Protein AF-A0A453AMH7-F1 (afdb_monomer)

Foldseek 3Di:
DDDDDDDDDPDDDPPPPDPPVVVVVVVVVVVVVVVVVVPPPQWAKDKALDPVVLVVVLVVPPQKFKKWFQAQPPRGIMIIIHHLVNCCVVLVVDDLLRFRMFGFQAPQFWWFQKWKFKDFCVQFVVADPVLLVVLLQVLLQVLCCVQPVDHDDLLQWFKWFLDDPTMTIIMITGHDALETASGLLQSLLSVVVSQVVLVVCVVVDVSSLSQWGWDDPVPDTDTDGSTDSVQSDHRHTHRFASHDHRPDPRGIHTPCGGNNPPDDPSRSRQSRRGSNHDLNNFKHWGWDQDPVHNPDIDTDIDTDPSPPPPDDDPPDDDDDDDDDPPDWAADQDPCNVVQVVVQVVQDDDPFRKHFGTKDDDPVQQKIKTWIDRGQADVVVRGGDPDDTDMDIDRNPPPDD

Nearest PDB structures (foldseek):
  7jkl-assembly1_A  TM=8.387E-01  e=1.837E-25  Homo sapiens
  7jlg-assembly1_A  TM=8.409E-01  e=1.837E-25  Homo sapiens
  5l2x-assembly1_A  TM=8.309E-01  e=4.571E-25  Homo sapiens
  7jkp-assembly1_A  TM=8.393E-01  e=1.275E-24  Homo sapiens
  7jk1-assembly1_A  TM=8.268E-01  e=7.634E-25  Homo sapiens

Sequence (400 aa):
MSPVVFYGSPQGVPVKKPMSLLRLLREIHIDLKKQTDLISRDVVWATFPRQDEAIRFSKEHAHTKVFSYQDHLSGQRRFLVSTHDEFWRRYNNMDPQIRHHYEVIQEGSPCHIYFDLEFNAKLNQKRDADEMVDTLVAVTFSALQDKYSIEGQEEWIIELDSSNEEKFSRHLIIRIPKTAFKDNSHVGAFISEICSRIAAQRAANPNLDKLYITKDSGAEPVDQLFVDTAVYSRNRCFRLAFSSKSGKKSFLVATGRFKCKNMNDKELFMESLICRLDDDCDKLLICKLDLECKKALHFDTEASVTRIQGKNCRVTIDTYRSDFPQAYTYGRSPFPALDGFIESIASFGSVSGKIRCWYWFSQDGLMIYSMSRSRYCEHIGREHKSNHVFFAFSIQYLTK

Mean predicted aligned error: 16.11 Å

Structure (mmCIF, N/CA/C/O backbone):
data_AF-A0A453AMH7-F1
#
_entry.id   AF-A0A453AMH7-F1
#
loop_
_atom_site.group_PDB
_atom_site.id
_atom_site.type_symbol
_atom_site.label_atom_id
_atom_site.label_alt_id
_atom_site.label_comp_id
_atom_site.label_asym_id
_atom_site.label_entity_id
_atom_site.label_seq_id
_atom_site.pdbx_PDB_ins_code
_atom_site.Cartn_x
_atom_site.Cartn_y
_atom_site.Cartn_z
_atom_site.occupancy
_atom_site.B_iso_or_equiv
_atom_site.auth_seq_id
_atom_site.auth_comp_id
_atom_site.auth_asym_id
_atom_site.auth_atom_id
_atom_site.pdbx_PDB_model_num
ATOM 1 N N . MET A 1 1 ? 44.081 -13.528 -83.424 1.00 35.91 1 MET A N 1
ATOM 2 C CA . MET A 1 1 ? 42.913 -13.670 -82.532 1.00 35.91 1 MET A CA 1
ATOM 3 C C . MET A 1 1 ? 42.200 -12.332 -82.499 1.00 35.91 1 MET A C 1
ATOM 5 O O . MET A 1 1 ? 42.853 -11.322 -82.283 1.00 35.91 1 MET A O 1
ATOM 9 N N . SER A 1 2 ? 40.916 -12.339 -82.847 1.00 23.86 2 SER A N 1
ATOM 10 C CA . SER A 1 2 ? 40.019 -11.175 -82.827 1.00 23.86 2 SER A CA 1
ATOM 11 C C . SER A 1 2 ? 39.596 -10.848 -81.371 1.00 23.86 2 SER A C 1
ATOM 13 O O . SER A 1 2 ? 40.003 -11.581 -80.469 1.00 23.86 2 SER A O 1
ATOM 15 N N . PRO A 1 3 ? 38.834 -9.772 -81.104 1.00 45.09 3 PRO A N 1
ATOM 16 C CA . PRO A 1 3 ? 39.245 -8.588 -80.344 1.00 45.09 3 PRO A CA 1
ATOM 17 C C . PRO A 1 3 ? 38.481 -8.523 -78.992 1.00 45.09 3 PRO A C 1
ATOM 19 O O . PRO A 1 3 ? 37.956 -9.534 -78.548 1.00 45.09 3 PRO A O 1
ATOM 22 N N . VAL A 1 4 ? 38.444 -7.439 -78.209 1.00 25.69 4 VAL A N 1
ATOM 23 C CA . VAL A 1 4 ? 37.437 -6.362 -78.323 1.00 25.69 4 VAL A CA 1
ATOM 24 C C . VAL A 1 4 ? 37.728 -5.275 -77.276 1.00 25.69 4 VAL A C 1
ATOM 26 O O . VAL A 1 4 ? 37.982 -5.555 -76.106 1.00 25.69 4 VAL A O 1
ATOM 29 N N . VAL A 1 5 ? 37.629 -4.025 -77.728 1.00 28.34 5 VAL A N 1
ATOM 30 C CA . VAL A 1 5 ? 37.585 -2.782 -76.950 1.00 28.34 5 VAL A CA 1
ATOM 31 C C . VAL A 1 5 ? 36.142 -2.474 -76.503 1.00 28.34 5 VAL A C 1
ATOM 33 O O . VAL A 1 5 ? 35.212 -2.654 -77.279 1.00 28.34 5 VAL A O 1
ATOM 36 N N . PHE A 1 6 ? 36.011 -2.001 -75.255 1.00 34.97 6 PHE A N 1
ATOM 37 C CA . PHE A 1 6 ? 34.971 -1.163 -74.617 1.00 34.97 6 PHE A CA 1
ATOM 38 C C . PHE A 1 6 ? 33.551 -1.034 -75.216 1.00 34.97 6 PHE A C 1
ATOM 40 O O . PHE A 1 6 ? 33.373 -0.519 -76.312 1.00 34.97 6 PHE A O 1
ATOM 47 N N . TYR A 1 7 ? 32.546 -1.205 -74.342 1.00 26.09 7 TYR A N 1
ATOM 48 C CA . TYR A 1 7 ? 31.450 -0.235 -74.185 1.00 26.09 7 TYR A CA 1
ATOM 49 C C . TYR A 1 7 ? 31.174 0.008 -72.695 1.00 26.09 7 TYR A C 1
ATOM 51 O O . TYR A 1 7 ? 30.751 -0.888 -71.965 1.00 26.09 7 TYR A O 1
ATOM 59 N N . GLY A 1 8 ? 31.408 1.244 -72.251 1.00 31.67 8 GLY A N 1
ATOM 60 C CA . GLY A 1 8 ? 30.705 1.798 -71.102 1.00 31.67 8 GLY A CA 1
ATOM 61 C C . GLY A 1 8 ? 29.251 2.066 -71.493 1.00 31.67 8 GLY A C 1
ATOM 62 O O . GLY A 1 8 ? 28.985 2.600 -72.568 1.00 31.67 8 GLY A O 1
ATOM 63 N N . SER A 1 9 ? 28.313 1.689 -70.625 1.00 27.70 9 SER A N 1
ATOM 64 C CA . SER A 1 9 ? 26.931 2.165 -70.707 1.00 27.70 9 SER A CA 1
ATOM 65 C C . SER A 1 9 ? 26.862 3.610 -70.175 1.00 27.70 9 SER A C 1
ATOM 67 O O . SER A 1 9 ? 27.393 3.854 -69.088 1.00 27.70 9 SER A O 1
ATOM 69 N N . PRO A 1 10 ? 26.209 4.565 -70.872 1.00 34.44 10 PRO A N 1
ATOM 70 C CA . PRO A 1 10 ? 26.094 5.970 -70.460 1.00 34.44 10 PRO A CA 1
ATOM 71 C C . PRO A 1 10 ? 25.015 6.242 -69.399 1.00 34.44 10 PRO A C 1
ATOM 73 O O . PRO A 1 10 ? 24.647 7.393 -69.179 1.00 34.44 10 PRO A O 1
ATOM 76 N N . GLN A 1 11 ? 24.466 5.221 -68.743 1.00 33.22 11 GLN A N 1
ATOM 77 C CA . GLN A 1 11 ? 23.425 5.405 -67.733 1.00 33.22 11 GLN A CA 1
ATOM 78 C C . GLN A 1 11 ? 23.845 4.705 -66.447 1.00 33.22 11 GLN A C 1
ATOM 80 O O . GLN A 1 11 ? 24.027 3.488 -66.412 1.00 33.22 11 GLN A O 1
ATOM 85 N N . GLY A 1 12 ? 24.058 5.510 -65.402 1.00 33.59 12 GLY A N 1
ATOM 86 C CA . GLY A 1 12 ? 24.506 5.058 -64.093 1.00 33.59 12 GLY A CA 1
ATOM 87 C C . GLY A 1 12 ? 23.675 3.883 -63.591 1.00 33.59 12 GLY A C 1
ATOM 88 O O . GLY A 1 12 ? 22.455 3.972 -63.466 1.00 33.59 12 GLY A O 1
ATOM 89 N N . VAL A 1 13 ? 24.352 2.778 -63.277 1.00 28.08 13 VAL A N 1
ATOM 90 C CA . VAL A 1 13 ? 23.741 1.692 -62.513 1.00 28.08 13 VAL A CA 1
ATOM 91 C C . VAL A 1 13 ? 23.317 2.295 -61.169 1.00 28.08 13 VAL A C 1
ATOM 93 O O . VAL A 1 13 ? 24.170 2.883 -60.494 1.00 28.08 13 VAL A O 1
ATOM 96 N N . PRO A 1 14 ? 22.040 2.184 -60.757 1.00 30.62 14 PRO A N 1
ATOM 97 C CA . PRO A 1 14 ? 21.618 2.646 -59.446 1.00 30.62 14 PRO A CA 1
ATOM 98 C C . PRO A 1 14 ? 22.515 1.980 -58.412 1.00 30.62 14 PRO A C 1
ATOM 100 O O . PRO A 1 14 ? 22.720 0.765 -58.474 1.00 30.62 14 PRO A O 1
ATOM 103 N N . VAL A 1 15 ? 23.066 2.768 -57.486 1.00 33.59 15 VAL A N 1
ATOM 104 C CA . VAL A 1 15 ? 23.828 2.262 -56.341 1.00 33.59 15 VAL A CA 1
ATOM 105 C C . VAL A 1 15 ? 23.031 1.104 -55.749 1.00 33.59 15 VAL A C 1
ATOM 107 O O . VAL A 1 15 ? 21.964 1.319 -55.172 1.00 33.59 15 VAL A O 1
ATOM 110 N N . LYS A 1 16 ? 23.505 -0.134 -55.948 1.00 32.09 16 LYS A N 1
ATOM 111 C CA . LYS A 1 16 ? 22.901 -1.315 -55.335 1.00 32.09 16 LYS A CA 1
ATOM 112 C C . LYS A 1 16 ? 22.918 -1.054 -53.833 1.00 32.09 16 LYS A C 1
ATOM 114 O O . LYS A 1 16 ? 23.981 -1.090 -53.215 1.00 32.09 16 LYS A O 1
ATOM 119 N N . LYS A 1 17 ? 21.746 -0.735 -53.268 1.00 37.72 17 LYS A N 1
ATOM 120 C CA . LYS A 1 17 ? 21.538 -0.637 -51.820 1.00 37.72 17 LYS A CA 1
ATOM 121 C C . LYS A 1 17 ? 22.150 -1.897 -51.197 1.00 37.72 17 LYS A C 1
ATOM 123 O O . LYS A 1 17 ? 21.863 -2.995 -51.683 1.00 37.72 17 LYS A O 1
ATOM 128 N N . PRO A 1 18 ? 23.029 -1.777 -50.190 1.00 38.34 18 PRO A N 1
ATOM 129 C CA . PRO A 1 18 ? 23.810 -2.917 -49.761 1.00 38.34 18 PRO A CA 1
ATOM 130 C C . PRO A 1 18 ? 22.912 -3.929 -49.044 1.00 38.34 18 PRO A C 1
ATOM 132 O O . PRO A 1 18 ? 22.572 -3.764 -47.875 1.00 38.34 18 PRO A O 1
ATOM 135 N N . MET A 1 19 ? 22.630 -5.038 -49.730 1.00 37.09 19 MET A N 1
ATOM 136 C CA . MET A 1 19 ? 22.218 -6.317 -49.133 1.00 37.09 19 MET A CA 1
ATOM 137 C C . MET A 1 19 ? 23.191 -6.785 -48.029 1.00 37.09 19 MET A C 1
ATOM 139 O O . MET A 1 19 ? 22.850 -7.665 -47.245 1.00 37.09 19 MET A O 1
ATOM 143 N N . SER A 1 20 ? 24.390 -6.191 -47.936 1.00 53.28 20 SER A N 1
ATOM 144 C CA . SER A 1 20 ? 25.374 -6.471 -46.893 1.00 53.28 20 SER A CA 1
ATOM 145 C C . SER A 1 20 ? 25.050 -5.838 -45.541 1.00 53.28 20 SER A C 1
ATOM 147 O O . SER A 1 20 ? 25.377 -6.459 -44.544 1.00 53.28 20 SER A O 1
ATOM 149 N N . LEU A 1 21 ? 24.386 -4.673 -45.458 1.00 45.34 21 LEU A N 1
ATOM 150 C CA . LEU A 1 21 ? 24.055 -4.075 -44.155 1.00 45.34 21 LEU A CA 1
ATOM 151 C C . LEU A 1 21 ? 22.905 -4.827 -43.487 1.00 45.34 21 LEU A C 1
ATOM 153 O O . LEU A 1 21 ? 22.987 -5.125 -42.310 1.00 45.34 21 LEU A O 1
ATOM 157 N N . LEU A 1 22 ? 21.862 -5.194 -44.234 1.00 41.19 22 LEU A N 1
ATOM 158 C CA . LEU A 1 22 ? 20.746 -5.982 -43.693 1.00 41.19 22 LEU A CA 1
ATOM 159 C C . LEU A 1 22 ? 21.186 -7.390 -43.281 1.00 41.19 22 LEU A C 1
ATOM 161 O O . LEU A 1 22 ? 20.718 -7.915 -42.275 1.00 41.19 22 LEU A O 1
ATOM 165 N N . ARG A 1 23 ? 22.108 -7.991 -44.042 1.00 44.06 23 ARG A N 1
ATOM 166 C CA . ARG A 1 23 ? 22.719 -9.273 -43.690 1.00 44.06 23 ARG A CA 1
ATOM 167 C C . ARG A 1 23 ? 23.646 -9.145 -42.482 1.00 44.06 23 ARG A C 1
ATOM 169 O O . ARG A 1 23 ? 23.525 -9.957 -41.580 1.00 44.06 23 ARG A O 1
ATOM 176 N N . LEU A 1 24 ? 24.475 -8.103 -42.423 1.00 46.09 24 LEU A N 1
ATOM 177 C CA . LEU A 1 24 ? 25.327 -7.798 -41.271 1.00 46.09 24 LEU A CA 1
ATOM 178 C C . LEU A 1 24 ? 24.492 -7.489 -40.023 1.00 46.09 24 LEU A C 1
ATOM 180 O O . LEU A 1 24 ? 24.830 -7.958 -38.956 1.00 46.09 24 LEU A O 1
ATOM 184 N N . LEU A 1 25 ? 23.377 -6.765 -40.142 1.00 45.84 25 LEU A N 1
ATOM 185 C CA . LEU A 1 25 ? 22.452 -6.506 -39.035 1.00 45.84 25 LEU A CA 1
ATOM 186 C C . LEU A 1 25 ? 21.721 -7.778 -38.600 1.00 45.84 25 LEU A C 1
ATOM 188 O O . LEU A 1 25 ? 21.509 -7.961 -37.410 1.00 45.84 25 LEU A O 1
ATOM 192 N N . ARG A 1 26 ? 21.379 -8.687 -39.526 1.00 44.09 26 ARG A N 1
ATOM 193 C CA . ARG A 1 26 ? 20.879 -10.027 -39.173 1.00 44.09 26 ARG A CA 1
ATOM 194 C C . ARG A 1 26 ? 21.939 -10.870 -38.479 1.00 44.09 26 ARG A C 1
ATOM 196 O O . ARG A 1 26 ? 21.604 -11.534 -37.513 1.00 44.09 26 ARG A O 1
ATOM 203 N N . GLU A 1 27 ? 23.177 -10.864 -38.957 1.00 45.06 27 GLU A N 1
ATOM 204 C CA . GLU A 1 27 ? 24.289 -11.619 -38.369 1.00 45.06 27 GLU A CA 1
ATOM 205 C C . GLU A 1 27 ? 24.662 -11.043 -36.993 1.00 45.06 27 GLU A C 1
ATOM 207 O O . GLU A 1 27 ? 24.727 -11.802 -36.039 1.00 45.06 27 GLU A O 1
ATOM 212 N N . ILE A 1 28 ? 24.726 -9.714 -36.840 1.00 47.19 28 ILE A N 1
ATOM 213 C CA . ILE A 1 28 ? 24.862 -9.016 -35.550 1.00 47.19 28 ILE A CA 1
ATOM 214 C C . ILE A 1 28 ? 23.674 -9.328 -34.641 1.00 47.19 28 ILE A C 1
ATOM 216 O O . ILE A 1 28 ? 23.883 -9.583 -33.469 1.00 47.19 28 ILE A O 1
ATOM 220 N N . HIS A 1 29 ? 22.437 -9.354 -35.143 1.00 44.44 29 HIS A N 1
ATOM 221 C CA . HIS A 1 29 ? 21.275 -9.720 -34.332 1.00 44.44 29 HIS A CA 1
ATOM 222 C C . HIS A 1 29 ? 21.305 -11.199 -33.927 1.00 44.44 29 HIS A C 1
ATOM 224 O O . HIS A 1 29 ? 20.929 -11.519 -32.811 1.00 44.44 29 HIS A O 1
ATOM 230 N N . ILE A 1 30 ? 21.766 -12.109 -34.790 1.00 45.81 30 ILE A N 1
ATOM 231 C CA . ILE A 1 30 ? 21.922 -13.538 -34.477 1.00 45.81 30 ILE A CA 1
ATOM 232 C C . ILE A 1 30 ? 23.063 -13.754 -33.477 1.00 45.81 30 ILE A C 1
ATOM 234 O O . ILE A 1 30 ? 22.900 -14.554 -32.561 1.00 45.81 30 ILE A O 1
ATOM 238 N N . ASP A 1 31 ? 24.180 -13.045 -33.611 1.00 43.44 31 ASP A N 1
ATOM 239 C CA . ASP A 1 31 ? 25.327 -13.151 -32.707 1.00 43.44 31 ASP A CA 1
ATOM 240 C C . ASP A 1 31 ? 25.071 -12.438 -31.375 1.00 43.44 31 ASP A C 1
ATOM 242 O O . ASP A 1 31 ? 25.388 -12.996 -30.328 1.00 43.44 31 ASP A O 1
ATOM 246 N N . LEU A 1 32 ? 24.384 -11.288 -31.381 1.00 40.38 32 LEU A N 1
ATOM 247 C CA . LEU A 1 32 ? 23.819 -10.678 -30.176 1.00 40.38 32 LEU A CA 1
ATOM 248 C C . LEU A 1 32 ? 22.816 -11.630 -29.542 1.00 40.38 32 LEU A C 1
ATOM 250 O O . LEU A 1 32 ? 22.901 -11.843 -28.348 1.00 40.38 32 LEU A O 1
ATOM 254 N N . LYS A 1 33 ? 21.923 -12.272 -30.301 1.00 39.03 33 LYS A N 1
ATOM 255 C CA . LYS A 1 33 ? 20.970 -13.258 -29.768 1.00 39.03 33 LYS A CA 1
ATOM 256 C C . LYS A 1 33 ? 21.677 -14.478 -29.174 1.00 39.03 33 LYS A C 1
ATOM 258 O O . LYS A 1 33 ? 21.284 -14.907 -28.103 1.00 39.03 33 LYS A O 1
ATOM 263 N N . LYS A 1 34 ? 22.767 -14.965 -29.776 1.00 42.69 34 LYS A N 1
ATOM 264 C CA . LYS A 1 34 ? 23.611 -16.040 -29.218 1.00 42.69 34 LYS A CA 1
ATOM 265 C C . LYS A 1 34 ? 24.396 -15.610 -27.973 1.00 42.69 34 LYS A C 1
ATOM 267 O O . LYS A 1 34 ? 24.565 -16.420 -27.070 1.00 42.69 34 LYS A O 1
ATOM 272 N N . GLN A 1 35 ? 24.858 -14.359 -27.898 1.00 40.00 35 GLN A N 1
ATOM 273 C CA . GLN A 1 35 ? 25.454 -13.789 -26.680 1.00 40.00 35 GLN A CA 1
ATOM 274 C C . GLN A 1 35 ? 24.396 -13.481 -25.606 1.00 40.00 35 GLN A C 1
ATOM 276 O O . GLN A 1 35 ? 24.675 -13.603 -24.419 1.00 40.00 35 GLN A O 1
ATOM 281 N N . THR A 1 36 ? 23.170 -13.146 -26.010 1.00 39.28 36 THR A N 1
ATOM 282 C CA . THR A 1 36 ? 22.020 -12.899 -25.129 1.00 39.28 36 THR A CA 1
ATOM 283 C C . THR A 1 36 ? 21.427 -14.212 -24.625 1.00 39.28 36 THR A C 1
ATOM 285 O O . THR A 1 36 ? 20.936 -14.255 -23.514 1.00 39.28 36 THR A O 1
ATOM 288 N N . ASP A 1 37 ? 21.540 -15.317 -25.364 1.00 39.44 37 ASP A N 1
ATOM 289 C CA . ASP A 1 37 ? 21.163 -16.654 -24.883 1.00 39.44 37 ASP A CA 1
ATOM 290 C C . ASP A 1 37 ? 22.132 -17.177 -23.788 1.00 39.44 37 ASP A C 1
ATOM 292 O O . ASP A 1 37 ? 21.820 -18.154 -23.110 1.00 39.44 37 ASP A O 1
ATOM 296 N N . LEU A 1 38 ? 23.276 -16.507 -23.565 1.00 40.91 38 LEU A N 1
ATOM 297 C CA . LEU A 1 38 ? 24.202 -16.746 -22.442 1.00 40.91 38 LEU A CA 1
ATOM 298 C C . LEU A 1 38 ? 23.960 -15.815 -21.233 1.00 40.91 38 LEU A C 1
ATOM 300 O O . LEU A 1 38 ? 24.520 -16.054 -20.165 1.00 40.91 38 LEU A O 1
ATOM 304 N N . ILE A 1 39 ? 23.121 -14.780 -21.370 1.00 41.06 39 ILE A N 1
ATOM 305 C CA . ILE A 1 39 ? 22.718 -13.865 -20.291 1.00 41.06 39 ILE A CA 1
ATOM 306 C C . ILE A 1 39 ? 21.243 -14.147 -19.999 1.00 41.06 39 ILE A C 1
ATOM 308 O O . ILE A 1 39 ? 20.396 -13.907 -20.851 1.00 41.06 39 ILE A O 1
ATOM 312 N N . SER A 1 40 ? 20.913 -14.677 -18.817 1.00 39.62 40 SER A N 1
ATOM 313 C CA . SER A 1 40 ? 19.517 -15.001 -18.479 1.00 39.62 40 SER A CA 1
ATOM 314 C C . SER A 1 40 ? 18.568 -13.836 -18.814 1.00 39.62 40 SER A C 1
ATOM 316 O O . SER A 1 40 ? 18.784 -12.705 -18.375 1.00 39.62 40 SER A O 1
ATOM 318 N N . ARG A 1 41 ? 17.507 -14.128 -19.580 1.00 44.78 41 ARG A N 1
ATOM 319 C CA . ARG A 1 41 ? 16.456 -13.198 -20.043 1.00 44.78 41 ARG A CA 1
ATOM 320 C C . ARG A 1 41 ? 15.615 -12.564 -18.920 1.00 44.78 41 ARG A C 1
ATOM 322 O O . ARG A 1 41 ? 14.673 -11.837 -19.218 1.00 44.78 41 ARG A O 1
ATOM 329 N N . ASP A 1 42 ? 15.948 -12.789 -17.653 1.00 53.41 42 ASP A N 1
ATOM 330 C CA . ASP A 1 42 ? 15.110 -12.423 -16.504 1.00 53.41 42 ASP A CA 1
ATOM 331 C C . ASP A 1 42 ? 15.354 -11.006 -15.942 1.00 53.41 42 ASP A C 1
ATOM 333 O O . ASP A 1 42 ? 14.736 -10.608 -14.953 1.00 53.41 42 ASP A O 1
ATOM 337 N N . VAL A 1 43 ? 16.241 -10.211 -16.550 1.00 66.25 43 VAL A N 1
ATOM 338 C CA . VAL A 1 43 ? 16.673 -8.912 -16.002 1.00 66.25 43 VAL A CA 1
ATOM 339 C C . VAL A 1 43 ? 16.025 -7.746 -16.758 1.00 66.25 43 VAL A C 1
ATOM 341 O O . VAL A 1 43 ? 16.657 -7.081 -17.578 1.00 66.25 43 VAL A O 1
ATOM 344 N N . VAL A 1 44 ? 14.744 -7.479 -16.491 1.00 82.88 44 VAL A N 1
ATOM 345 C CA . VAL A 1 44 ? 14.051 -6.290 -17.024 1.00 82.88 44 VAL A CA 1
ATOM 346 C C . VAL A 1 44 ? 14.326 -5.082 -16.121 1.00 82.88 44 VAL A C 1
ATOM 348 O O . VAL A 1 44 ? 14.026 -5.129 -14.934 1.00 82.88 44 VAL A O 1
ATOM 351 N N . TRP A 1 45 ? 14.875 -3.993 -16.675 1.00 85.44 45 TRP A N 1
ATOM 352 C CA . TRP A 1 45 ? 15.056 -2.706 -15.984 1.00 85.44 45 TRP A CA 1
ATOM 353 C C . TRP A 1 45 ? 14.916 -1.540 -16.974 1.00 85.44 45 TRP A C 1
ATOM 355 O O . TRP A 1 45 ? 15.899 -1.087 -17.562 1.00 85.44 45 TRP A O 1
ATOM 365 N N . ALA A 1 46 ? 13.688 -1.068 -17.192 1.00 83.75 46 ALA A N 1
ATOM 366 C CA . ALA A 1 46 ? 13.381 -0.048 -18.200 1.00 83.75 46 ALA A CA 1
ATOM 367 C C . ALA A 1 46 ? 12.715 1.185 -17.580 1.00 83.75 46 ALA A C 1
ATOM 369 O O . ALA A 1 46 ? 11.731 1.051 -16.855 1.00 83.75 46 ALA A O 1
ATOM 370 N N . THR A 1 47 ? 13.228 2.386 -17.867 1.00 85.06 47 THR A N 1
ATOM 371 C CA . THR A 1 47 ? 12.699 3.643 -17.318 1.00 85.06 47 THR A CA 1
ATOM 372 C C . THR A 1 47 ? 11.954 4.470 -18.363 1.00 85.06 47 THR A C 1
ATOM 374 O O . THR A 1 47 ? 12.350 4.551 -19.523 1.00 85.06 47 THR A O 1
ATOM 377 N N . PHE A 1 48 ? 10.873 5.117 -17.933 1.00 88.25 48 PHE A N 1
ATOM 378 C CA . PHE A 1 48 ? 9.954 5.873 -18.776 1.00 88.25 48 PHE A CA 1
ATOM 379 C C . PHE A 1 48 ? 9.619 7.223 -18.128 1.00 88.25 48 PHE A C 1
ATOM 381 O O . PHE A 1 48 ? 9.491 7.311 -16.900 1.00 88.25 48 PHE A O 1
ATOM 388 N N . PRO A 1 49 ? 9.454 8.293 -18.923 1.00 82.50 49 PRO A N 1
ATOM 389 C CA . PRO A 1 49 ? 8.986 9.581 -18.419 1.00 82.50 49 PRO A CA 1
ATOM 390 C C . PRO A 1 49 ? 7.497 9.555 -18.048 1.00 82.50 49 PRO A C 1
ATOM 392 O O . PRO A 1 49 ? 7.076 10.297 -17.163 1.00 82.50 49 PRO A O 1
ATOM 395 N N . ARG A 1 50 ? 6.690 8.708 -18.702 1.00 87.75 50 ARG A N 1
ATOM 396 C CA . ARG A 1 50 ? 5.236 8.669 -18.522 1.00 87.75 50 ARG A CA 1
ATOM 397 C C . ARG A 1 50 ? 4.738 7.325 -17.995 1.00 87.75 50 ARG A C 1
ATOM 399 O O . ARG A 1 50 ? 5.241 6.267 -18.368 1.00 87.75 50 ARG A O 1
ATOM 406 N N . GLN A 1 51 ? 3.706 7.373 -17.151 1.00 93.69 51 GLN A N 1
ATOM 407 C CA . GLN A 1 51 ? 3.130 6.183 -16.515 1.00 93.69 51 GLN A CA 1
ATOM 408 C C . GLN A 1 51 ? 2.492 5.238 -17.537 1.00 93.69 51 GLN A C 1
ATOM 410 O O . GLN A 1 51 ? 2.646 4.025 -17.440 1.00 93.69 51 GLN A O 1
ATOM 415 N N . ASP A 1 52 ? 1.786 5.788 -18.525 1.00 93.50 52 ASP A N 1
ATOM 416 C CA . ASP A 1 52 ? 1.082 5.008 -19.541 1.00 93.50 52 ASP A CA 1
ATOM 417 C C . ASP A 1 52 ? 2.040 4.240 -20.460 1.00 93.50 52 ASP A C 1
ATOM 419 O O . ASP A 1 52 ? 1.719 3.133 -20.894 1.00 93.50 52 ASP A O 1
ATOM 423 N N . GLU A 1 53 ? 3.231 4.788 -20.708 1.00 89.81 53 GLU A N 1
ATOM 424 C CA . GLU A 1 53 ? 4.304 4.113 -21.446 1.00 89.81 53 GLU A CA 1
ATOM 425 C C . GLU A 1 53 ? 4.858 2.926 -20.653 1.00 89.81 53 GLU A C 1
ATOM 427 O O . GLU A 1 53 ? 4.920 1.817 -21.181 1.00 89.81 53 GLU A O 1
ATOM 432 N N . ALA A 1 54 ? 5.167 3.126 -19.366 1.00 90.06 54 ALA A N 1
ATOM 433 C CA . ALA A 1 54 ? 5.639 2.053 -18.491 1.00 90.06 54 ALA A CA 1
ATOM 434 C C . ALA A 1 54 ? 4.601 0.932 -18.331 1.00 90.06 54 ALA A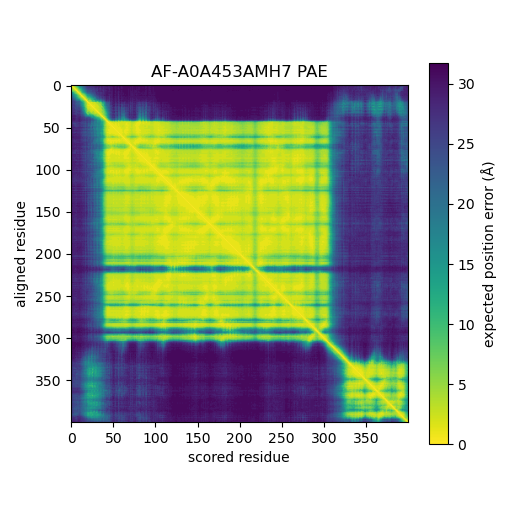 C 1
ATOM 436 O O . ALA A 1 54 ? 4.942 -0.246 -18.397 1.00 90.06 54 ALA A O 1
ATOM 437 N N . ILE A 1 55 ? 3.319 1.279 -18.170 1.00 92.38 55 ILE A N 1
ATOM 438 C CA . ILE A 1 55 ? 2.233 0.292 -18.086 1.00 92.38 55 ILE A CA 1
ATOM 439 C C . ILE A 1 55 ? 2.120 -0.501 -19.390 1.00 92.38 55 ILE A C 1
ATOM 441 O O . ILE A 1 55 ? 1.952 -1.718 -19.344 1.00 92.38 55 ILE A O 1
ATOM 445 N N . ARG A 1 56 ? 2.209 0.160 -20.551 1.00 92.06 56 ARG A N 1
ATOM 446 C CA . ARG A 1 56 ? 2.162 -0.520 -21.853 1.00 92.06 56 ARG A CA 1
ATOM 447 C C . ARG A 1 56 ? 3.325 -1.492 -22.010 1.00 92.06 56 ARG A C 1
ATOM 449 O O . ARG A 1 56 ? 3.089 -2.649 -22.329 1.00 92.06 56 ARG A O 1
ATOM 456 N N . PHE A 1 57 ? 4.537 -1.045 -21.692 1.00 88.06 57 PHE A N 1
ATOM 457 C CA . PHE A 1 57 ? 5.723 -1.890 -21.721 1.00 88.06 57 PHE A CA 1
ATOM 458 C C . PHE A 1 57 ? 5.589 -3.086 -20.766 1.00 88.06 57 PHE A C 1
ATOM 460 O O . PHE A 1 57 ? 5.842 -4.218 -21.161 1.00 88.06 57 PHE A O 1
ATOM 467 N N . SER A 1 58 ? 5.114 -2.873 -19.536 1.00 90.19 58 SER A N 1
ATOM 468 C CA . SER A 1 58 ? 4.925 -3.954 -18.560 1.00 90.19 58 SER A CA 1
ATOM 469 C C . SER A 1 58 ? 3.915 -5.013 -19.022 1.00 90.19 58 SER A C 1
ATOM 471 O O . SER A 1 58 ? 4.137 -6.196 -18.791 1.00 90.19 58 SER A O 1
ATOM 473 N N . LYS A 1 59 ? 2.852 -4.631 -19.746 1.00 89.12 59 LYS A N 1
ATOM 474 C CA . LYS A 1 59 ? 1.884 -5.593 -20.315 1.00 89.12 59 LYS A CA 1
ATOM 475 C C . LYS A 1 59 ? 2.501 -6.543 -21.344 1.00 89.12 59 LYS A C 1
ATOM 477 O O . LYS A 1 59 ? 1.997 -7.647 -21.520 1.00 89.12 59 LYS A O 1
ATOM 482 N N . GLU A 1 60 ? 3.566 -6.119 -22.017 1.00 85.31 60 GLU A N 1
ATOM 483 C CA . GLU A 1 60 ? 4.282 -6.918 -23.017 1.00 85.31 60 GLU A CA 1
ATOM 484 C C . GLU A 1 60 ? 5.361 -7.819 -22.385 1.00 85.31 60 GLU A C 1
ATOM 486 O O . GLU A 1 60 ? 5.881 -8.711 -23.052 1.00 85.31 60 GLU A O 1
ATOM 491 N N . HIS A 1 61 ? 5.674 -7.627 -21.096 1.00 83.75 61 HIS A N 1
ATOM 492 C CA . HIS A 1 61 ? 6.742 -8.336 -20.392 1.00 83.75 61 HIS A CA 1
ATOM 493 C C . HIS A 1 61 ? 6.192 -9.092 -19.180 1.00 83.75 61 HIS A C 1
ATOM 495 O O . HIS A 1 61 ? 5.882 -8.507 -18.136 1.00 83.75 61 HIS A O 1
ATOM 501 N N . ALA A 1 62 ? 6.102 -10.417 -19.309 1.00 82.38 62 ALA A N 1
ATOM 502 C CA . ALA A 1 62 ? 5.605 -11.293 -18.253 1.00 82.38 62 ALA A CA 1
ATOM 503 C C . ALA A 1 62 ? 6.370 -11.097 -16.931 1.00 82.38 62 ALA A C 1
ATOM 505 O O . ALA A 1 62 ? 7.571 -10.838 -16.922 1.00 82.38 62 ALA A O 1
ATOM 506 N N . HIS A 1 63 ? 5.659 -11.232 -15.808 1.00 84.44 63 HIS A N 1
ATOM 507 C CA . HIS A 1 63 ? 6.198 -11.129 -14.442 1.00 84.44 63 HIS A CA 1
ATOM 508 C C . HIS A 1 63 ? 6.832 -9.776 -14.061 1.00 84.44 63 HIS A C 1
ATOM 510 O O . HIS A 1 63 ? 7.395 -9.645 -12.973 1.00 84.44 63 HIS A O 1
ATOM 516 N N . THR A 1 64 ? 6.711 -8.749 -14.907 1.00 91.50 64 THR A N 1
ATOM 517 C CA . THR A 1 64 ? 7.166 -7.395 -14.576 1.00 91.50 64 THR A CA 1
ATOM 518 C C . THR A 1 64 ? 6.095 -6.597 -13.843 1.00 91.50 64 THR A C 1
ATOM 520 O O . THR A 1 64 ? 4.898 -6.869 -13.945 1.00 91.50 64 THR A O 1
ATOM 523 N N . LYS A 1 65 ? 6.543 -5.597 -13.088 1.00 95.25 65 LYS A N 1
ATOM 524 C CA . LYS A 1 65 ? 5.710 -4.643 -12.361 1.00 95.25 65 LYS A CA 1
ATOM 525 C C . LYS A 1 65 ? 6.203 -3.229 -12.607 1.00 95.25 65 LYS A C 1
ATOM 527 O O . LYS A 1 65 ? 7.369 -3.008 -12.947 1.00 95.25 65 LYS A O 1
ATOM 532 N N . VAL A 1 66 ? 5.295 -2.275 -12.432 1.00 97.19 66 VAL A N 1
ATOM 533 C CA . VAL A 1 66 ? 5.585 -0.852 -12.589 1.00 97.19 66 VAL A CA 1
ATOM 534 C C . VAL A 1 66 ? 5.859 -0.231 -11.223 1.00 97.19 66 VAL A C 1
ATOM 536 O O . VAL A 1 66 ? 5.060 -0.321 -10.294 1.00 97.19 66 VAL A O 1
ATOM 539 N N . PHE A 1 67 ? 6.978 0.467 -11.132 1.00 98.00 67 PHE A N 1
ATOM 540 C CA . PHE A 1 67 ? 7.364 1.305 -10.010 1.00 98.00 67 PHE A CA 1
ATOM 541 C C . PHE A 1 67 ? 7.422 2.759 -10.469 1.00 98.00 67 PHE A C 1
ATOM 543 O O . PHE A 1 67 ? 7.574 3.061 -11.653 1.00 98.00 67 PHE A O 1
ATOM 550 N N . SER A 1 68 ? 7.315 3.686 -9.529 1.00 97.50 68 SER A N 1
ATOM 551 C CA . SER A 1 68 ? 7.579 5.102 -9.753 1.00 97.50 68 SER A CA 1
ATOM 552 C C . SER A 1 68 ? 8.685 5.551 -8.818 1.00 97.50 68 SER A C 1
ATOM 554 O O . SER A 1 68 ? 8.789 5.063 -7.696 1.00 97.50 68 SER A O 1
ATOM 556 N N . TYR A 1 69 ? 9.509 6.489 -9.260 1.00 93.06 69 TYR A N 1
ATOM 557 C CA . TYR A 1 69 ? 10.504 7.111 -8.402 1.00 93.06 69 TYR A CA 1
ATOM 558 C C . TYR A 1 69 ? 10.625 8.595 -8.705 1.00 93.06 69 TYR A C 1
ATOM 560 O O . TYR A 1 69 ? 10.298 9.048 -9.806 1.00 93.06 69 TYR A O 1
ATOM 568 N N . GLN A 1 70 ? 11.065 9.356 -7.709 1.00 88.62 70 GLN A N 1
ATOM 569 C CA . GLN A 1 70 ? 11.443 10.747 -7.900 1.00 88.62 70 GLN A CA 1
ATOM 570 C C . GLN A 1 70 ? 12.957 10.825 -8.084 1.00 88.62 70 GLN A C 1
ATOM 572 O O . GLN A 1 70 ? 13.715 10.461 -7.189 1.00 88.62 70 GLN A O 1
ATOM 577 N N . ASP A 1 71 ? 13.381 11.251 -9.270 1.00 78.75 71 ASP A N 1
ATOM 578 C CA . ASP A 1 71 ? 14.786 11.359 -9.645 1.00 78.75 71 ASP A CA 1
ATOM 579 C C . ASP A 1 71 ? 15.502 12.370 -8.741 1.00 78.75 71 ASP A C 1
ATOM 581 O O . ASP A 1 71 ? 15.048 13.504 -8.590 1.00 78.75 71 ASP A O 1
ATOM 585 N N . HIS A 1 72 ? 16.604 11.960 -8.113 1.00 72.81 72 HIS A N 1
ATOM 586 C CA . HIS A 1 72 ? 17.247 12.772 -7.077 1.00 72.81 72 HIS A CA 1
ATOM 587 C C . HIS A 1 72 ? 17.946 14.027 -7.631 1.00 72.81 72 HIS A C 1
ATOM 589 O O . HIS A 1 72 ? 18.175 14.972 -6.880 1.00 72.81 72 HIS A O 1
ATOM 595 N N . LEU A 1 73 ? 18.297 14.041 -8.925 1.00 70.12 73 LEU A N 1
ATOM 596 C CA . LEU A 1 73 ? 18.976 15.166 -9.576 1.00 70.12 73 LEU A CA 1
ATOM 597 C C . LEU A 1 73 ? 17.969 16.172 -10.126 1.00 70.12 73 LEU A C 1
ATOM 599 O O . LEU A 1 73 ? 18.062 17.369 -9.874 1.00 70.12 73 LEU A O 1
ATOM 603 N N . SER A 1 74 ? 17.004 15.681 -10.898 1.00 74.12 74 SER A N 1
ATOM 604 C CA . SER A 1 74 ? 16.026 16.512 -11.602 1.00 74.12 74 SER A CA 1
ATOM 605 C C . SER A 1 74 ? 14.764 16.788 -10.787 1.00 74.12 74 SER A C 1
ATOM 607 O O . SER A 1 74 ? 13.973 17.653 -11.158 1.00 74.12 74 SER A O 1
ATOM 609 N N . GLY A 1 75 ? 14.520 16.024 -9.718 1.00 76.69 75 GLY A N 1
ATOM 610 C CA . GLY A 1 75 ? 13.272 16.051 -8.958 1.00 76.69 75 GLY A CA 1
ATOM 611 C C . GLY A 1 75 ? 12.062 15.532 -9.741 1.00 76.69 75 GLY A C 1
ATOM 612 O O . GLY A 1 75 ? 10.945 15.558 -9.219 1.00 76.69 75 GLY A O 1
ATOM 613 N N . GLN A 1 76 ? 12.244 15.072 -10.983 1.00 80.69 76 GLN A N 1
ATOM 614 C CA . GLN A 1 76 ? 11.150 14.639 -11.845 1.00 80.69 76 GLN A CA 1
ATOM 615 C C . GLN A 1 76 ? 10.679 13.238 -11.467 1.00 80.69 76 GLN A C 1
ATOM 617 O O . GLN A 1 76 ? 11.467 12.352 -11.134 1.00 80.69 76 GLN A O 1
ATOM 622 N N . ARG A 1 77 ? 9.366 13.021 -11.555 1.00 89.06 77 ARG A N 1
ATOM 623 C CA . ARG A 1 77 ? 8.792 11.685 -11.414 1.00 89.06 77 ARG A CA 1
ATOM 624 C C . ARG A 1 77 ? 9.064 10.883 -12.682 1.00 89.06 77 ARG A C 1
ATOM 626 O O . ARG A 1 77 ? 8.750 11.339 -13.777 1.00 89.06 77 ARG A O 1
ATOM 633 N N . ARG A 1 78 ? 9.588 9.674 -12.513 1.00 90.94 78 ARG A N 1
ATOM 634 C CA . ARG A 1 78 ? 9.779 8.689 -13.579 1.00 90.94 78 ARG A CA 1
ATOM 635 C C . ARG A 1 78 ? 9.130 7.368 -13.189 1.00 90.94 78 ARG A C 1
ATOM 637 O O . ARG A 1 78 ? 8.710 7.173 -12.042 1.00 90.94 78 ARG A O 1
ATOM 644 N N . PHE A 1 79 ? 9.027 6.480 -14.165 1.00 93.25 79 PHE A N 1
ATOM 645 C CA . PHE A 1 79 ? 8.441 5.157 -14.015 1.00 93.25 79 PHE A CA 1
ATOM 646 C C . PHE A 1 79 ? 9.459 4.108 -14.428 1.00 93.25 79 PHE A C 1
ATOM 648 O O . PHE A 1 79 ? 10.199 4.313 -15.381 1.00 93.25 79 PHE A O 1
ATOM 655 N N . LEU A 1 80 ? 9.520 3.010 -13.692 1.00 92.12 80 LEU A N 1
ATOM 656 C CA . LEU A 1 80 ? 10.462 1.918 -13.891 1.00 92.12 80 LEU A CA 1
ATOM 657 C C . LEU A 1 80 ? 9.670 0.624 -14.039 1.00 92.12 80 LEU A C 1
ATOM 659 O O . LEU A 1 80 ? 8.780 0.359 -13.237 1.00 92.12 80 LEU A O 1
ATOM 663 N N . VAL A 1 81 ? 10.012 -0.187 -15.030 1.00 93.06 81 VAL A N 1
ATOM 664 C CA . VAL A 1 81 ? 9.484 -1.540 -15.191 1.00 93.06 81 VAL A CA 1
ATOM 665 C C . VAL A 1 81 ? 10.585 -2.539 -14.875 1.00 93.06 81 VAL A C 1
ATOM 667 O O . VAL A 1 81 ? 11.668 -2.470 -15.459 1.00 93.06 81 VAL A O 1
ATOM 670 N N . SER A 1 82 ? 10.302 -3.440 -13.937 1.00 92.25 82 SER A N 1
ATOM 671 C CA . SER A 1 82 ? 11.223 -4.484 -13.481 1.00 92.25 82 SER A CA 1
ATOM 672 C C . SER A 1 82 ? 10.458 -5.655 -12.865 1.00 92.25 82 SER A C 1
ATOM 674 O O . SER A 1 82 ? 9.292 -5.515 -12.500 1.00 92.25 82 SER A O 1
ATOM 676 N N . THR A 1 83 ? 11.103 -6.810 -12.712 1.00 93.19 83 THR A N 1
ATOM 677 C CA . THR A 1 83 ? 10.618 -7.859 -11.798 1.00 93.19 83 THR A CA 1
ATOM 678 C C . THR A 1 83 ? 10.858 -7.435 -10.344 1.00 93.19 83 THR A C 1
ATOM 680 O O . THR A 1 83 ? 11.685 -6.554 -10.084 1.00 93.19 83 THR A O 1
ATOM 683 N N . HIS A 1 84 ? 10.153 -8.045 -9.385 1.00 94.94 84 HIS A N 1
ATOM 684 C CA . HIS A 1 84 ? 10.352 -7.753 -7.959 1.00 94.94 84 HIS A CA 1
ATOM 685 C C . HIS A 1 84 ? 11.779 -8.068 -7.488 1.00 94.94 84 HIS A C 1
ATOM 687 O O . HIS A 1 84 ? 12.383 -7.251 -6.796 1.00 94.94 84 HIS A O 1
ATOM 693 N N . ASP A 1 85 ? 12.330 -9.225 -7.870 1.00 92.44 85 ASP A N 1
ATOM 694 C CA . ASP A 1 85 ? 13.679 -9.632 -7.459 1.00 92.44 85 ASP A CA 1
ATOM 695 C C . ASP A 1 85 ? 14.760 -8.728 -8.050 1.00 92.44 85 ASP A C 1
ATOM 697 O O . ASP A 1 85 ? 15.662 -8.303 -7.327 1.00 92.44 85 ASP A O 1
ATOM 701 N N . GLU A 1 86 ? 14.649 -8.373 -9.333 1.00 91.69 86 GLU A N 1
ATOM 702 C CA . GLU A 1 86 ? 15.587 -7.439 -9.959 1.00 91.69 86 GLU A CA 1
ATOM 703 C C . GLU A 1 86 ? 15.445 -6.029 -9.372 1.00 91.69 86 GLU A C 1
ATOM 705 O O . GLU A 1 86 ? 16.455 -5.363 -9.119 1.00 91.69 86 GLU A O 1
ATOM 710 N N . PHE A 1 87 ? 14.209 -5.607 -9.066 1.00 95.00 87 PHE A N 1
ATOM 711 C CA . PHE A 1 87 ? 13.956 -4.348 -8.374 1.00 95.00 87 PHE A CA 1
ATOM 712 C C . PHE A 1 87 ? 14.689 -4.319 -7.036 1.00 95.00 87 PHE A C 1
ATOM 714 O O . PHE A 1 87 ? 15.515 -3.437 -6.799 1.00 95.00 87 PHE A O 1
ATOM 721 N N . TRP A 1 88 ? 14.438 -5.319 -6.188 1.00 95.94 88 TRP A N 1
ATOM 722 C CA . TRP A 1 88 ? 15.051 -5.425 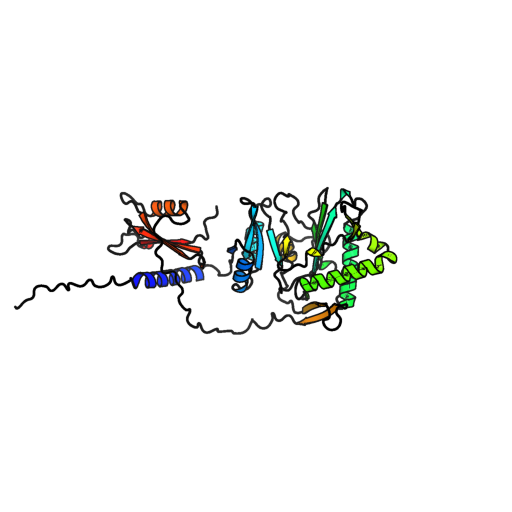-4.870 1.00 95.94 88 TRP A CA 1
ATOM 723 C C . TRP A 1 88 ? 16.576 -5.486 -4.946 1.00 95.94 88 TRP A C 1
ATOM 725 O O . TRP A 1 88 ? 17.253 -4.782 -4.200 1.00 95.94 88 TRP A O 1
ATOM 735 N N . ARG A 1 89 ? 17.136 -6.271 -5.875 1.00 91.44 89 ARG A N 1
ATOM 736 C CA . ARG A 1 89 ? 18.589 -6.412 -6.039 1.00 91.44 89 ARG A CA 1
ATOM 737 C C . ARG A 1 89 ? 19.275 -5.063 -6.246 1.00 91.44 89 ARG A C 1
ATOM 739 O O . ARG A 1 89 ? 20.333 -4.829 -5.665 1.00 91.44 89 ARG A O 1
ATOM 746 N N . ARG A 1 90 ? 18.704 -4.169 -7.058 1.00 89.56 90 ARG A N 1
ATOM 747 C CA . ARG A 1 90 ? 19.274 -2.825 -7.260 1.00 89.56 90 ARG A CA 1
ATOM 748 C C . ARG A 1 90 ? 18.899 -1.864 -6.143 1.00 89.56 90 ARG A C 1
ATOM 750 O O . ARG A 1 90 ? 19.756 -1.128 -5.669 1.00 89.56 90 ARG A O 1
ATOM 757 N N . TYR A 1 91 ? 17.645 -1.896 -5.708 1.00 92.88 91 TYR A N 1
ATOM 758 C CA . TYR A 1 91 ? 17.118 -1.017 -4.670 1.00 92.88 91 TYR A CA 1
ATOM 759 C C . TYR A 1 91 ? 17.841 -1.194 -3.328 1.00 92.88 91 TYR A C 1
ATOM 761 O O . TYR A 1 91 ? 18.208 -0.210 -2.693 1.00 92.88 91 TYR A O 1
ATOM 769 N N . ASN A 1 92 ? 18.136 -2.433 -2.931 1.00 92.88 92 ASN A N 1
ATOM 770 C CA . ASN A 1 92 ? 18.863 -2.729 -1.698 1.00 92.88 92 ASN A CA 1
ATOM 771 C C . ASN A 1 92 ? 20.310 -2.204 -1.716 1.00 92.88 92 ASN A C 1
ATOM 773 O O . ASN A 1 92 ? 20.835 -1.808 -0.680 1.00 92.88 92 ASN A O 1
ATOM 777 N N . ASN A 1 93 ? 20.935 -2.155 -2.896 1.00 84.25 93 ASN A N 1
ATOM 778 C CA . ASN A 1 93 ? 22.288 -1.621 -3.086 1.00 84.25 93 ASN A CA 1
ATOM 779 C C . ASN A 1 93 ? 22.315 -0.097 -3.306 1.00 84.25 93 ASN A C 1
ATOM 781 O O . ASN A 1 93 ? 23.389 0.497 -3.378 1.00 84.25 93 ASN A O 1
ATOM 785 N N . MET A 1 94 ? 21.152 0.542 -3.441 1.00 87.62 94 MET A N 1
ATOM 786 C CA . MET A 1 94 ? 21.033 1.984 -3.630 1.00 87.62 94 MET A CA 1
ATOM 787 C C . MET A 1 94 ? 21.270 2.720 -2.310 1.00 87.62 94 MET A C 1
ATOM 789 O O . MET A 1 94 ? 20.808 2.256 -1.267 1.00 87.62 94 MET A O 1
ATOM 793 N N . ASP A 1 95 ? 21.905 3.894 -2.349 1.00 86.25 95 ASP A N 1
ATOM 794 C CA . ASP A 1 95 ? 22.005 4.767 -1.173 1.00 86.25 95 ASP A CA 1
ATOM 795 C C . ASP A 1 95 ? 20.593 5.064 -0.616 1.00 86.25 95 ASP A C 1
ATOM 797 O O . ASP A 1 95 ? 19.734 5.552 -1.361 1.00 86.25 95 ASP A O 1
ATOM 801 N N . PRO A 1 96 ? 20.317 4.772 0.671 1.00 89.44 96 PRO A N 1
ATOM 802 C CA . PRO A 1 96 ? 19.040 5.078 1.304 1.00 89.44 96 PRO A CA 1
ATOM 803 C C . PRO A 1 96 ? 18.556 6.514 1.088 1.00 89.44 96 PRO A C 1
ATOM 805 O O . PRO A 1 96 ? 17.359 6.726 0.915 1.00 89.44 96 PRO A O 1
ATOM 808 N N . GLN A 1 97 ? 19.453 7.502 1.023 1.00 87.62 97 GLN A N 1
ATOM 809 C CA . GLN A 1 97 ? 19.082 8.915 0.901 1.00 87.62 97 GLN A CA 1
ATOM 810 C C . GLN A 1 97 ? 18.405 9.271 -0.426 1.00 87.62 97 GLN A C 1
ATOM 812 O O . GLN A 1 97 ? 17.684 10.265 -0.478 1.00 87.62 97 GLN A O 1
ATOM 817 N N . ILE A 1 98 ? 18.590 8.456 -1.468 1.00 85.69 98 ILE A N 1
ATOM 818 C CA . ILE A 1 98 ? 17.963 8.647 -2.786 1.00 85.69 98 ILE A CA 1
ATOM 819 C C . ILE A 1 98 ? 16.807 7.666 -3.039 1.00 85.69 98 ILE A C 1
ATOM 821 O O . ILE A 1 98 ? 16.245 7.617 -4.137 1.00 85.69 98 ILE A O 1
ATOM 825 N N . ARG A 1 99 ? 16.409 6.880 -2.028 1.00 93.19 99 ARG A N 1
ATOM 826 C CA . ARG A 1 99 ? 15.265 5.965 -2.121 1.00 93.19 99 ARG A CA 1
ATOM 827 C C . ARG A 1 99 ? 13.960 6.754 -2.009 1.00 93.19 99 ARG A C 1
ATOM 829 O O . ARG A 1 99 ? 13.377 6.903 -0.938 1.00 93.19 99 ARG A O 1
ATOM 836 N N . HIS A 1 100 ? 13.484 7.246 -3.150 1.00 95.06 100 HIS A N 1
ATOM 837 C CA . HIS A 1 100 ? 12.181 7.908 -3.290 1.00 95.06 100 HIS A CA 1
ATOM 838 C C . HIS A 1 100 ? 11.256 7.107 -4.206 1.00 95.06 100 HIS A C 1
ATOM 840 O O . HIS A 1 100 ? 10.790 7.618 -5.226 1.00 95.06 100 HIS A O 1
ATOM 846 N N . HIS A 1 101 ? 11.051 5.830 -3.875 1.00 97.56 101 HIS A N 1
ATOM 847 C CA . HIS A 1 101 ? 10.386 4.863 -4.742 1.00 97.56 101 HIS A CA 1
ATOM 848 C C . HIS A 1 101 ? 8.991 4.485 -4.234 1.00 97.56 101 HIS A C 1
ATOM 850 O O . HIS A 1 101 ? 8.680 4.519 -3.039 1.00 97.56 101 HIS A O 1
ATOM 856 N N . TYR A 1 102 ? 8.142 4.129 -5.188 1.00 98.56 102 TYR A N 1
ATOM 857 C CA . TYR A 1 102 ? 6.733 3.835 -5.008 1.00 98.56 102 TYR A CA 1
ATOM 858 C C . TYR A 1 102 ? 6.363 2.620 -5.859 1.00 98.56 102 TYR A C 1
ATOM 860 O O . TYR A 1 102 ? 6.760 2.531 -7.022 1.00 98.56 102 TYR A O 1
ATOM 868 N N . GLU A 1 103 ? 5.567 1.717 -5.308 1.00 98.56 103 GLU A N 1
ATOM 869 C CA . GLU A 1 103 ? 4.815 0.738 -6.085 1.00 98.56 103 GLU A CA 1
ATOM 870 C C . GLU A 1 103 ? 3.723 1.473 -6.869 1.00 98.56 103 GLU A C 1
ATOM 872 O O . GLU A 1 103 ? 3.074 2.373 -6.330 1.00 98.56 103 GLU A O 1
ATOM 877 N N . VAL A 1 104 ? 3.514 1.127 -8.140 1.00 98.44 104 VAL A N 1
ATOM 878 C CA . VAL A 1 104 ? 2.331 1.580 -8.879 1.00 98.44 104 VAL A CA 1
ATOM 879 C C . VAL A 1 104 ? 1.280 0.482 -8.795 1.00 98.44 104 VAL A C 1
ATOM 881 O O . VAL A 1 104 ? 1.400 -0.548 -9.450 1.00 98.44 104 VAL A O 1
ATOM 884 N N . ILE A 1 105 ? 0.230 0.726 -8.015 1.00 97.94 105 ILE A N 1
ATOM 885 C CA . ILE A 1 105 ? -0.927 -0.162 -7.887 1.00 97.94 105 ILE A CA 1
ATOM 886 C C . ILE A 1 105 ? -1.771 -0.010 -9.153 1.00 97.94 105 ILE A C 1
ATOM 888 O O . ILE A 1 105 ? -2.606 0.893 -9.260 1.00 97.94 105 ILE A O 1
ATOM 892 N N . GLN A 1 106 ? -1.466 -0.831 -10.157 1.00 95.44 106 GLN A N 1
ATOM 893 C CA . GLN A 1 106 ? -2.060 -0.747 -11.488 1.00 95.44 106 GLN A CA 1
ATOM 894 C C . GLN A 1 106 ? -3.562 -1.053 -11.445 1.00 95.44 106 GLN A C 1
ATOM 896 O O . GLN A 1 106 ? -4.009 -1.997 -10.797 1.00 95.44 106 GLN A O 1
ATOM 901 N N . GLU A 1 107 ? -4.342 -0.259 -12.174 1.00 93.62 107 GLU A N 1
ATOM 902 C CA . GLU A 1 107 ? -5.779 -0.484 -12.350 1.00 93.62 107 GLU A CA 1
ATOM 903 C C . GLU A 1 107 ? -6.064 -1.910 -12.856 1.00 93.62 107 GLU A C 1
ATOM 905 O O . GLU A 1 107 ? -5.399 -2.400 -13.774 1.00 93.62 107 GLU A O 1
ATOM 910 N N . GLY A 1 108 ? -7.052 -2.570 -12.245 1.00 92.19 108 GLY A N 1
ATOM 911 C CA . GLY A 1 108 ? -7.469 -3.931 -12.593 1.00 92.19 108 GLY A CA 1
ATOM 912 C C . GLY A 1 108 ? -6.497 -5.037 -12.174 1.00 92.19 108 GLY A C 1
ATOM 913 O O . GLY A 1 108 ? -6.679 -6.179 -12.588 1.00 92.19 108 GLY A O 1
ATOM 914 N N . SER A 1 109 ? -5.452 -4.723 -11.401 1.00 93.75 109 SER A N 1
ATOM 915 C CA . SER A 1 109 ? -4.530 -5.731 -10.865 1.00 93.75 109 SER A CA 1
ATOM 916 C C . SER A 1 109 ? -4.947 -6.155 -9.457 1.00 93.75 109 SER A C 1
ATOM 918 O O . SER A 1 109 ? -5.164 -5.268 -8.627 1.00 93.75 109 SER A O 1
ATOM 920 N N . PRO A 1 110 ? -5.002 -7.468 -9.155 1.00 96.56 110 PRO A N 1
ATOM 921 C CA . PRO A 1 110 ? -5.320 -7.927 -7.814 1.00 96.56 110 PRO A CA 1
ATOM 922 C C . PRO A 1 110 ? -4.291 -7.465 -6.795 1.00 96.56 110 PRO A C 1
ATOM 924 O O . PRO A 1 110 ? -3.095 -7.361 -7.092 1.00 96.56 110 PRO A O 1
ATOM 927 N N . CYS A 1 111 ? -4.769 -7.184 -5.590 1.00 98.00 111 CYS A N 1
ATOM 928 C CA . CYS A 1 111 ? -3.957 -6.563 -4.562 1.00 98.00 111 CYS A CA 1
ATOM 929 C C . CYS A 1 111 ? -4.424 -6.958 -3.155 1.00 98.00 111 CYS A C 1
ATOM 931 O O . CYS A 1 111 ? -5.576 -7.346 -2.943 1.00 98.00 111 CYS A O 1
ATOM 933 N N . HIS A 1 112 ? -3.517 -6.862 -2.187 1.00 98.50 112 HIS A N 1
ATOM 934 C CA . HIS A 1 112 ? -3.823 -7.054 -0.768 1.00 98.50 112 HIS A CA 1
ATOM 935 C C . HIS A 1 112 ? -4.631 -5.879 -0.207 1.00 98.50 112 HIS A C 1
ATOM 937 O O . HIS A 1 112 ? -4.718 -4.819 -0.832 1.00 98.50 112 HIS A O 1
ATOM 943 N N . ILE A 1 113 ? -5.212 -6.049 0.983 1.00 98.69 113 ILE A N 1
ATOM 944 C CA . ILE A 1 113 ? -5.777 -4.917 1.728 1.00 98.69 113 ILE A CA 1
ATOM 945 C C . ILE A 1 11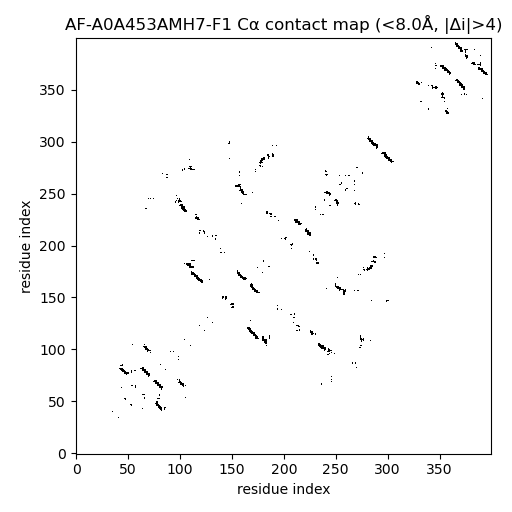3 ? -4.609 -4.050 2.195 1.00 98.69 113 ILE A C 1
ATOM 947 O O . ILE A 1 113 ? -3.618 -4.569 2.710 1.00 98.69 113 ILE A O 1
ATOM 951 N N . TYR A 1 114 ? -4.731 -2.737 2.046 1.00 98.88 114 TYR A N 1
ATOM 952 C CA . TYR A 1 114 ? -3.735 -1.790 2.524 1.00 98.88 114 TYR A CA 1
ATOM 953 C C . TYR A 1 114 ? -4.409 -0.529 3.053 1.00 98.88 114 TYR A C 1
ATOM 955 O O . TYR A 1 114 ? -5.473 -0.170 2.568 1.00 98.8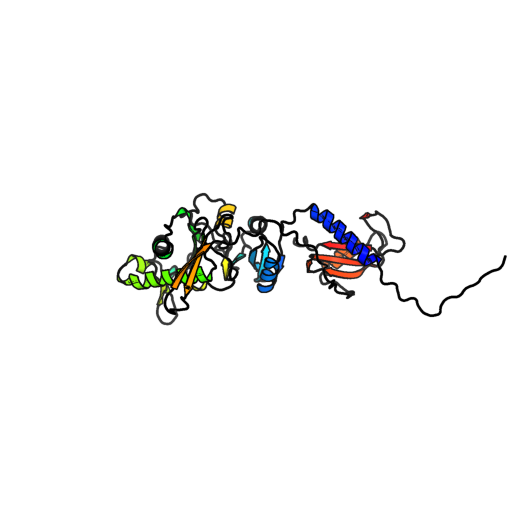8 114 TYR A O 1
ATOM 963 N N . PHE A 1 115 ? -3.778 0.145 4.010 1.00 98.88 115 PHE A N 1
ATOM 964 C CA . PHE A 1 115 ? -4.205 1.422 4.569 1.00 98.88 115 PHE A CA 1
ATOM 965 C C . PHE A 1 115 ? -3.039 2.409 4.573 1.00 98.88 115 PHE A C 1
ATOM 967 O O . PHE A 1 115 ? -1.894 2.026 4.822 1.00 98.88 115 PHE A O 1
ATOM 974 N N . ASP A 1 116 ? -3.352 3.683 4.360 1.00 98.62 116 ASP A N 1
ATOM 975 C CA . ASP A 1 116 ? -2.480 4.811 4.693 1.00 98.62 116 ASP A CA 1
ATOM 976 C C . ASP A 1 116 ? -3.112 5.543 5.874 1.00 98.62 116 ASP A C 1
ATOM 978 O O . ASP A 1 116 ? -4.257 5.998 5.802 1.00 98.62 116 ASP A O 1
ATOM 982 N N . LEU A 1 117 ? -2.401 5.546 6.995 1.00 98.62 117 LEU A N 1
ATOM 983 C CA . LEU A 1 117 ? -2.875 6.037 8.279 1.00 98.62 117 LEU A CA 1
ATOM 984 C C . LEU A 1 117 ? -2.074 7.278 8.630 1.00 98.62 117 LEU A C 1
ATOM 986 O O . LEU A 1 117 ? -0.855 7.205 8.793 1.00 98.62 117 LEU A O 1
ATOM 990 N N . GLU A 1 118 ? -2.736 8.422 8.764 1.00 96.75 118 GLU A N 1
ATOM 991 C CA . GLU A 1 118 ? -2.035 9.666 9.048 1.00 96.75 118 GLU A CA 1
ATOM 992 C C . GLU A 1 118 ? -2.852 10.695 9.825 1.00 96.75 118 GLU A C 1
ATOM 994 O O . GLU A 1 118 ? -4.051 10.877 9.620 1.00 96.75 118 GLU A O 1
ATOM 999 N N . PHE A 1 119 ? -2.159 11.428 10.698 1.00 96.38 119 PHE A N 1
ATOM 1000 C CA . PHE A 1 119 ? -2.693 12.616 11.356 1.00 96.38 119 PHE A CA 1
ATOM 1001 C C . PHE A 1 119 ? -1.573 13.552 11.826 1.00 96.38 119 PHE A C 1
ATOM 1003 O O . PHE A 1 119 ? -0.404 13.175 11.928 1.00 96.38 119 PHE A O 1
ATOM 1010 N N . ASN A 1 120 ? -1.930 14.805 12.112 1.00 95.31 120 ASN A N 1
ATOM 1011 C CA . ASN A 1 120 ? -1.013 15.762 12.724 1.00 95.31 120 ASN A CA 1
ATOM 1012 C C . ASN A 1 120 ? -0.842 15.427 14.214 1.00 95.31 120 ASN A C 1
ATOM 1014 O O . ASN A 1 120 ? -1.810 15.510 14.975 1.00 95.31 120 ASN A O 1
ATOM 1018 N N . ALA A 1 121 ? 0.378 15.067 14.617 1.00 93.56 121 ALA A N 1
ATOM 1019 C CA . ALA A 1 121 ? 0.682 14.612 15.972 1.00 93.56 121 ALA A CA 1
ATOM 1020 C C . ALA A 1 121 ? 0.502 15.733 17.008 1.00 93.56 121 ALA A C 1
ATOM 1022 O O . ALA A 1 121 ? -0.050 15.506 18.082 1.00 93.56 121 ALA A O 1
ATOM 1023 N N . LYS A 1 122 ? 0.880 16.970 16.656 1.00 92.12 122 LYS A N 1
ATOM 1024 C CA . LYS A 1 122 ? 0.760 18.140 17.541 1.00 92.12 122 LYS A CA 1
ATOM 1025 C C . LYS A 1 122 ? -0.700 18.493 17.839 1.00 92.12 122 LYS A C 1
ATOM 1027 O O . LYS A 1 122 ? -0.990 18.919 18.953 1.00 92.12 122 LYS A O 1
ATOM 1032 N N . LEU A 1 123 ? -1.609 18.299 16.882 1.00 92.88 123 LEU A N 1
ATOM 1033 C CA . LEU A 1 123 ? -3.048 18.529 17.068 1.00 92.88 123 LEU A CA 1
ATOM 1034 C C . LEU A 1 123 ? -3.752 17.378 17.803 1.00 92.88 123 LEU A C 1
ATOM 1036 O O . LEU A 1 123 ? -4.800 17.588 18.403 1.00 92.88 123 LEU A O 1
ATOM 1040 N N . ASN A 1 124 ? -3.183 16.170 17.781 1.00 94.31 124 ASN A N 1
ATOM 1041 C CA . ASN A 1 124 ? -3.826 14.948 18.271 1.00 94.31 124 ASN A CA 1
ATOM 1042 C C . ASN A 1 124 ? -3.003 14.250 19.372 1.00 94.31 124 ASN A C 1
ATOM 1044 O O . ASN A 1 124 ? -2.971 13.028 19.445 1.00 94.31 124 ASN A O 1
ATOM 1048 N N . GLN A 1 125 ? -2.361 15.016 20.261 1.00 90.81 125 GLN A N 1
ATOM 1049 C CA . GLN A 1 125 ? -1.411 14.509 21.275 1.00 90.81 125 GLN A CA 1
ATOM 1050 C C . GLN A 1 125 ? -1.991 13.480 22.258 1.00 90.81 125 GLN A C 1
ATOM 1052 O O . GLN A 1 125 ? -1.246 12.739 22.886 1.00 90.81 125 GLN A O 1
ATOM 1057 N N . LYS A 1 126 ? -3.317 13.452 22.427 1.00 90.19 126 LYS A N 1
ATOM 1058 C CA . LYS A 1 126 ? -4.010 12.522 23.334 1.00 90.19 126 LYS A CA 1
ATOM 1059 C C . LYS A 1 126 ? -4.340 11.175 22.683 1.00 90.19 126 LYS A C 1
ATOM 1061 O O . LYS A 1 126 ? -4.955 10.337 23.334 1.00 90.19 126 LYS A O 1
ATOM 1066 N N . ARG A 1 127 ? -4.031 10.997 21.396 1.00 92.88 127 ARG A N 1
ATOM 1067 C CA . ARG A 1 127 ? -4.351 9.781 20.649 1.00 92.88 127 ARG A CA 1
ATOM 1068 C C . ARG A 1 127 ? -3.224 8.763 20.800 1.00 92.88 127 ARG A C 1
ATOM 1070 O O . ARG A 1 127 ? -2.071 9.078 20.515 1.00 92.88 127 ARG A O 1
ATOM 1077 N N . ASP A 1 128 ? -3.577 7.552 21.219 1.00 95.62 128 ASP A N 1
ATOM 1078 C CA . ASP A 1 128 ? -2.673 6.405 21.210 1.00 95.62 128 ASP A CA 1
ATOM 1079 C C . ASP A 1 128 ? -2.717 5.746 19.827 1.00 95.62 128 ASP A C 1
ATOM 1081 O O . ASP A 1 128 ? -3.715 5.144 19.429 1.00 95.62 128 ASP A O 1
ATOM 1085 N N . ALA A 1 129 ? -1.633 5.907 19.073 1.00 95.56 129 ALA A N 1
ATOM 1086 C CA . ALA A 1 129 ? -1.539 5.400 17.715 1.00 95.56 129 ALA A CA 1
ATOM 1087 C C . ALA A 1 129 ? -1.599 3.868 17.636 1.00 95.56 129 ALA A C 1
ATOM 1089 O O . ALA A 1 129 ? -2.174 3.336 16.684 1.00 95.56 129 ALA A O 1
ATOM 1090 N N . ASP A 1 130 ? -1.018 3.160 18.605 1.00 97.06 130 ASP A N 1
ATOM 1091 C CA . ASP A 1 130 ? -0.981 1.701 18.579 1.00 97.06 130 ASP A CA 1
ATOM 1092 C C . ASP A 1 130 ? -2.381 1.144 18.844 1.00 97.06 130 ASP A C 1
ATOM 1094 O O . ASP A 1 130 ? -2.855 0.315 18.062 1.00 97.06 130 ASP A O 1
ATOM 1098 N N . GLU A 1 131 ? -3.081 1.698 19.840 1.00 96.88 131 GLU A N 1
ATOM 1099 C CA . GLU A 1 131 ? -4.465 1.334 20.168 1.00 96.88 131 GLU A CA 1
ATOM 1100 C C . GLU A 1 131 ? -5.441 1.655 19.021 1.00 96.88 131 GLU A C 1
ATOM 1102 O O . GLU A 1 131 ? -6.368 0.887 18.735 1.00 96.88 131 GLU A O 1
ATOM 1107 N N . MET A 1 132 ? -5.236 2.780 18.328 1.00 97.81 132 MET A N 1
ATOM 1108 C CA . MET A 1 132 ? -6.023 3.129 17.142 1.00 97.81 132 MET A CA 1
ATOM 1109 C C . MET A 1 132 ? -5.840 2.102 16.021 1.00 97.81 132 MET A C 1
ATOM 1111 O O . MET A 1 132 ? -6.822 1.700 15.392 1.00 97.81 132 MET A O 1
ATOM 1115 N N . VAL A 1 133 ? -4.603 1.662 15.768 1.00 98.25 133 VAL A N 1
ATOM 1116 C CA . VAL A 1 133 ? -4.321 0.621 14.768 1.00 98.25 133 VAL A CA 1
ATOM 1117 C C . VAL A 1 133 ? -4.963 -0.705 15.179 1.00 98.25 133 VAL A C 1
ATOM 1119 O O . VAL A 1 133 ? -5.641 -1.309 14.351 1.00 98.25 133 VAL A O 1
ATOM 1122 N N . ASP A 1 134 ? -4.840 -1.119 16.443 1.00 98.06 134 ASP A N 1
ATOM 1123 C CA . ASP A 1 134 ? -5.437 -2.369 16.941 1.00 98.06 134 ASP A CA 1
ATOM 1124 C C . ASP A 1 134 ? -6.964 -2.359 16.807 1.00 98.06 134 ASP A C 1
ATOM 1126 O O . ASP A 1 134 ? -7.577 -3.319 16.334 1.00 98.06 134 ASP A O 1
ATOM 1130 N N . THR A 1 135 ? -7.592 -1.231 17.145 1.00 98.12 135 THR A N 1
ATOM 1131 C CA . THR A 1 135 ? -9.041 -1.056 17.006 1.00 98.12 135 THR A CA 1
ATOM 1132 C C . THR A 1 135 ? -9.466 -1.116 15.534 1.00 98.12 135 THR A C 1
ATOM 1134 O O . THR A 1 135 ? -10.456 -1.773 15.205 1.00 98.12 135 THR A O 1
ATOM 1137 N N . LEU A 1 136 ? -8.718 -0.484 14.622 1.00 98.56 136 LEU A N 1
ATOM 1138 C CA . LEU A 1 136 ? -8.993 -0.552 13.182 1.00 98.56 136 LEU A CA 1
ATOM 1139 C C . LEU A 1 136 ? -8.847 -1.983 12.639 1.00 98.56 136 LEU A C 1
ATOM 1141 O O . LEU A 1 136 ? -9.689 -2.428 11.853 1.00 98.56 136 LEU A O 1
ATOM 1145 N N . VAL A 1 137 ? -7.811 -2.709 13.065 1.00 98.38 137 VAL A N 1
ATOM 1146 C CA . VAL A 1 137 ? -7.583 -4.117 12.706 1.00 98.38 137 VAL A CA 1
ATOM 1147 C C . VAL A 1 137 ? -8.755 -4.981 13.166 1.00 98.38 137 VAL A C 1
ATOM 1149 O O . VAL A 1 137 ? -9.315 -5.716 12.354 1.00 98.38 137 VAL A O 1
ATOM 1152 N N . ALA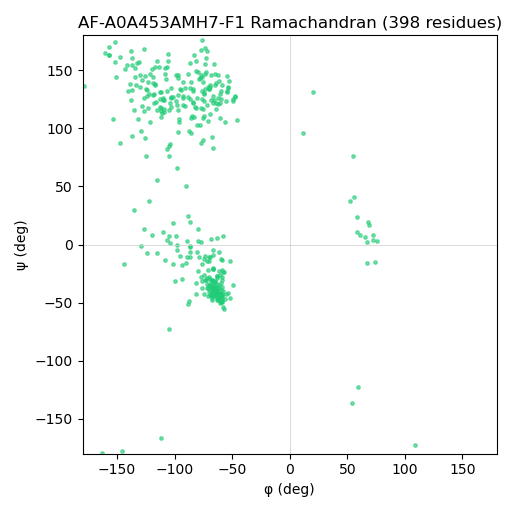 A 1 138 ? -9.195 -4.836 14.418 1.00 97.81 138 ALA A N 1
ATOM 1153 C CA . ALA A 1 138 ? -10.312 -5.604 14.964 1.00 97.81 138 ALA A CA 1
ATOM 1154 C C . ALA A 1 138 ? -11.614 -5.390 14.171 1.00 97.81 138 ALA A C 1
ATOM 1156 O O . ALA A 1 138 ? -12.298 -6.352 13.813 1.00 97.81 138 ALA A O 1
ATOM 1157 N N . VAL A 1 139 ? -11.938 -4.137 13.824 1.00 97.94 139 VAL A N 1
ATOM 1158 C CA . VAL A 1 139 ? -13.119 -3.833 12.996 1.00 97.94 139 VAL A CA 1
ATOM 1159 C C . VAL A 1 139 ? -12.966 -4.403 11.583 1.00 97.94 139 VAL A C 1
ATOM 1161 O O . VAL A 1 139 ? -13.930 -4.924 11.018 1.00 97.94 139 VAL A O 1
ATOM 1164 N N . THR A 1 140 ? -11.760 -4.346 11.017 1.00 98.50 140 THR A N 1
ATOM 1165 C CA . THR A 1 140 ? -11.460 -4.902 9.690 1.00 98.50 140 THR A CA 1
ATOM 1166 C C . THR A 1 140 ? -11.646 -6.418 9.668 1.00 98.50 140 THR A C 1
ATOM 1168 O O . THR A 1 140 ? -12.291 -6.942 8.761 1.00 98.50 140 THR A O 1
ATOM 1171 N N . PHE A 1 141 ? -11.143 -7.129 10.677 1.00 98.50 141 PHE A N 1
ATOM 1172 C CA . PHE A 1 141 ? -11.290 -8.579 10.806 1.00 98.50 141 PHE A CA 1
ATOM 1173 C C . PHE A 1 141 ? -12.737 -8.997 11.057 1.00 98.50 141 PHE A C 1
ATOM 1175 O O . PHE A 1 141 ? -13.211 -9.937 10.423 1.00 98.50 141 PHE A O 1
ATOM 1182 N N . SER A 1 142 ? -13.482 -8.253 11.878 1.00 97.69 142 SER A N 1
ATOM 1183 C CA . SER A 1 142 ? -14.927 -8.461 12.017 1.00 97.69 142 SER A CA 1
ATOM 1184 C C . SER A 1 142 ? -15.655 -8.287 10.677 1.00 97.69 142 SER A C 1
ATOM 1186 O O . SER A 1 142 ? -16.495 -9.110 10.324 1.00 97.69 142 SER A O 1
ATOM 1188 N N . ALA A 1 143 ? -15.303 -7.274 9.878 1.00 97.31 143 ALA A N 1
ATOM 1189 C CA . ALA A 1 143 ? -15.890 -7.091 8.552 1.00 97.31 143 ALA A CA 1
ATOM 1190 C C . ALA A 1 143 ? -15.511 -8.203 7.561 1.00 97.31 143 ALA A C 1
ATOM 1192 O O . ALA A 1 143 ? -16.358 -8.624 6.774 1.00 97.31 143 ALA A O 1
ATOM 1193 N N . LEU A 1 144 ? -14.274 -8.706 7.605 1.00 97.44 144 LEU A N 1
ATOM 1194 C CA . LEU A 1 144 ? -13.851 -9.861 6.807 1.00 97.44 144 LEU A CA 1
ATOM 1195 C C . LEU A 1 144 ? -14.642 -11.122 7.171 1.00 97.44 144 LEU A C 1
ATOM 1197 O O . LEU A 1 144 ? -15.119 -11.822 6.273 1.00 97.44 144 LEU A O 1
ATOM 1201 N N . GLN A 1 145 ? -14.843 -11.370 8.466 1.00 97.50 145 GLN A N 1
ATOM 1202 C CA . GLN A 1 145 ? -15.631 -12.498 8.949 1.00 97.50 145 GLN A CA 1
ATOM 1203 C C . GLN A 1 145 ? -17.091 -12.387 8.495 1.00 97.50 145 GLN A C 1
ATOM 1205 O O . GLN A 1 145 ? -17.637 -13.331 7.926 1.00 97.50 145 GLN A O 1
ATOM 1210 N N . ASP A 1 146 ? -17.708 -11.219 8.670 1.00 96.31 146 ASP A N 1
ATOM 1211 C CA . ASP A 1 146 ? -19.115 -11.008 8.323 1.00 96.31 146 ASP A CA 1
ATOM 1212 C C . ASP A 1 146 ? -19.385 -11.098 6.818 1.00 96.31 146 ASP A C 1
ATOM 1214 O O . ASP A 1 146 ? -20.433 -11.592 6.403 1.00 96.31 146 ASP A O 1
ATOM 1218 N N . LYS A 1 147 ? -18.489 -10.543 5.990 1.00 93.94 147 LYS A N 1
ATOM 1219 C CA . LYS A 1 147 ? -18.729 -10.382 4.547 1.00 93.94 147 LYS A CA 1
ATOM 1220 C C . LYS A 1 147 ? -18.184 -11.526 3.704 1.00 93.94 147 LYS A C 1
ATOM 1222 O O . LYS A 1 147 ? -18.738 -11.798 2.645 1.00 93.94 147 LYS A O 1
ATOM 1227 N N . TYR A 1 148 ? -17.110 -12.172 4.153 1.00 94.50 148 TYR A N 1
ATOM 1228 C CA . TYR A 1 148 ? -16.405 -13.197 3.379 1.00 94.50 148 TYR A CA 1
ATOM 1229 C C . TYR A 1 148 ? -16.165 -14.497 4.149 1.00 94.50 148 TYR A C 1
ATOM 1231 O O . TYR A 1 148 ? -15.580 -15.421 3.578 1.00 94.50 148 TYR A O 1
ATOM 1239 N N . SER A 1 149 ? -16.588 -14.573 5.419 1.00 96.31 149 SER A N 1
ATOM 1240 C CA . SER A 1 149 ? -16.310 -15.707 6.313 1.00 96.31 149 SER A CA 1
ATOM 1241 C C . SER A 1 149 ? -14.811 -15.990 6.445 1.00 96.31 149 SER A C 1
ATOM 1243 O O . SER A 1 149 ? -14.379 -17.140 6.410 1.00 96.31 149 SER A O 1
ATOM 1245 N N . ILE A 1 150 ? -14.016 -14.918 6.536 1.00 96.44 150 ILE A N 1
ATOM 1246 C CA . ILE A 1 150 ? -12.565 -14.972 6.728 1.00 96.44 150 ILE A CA 1
ATOM 1247 C C . ILE A 1 150 ? -12.242 -14.489 8.142 1.00 96.44 150 ILE A C 1
ATOM 1249 O O . ILE A 1 150 ? -12.406 -13.308 8.447 1.00 96.44 150 ILE A O 1
ATOM 1253 N N . GLU A 1 151 ? -11.735 -15.396 8.973 1.00 97.31 151 GLU A N 1
ATOM 1254 C CA . GLU A 1 151 ? -11.264 -15.091 10.323 1.00 97.31 151 GLU A CA 1
ATOM 1255 C C . GLU A 1 151 ? -9.844 -14.521 10.262 1.00 97.31 151 GLU A C 1
ATOM 1257 O O . GLU A 1 151 ? -8.929 -15.183 9.781 1.00 97.31 151 GLU A O 1
ATOM 1262 N N . GLY A 1 152 ? -9.666 -13.275 10.704 1.00 96.50 152 GLY A N 1
ATOM 1263 C CA . GLY A 1 152 ? -8.382 -12.579 10.631 1.00 96.50 152 GLY A CA 1
ATOM 1264 C C . GLY A 1 152 ? -7.337 -13.090 11.623 1.00 96.50 152 GLY A C 1
ATOM 1265 O O . GLY A 1 152 ? -7.673 -13.488 12.735 1.00 96.50 152 GLY A O 1
ATOM 1266 N N . GLN A 1 153 ? -6.062 -13.018 11.236 1.00 96.44 153 GLN A N 1
ATOM 1267 C CA . GLN A 1 153 ? -4.921 -13.340 12.100 1.00 96.44 153 GLN A CA 1
ATOM 1268 C C . GLN A 1 153 ? -3.896 -12.201 12.091 1.00 96.44 153 GLN A C 1
ATOM 1270 O O . GLN A 1 153 ? -3.632 -11.594 11.050 1.00 96.44 153 GLN A O 1
ATOM 1275 N N . GLU A 1 154 ? -3.297 -11.909 13.245 1.00 95.25 154 GLU A N 1
ATOM 1276 C CA . GLU A 1 154 ? -2.299 -10.839 13.387 1.00 95.25 154 GLU A CA 1
ATOM 1277 C C . GLU A 1 154 ? -1.040 -11.096 12.544 1.00 95.25 154 GLU A C 1
ATOM 1279 O O . GLU A 1 154 ? -0.408 -10.164 12.046 1.00 95.25 154 GLU A O 1
ATOM 1284 N N . GLU A 1 155 ? -0.709 -12.362 12.295 1.00 95.38 155 GLU A N 1
ATOM 1285 C CA . GLU A 1 155 ? 0.407 -12.802 11.456 1.00 95.38 155 GLU A CA 1
ATOM 1286 C C . GLU A 1 155 ? 0.219 -12.460 9.971 1.00 95.38 155 GLU A C 1
ATOM 1288 O O . GLU A 1 155 ? 1.112 -12.705 9.162 1.00 95.38 155 GLU A O 1
ATOM 1293 N N . TRP A 1 156 ? -0.925 -11.904 9.573 1.00 96.75 156 TRP A N 1
ATOM 1294 C CA . TRP A 1 156 ? -1.168 -11.435 8.207 1.00 96.75 156 TRP A CA 1
ATOM 1295 C C . TRP A 1 156 ? -0.757 -9.977 8.007 1.00 96.75 156 TRP A C 1
ATOM 1297 O O . TRP A 1 156 ? -0.729 -9.492 6.875 1.00 96.75 156 TRP A O 1
ATOM 1307 N N . ILE A 1 157 ? -0.458 -9.268 9.095 1.00 98.19 157 ILE A N 1
ATOM 1308 C CA . ILE A 1 157 ? -0.341 -7.815 9.107 1.00 98.19 157 ILE A CA 1
ATOM 1309 C C . ILE A 1 157 ? 1.127 -7.393 9.012 1.00 98.19 157 ILE A C 1
ATOM 1311 O O . ILE A 1 157 ? 1.953 -7.737 9.857 1.00 98.19 157 ILE A O 1
ATOM 1315 N N . ILE A 1 158 ? 1.431 -6.587 7.997 1.00 98.25 158 ILE A N 1
ATOM 1316 C CA . ILE A 1 158 ? 2.674 -5.829 7.858 1.00 98.25 158 ILE A CA 1
ATOM 1317 C C . ILE A 1 158 ? 2.376 -4.376 8.223 1.00 98.25 158 ILE A C 1
ATOM 1319 O O . ILE A 1 158 ? 1.585 -3.715 7.552 1.00 98.25 158 ILE A O 1
ATOM 1323 N N . GLU A 1 159 ? 3.023 -3.868 9.268 1.00 98.38 159 GLU A N 1
ATOM 1324 C CA . GLU A 1 159 ? 2.924 -2.465 9.677 1.00 98.38 159 GLU A CA 1
ATOM 1325 C C . GLU A 1 159 ? 4.269 -1.757 9.472 1.00 98.38 159 GLU A C 1
ATOM 1327 O O . GLU A 1 159 ? 5.312 -2.190 9.978 1.00 98.38 159 GLU A O 1
ATOM 1332 N N . LEU A 1 160 ? 4.232 -0.657 8.718 1.00 98.50 160 LEU A N 1
ATOM 1333 C CA . LEU A 1 160 ? 5.366 0.221 8.455 1.00 98.50 160 LEU A CA 1
ATOM 1334 C C . LEU A 1 160 ? 5.089 1.613 9.023 1.00 98.50 160 LEU A C 1
ATOM 1336 O O . LEU A 1 160 ? 4.008 2.157 8.825 1.00 98.50 160 LEU A O 1
ATOM 1340 N N . ASP A 1 161 ? 6.085 2.226 9.646 1.00 98.06 161 ASP A N 1
ATOM 1341 C CA . ASP A 1 161 ? 6.031 3.562 10.224 1.00 98.06 161 ASP A CA 1
ATOM 1342 C C . ASP A 1 161 ? 7.022 4.500 9.535 1.00 98.06 161 ASP A C 1
ATOM 1344 O O . ASP A 1 161 ? 8.144 4.131 9.188 1.00 98.06 161 ASP A O 1
ATOM 1348 N N . SER A 1 162 ? 6.559 5.719 9.276 1.00 97.56 162 SER A N 1
ATOM 1349 C CA . SER A 1 162 ? 7.379 6.851 8.844 1.00 97.56 162 SER A CA 1
ATOM 1350 C C . SER A 1 162 ? 7.002 8.121 9.611 1.00 97.56 162 SER A C 1
ATOM 1352 O O . SER A 1 162 ? 7.086 9.235 9.078 1.00 97.56 162 SER A O 1
ATOM 1354 N N . SER A 1 163 ? 6.535 7.940 10.845 1.00 96.94 163 SER A N 1
ATOM 1355 C CA . SER A 1 163 ? 6.112 8.998 11.745 1.00 96.94 163 SER A CA 1
ATOM 1356 C C . SER A 1 163 ? 7.299 9.882 12.135 1.00 96.94 163 SER A C 1
ATOM 1358 O O . SER A 1 163 ? 8.468 9.498 12.078 1.00 96.94 163 SER A O 1
ATOM 1360 N N . ASN A 1 164 ? 7.000 11.119 12.502 1.00 94.62 164 ASN A N 1
ATOM 1361 C CA . ASN A 1 164 ? 7.949 12.071 13.062 1.00 94.62 164 ASN A CA 1
ATOM 1362 C C . ASN A 1 164 ? 7.237 12.956 14.093 1.00 94.62 164 ASN A C 1
ATOM 1364 O O . ASN A 1 164 ? 6.043 12.799 14.339 1.00 94.62 164 ASN A O 1
ATOM 1368 N N . GLU A 1 165 ? 7.959 13.914 14.668 1.00 92.00 165 GLU A N 1
ATOM 1369 C CA . GLU A 1 165 ? 7.440 14.816 15.706 1.00 92.00 165 GLU A CA 1
ATOM 1370 C C . GLU A 1 165 ? 6.201 15.625 15.279 1.00 92.00 165 GLU A C 1
ATOM 1372 O O . GLU A 1 165 ? 5.428 16.082 16.119 1.00 92.00 165 GLU A O 1
ATOM 1377 N N . GLU A 1 166 ? 5.997 15.836 13.977 1.00 93.06 166 GLU A N 1
ATOM 1378 C CA . GLU A 1 166 ? 4.879 16.628 13.457 1.00 93.06 166 GLU A CA 1
ATOM 1379 C C . GLU A 1 166 ? 3.720 15.767 12.964 1.00 93.06 166 GLU A C 1
ATOM 1381 O O . GLU A 1 166 ? 2.559 16.183 13.015 1.00 93.06 166 GLU A O 1
ATOM 1386 N N . LYS A 1 167 ? 4.028 14.573 12.457 1.00 94.75 167 LYS A N 1
ATOM 1387 C CA . LYS A 1 167 ? 3.089 13.746 11.713 1.00 94.75 167 LYS A CA 1
ATOM 1388 C C . LYS A 1 167 ? 3.206 12.286 12.119 1.00 94.75 167 LYS A C 1
ATOM 1390 O O . LYS A 1 167 ? 4.255 11.675 11.939 1.00 94.75 167 LYS A O 1
ATOM 1395 N N . PHE A 1 168 ? 2.084 11.716 12.538 1.00 97.38 168 PHE A N 1
ATOM 1396 C CA . PHE A 1 168 ? 1.887 10.275 12.528 1.00 97.38 168 PHE A CA 1
ATOM 1397 C C . PHE A 1 168 ? 1.655 9.809 11.084 1.00 97.38 168 PHE A C 1
ATOM 1399 O O . PHE A 1 168 ? 0.854 10.417 10.365 1.00 97.38 168 PHE A O 1
ATOM 1406 N N . SER A 1 169 ? 2.371 8.774 10.641 1.00 97.75 169 SER A N 1
ATOM 1407 C CA . SER A 1 169 ? 2.225 8.209 9.296 1.00 97.75 169 SER A CA 1
ATOM 1408 C C . SER A 1 169 ? 2.626 6.738 9.274 1.00 97.75 169 SER A C 1
ATOM 1410 O O . SER A 1 169 ? 3.820 6.423 9.317 1.00 97.75 169 SER A O 1
ATOM 1412 N N . ARG A 1 170 ? 1.639 5.850 9.147 1.00 98.56 170 ARG A N 1
ATOM 1413 C CA . ARG A 1 170 ? 1.846 4.406 9.026 1.00 98.56 170 ARG A CA 1
ATOM 1414 C C . ARG A 1 170 ? 1.167 3.833 7.794 1.00 98.56 170 ARG A C 1
ATOM 1416 O O . ARG A 1 170 ? 0.077 4.251 7.424 1.00 98.56 170 ARG A O 1
ATOM 1423 N N . HIS A 1 171 ? 1.806 2.842 7.189 1.00 98.69 171 HIS A N 1
ATOM 1424 C CA . HIS A 1 171 ? 1.168 1.967 6.219 1.00 98.69 171 HIS A CA 1
ATOM 1425 C C . HIS A 1 171 ? 0.860 0.630 6.886 1.00 98.69 171 HIS A C 1
ATOM 1427 O O . HIS A 1 171 ? 1.724 0.051 7.544 1.00 98.69 171 HIS A O 1
ATOM 1433 N N . LEU A 1 172 ? -0.349 0.127 6.671 1.00 98.62 172 LEU A N 1
ATOM 1434 C CA . LEU A 1 172 ? -0.771 -1.192 7.133 1.00 98.62 172 LEU A CA 1
ATOM 1435 C C . LEU A 1 172 ? -1.124 -2.036 5.913 1.00 98.62 172 LEU A C 1
ATOM 1437 O O . LEU A 1 172 ? -1.904 -1.579 5.087 1.00 98.62 172 LEU A O 1
ATOM 1441 N N . ILE A 1 173 ? -0.580 -3.241 5.783 1.00 98.75 173 ILE A N 1
ATOM 1442 C CA . ILE A 1 173 ? -0.897 -4.179 4.700 1.00 98.75 173 ILE A CA 1
ATOM 1443 C C . ILE A 1 173 ? -1.354 -5.491 5.333 1.00 98.75 173 ILE A C 1
ATOM 1445 O O . ILE A 1 173 ? -0.657 -6.031 6.186 1.00 98.75 173 ILE A O 1
ATOM 1449 N N . ILE A 1 174 ? -2.512 -6.012 4.924 1.00 98.56 174 ILE A N 1
ATOM 1450 C CA . ILE A 1 174 ? -3.059 -7.283 5.419 1.00 98.56 174 ILE A CA 1
ATOM 1451 C C . ILE A 1 174 ? -3.026 -8.296 4.275 1.00 98.56 174 ILE A C 1
ATOM 1453 O O . ILE A 1 174 ? -3.780 -8.180 3.304 1.00 98.56 174 ILE A O 1
ATOM 1457 N N . ARG A 1 175 ? -2.142 -9.289 4.398 1.00 97.25 175 ARG A N 1
ATOM 1458 C CA . ARG A 1 175 ? -1.935 -10.364 3.421 1.00 97.25 175 ARG A CA 1
ATOM 1459 C C . ARG A 1 175 ? -2.720 -11.603 3.831 1.00 97.25 175 ARG A C 1
ATOM 1461 O O . ARG A 1 175 ? -2.253 -12.392 4.649 1.00 97.25 175 ARG A O 1
ATOM 1468 N N . ILE A 1 176 ? -3.905 -11.776 3.260 1.00 96.56 176 ILE A N 1
ATOM 1469 C CA . ILE A 1 176 ? -4.724 -12.965 3.511 1.00 96.56 176 ILE A CA 1
ATOM 1470 C C . ILE A 1 176 ? -4.117 -14.135 2.716 1.00 96.56 176 ILE A C 1
ATOM 1472 O O . ILE A 1 176 ? -3.959 -14.011 1.500 1.00 96.56 176 ILE A O 1
ATOM 1476 N N . PRO A 1 177 ? -3.784 -15.277 3.343 1.00 94.19 177 PRO A N 1
ATOM 1477 C CA . PRO A 1 177 ? -3.203 -16.410 2.628 1.00 94.19 177 PRO A CA 1
ATOM 1478 C C . PRO A 1 177 ? -4.065 -16.850 1.438 1.00 94.19 177 PRO A C 1
ATOM 1480 O O . PRO A 1 177 ? -5.281 -17.025 1.571 1.00 94.19 177 PRO A O 1
ATOM 1483 N N . LYS A 1 178 ? -3.430 -17.033 0.272 1.00 93.25 178 LYS A N 1
ATOM 1484 C CA . LYS A 1 178 ? -4.060 -17.505 -0.983 1.00 93.25 178 LYS A CA 1
ATOM 1485 C C . LYS A 1 178 ? -5.222 -16.646 -1.500 1.00 93.25 178 LYS A C 1
ATOM 1487 O O . LYS A 1 178 ? -5.940 -17.054 -2.411 1.00 93.25 178 LYS A O 1
ATOM 1492 N N . THR A 1 179 ? -5.414 -15.461 -0.929 1.00 95.38 179 THR A N 1
ATOM 1493 C CA . THR A 1 179 ? -6.581 -14.619 -1.179 1.00 95.38 179 THR A CA 1
ATOM 1494 C C . THR A 1 179 ? -6.141 -13.183 -1.424 1.00 95.38 179 THR A C 1
ATOM 1496 O O . THR A 1 179 ? -5.308 -12.643 -0.705 1.00 95.38 179 THR A O 1
ATOM 1499 N N . ALA A 1 180 ? -6.734 -12.527 -2.413 1.00 97.19 180 ALA A N 1
ATOM 1500 C CA . ALA A 1 180 ? -6.518 -11.106 -2.676 1.00 97.19 180 ALA A CA 1
ATOM 1501 C C . ALA A 1 180 ? -7.839 -10.424 -3.018 1.00 97.19 180 ALA A C 1
ATOM 1503 O O . ALA A 1 180 ? -8.821 -11.093 -3.315 1.00 97.19 180 ALA A O 1
ATOM 1504 N N . PHE A 1 181 ? -7.888 -9.097 -3.019 1.00 97.56 181 PHE A N 1
ATOM 1505 C CA . PHE A 1 181 ? -8.992 -8.386 -3.659 1.00 97.56 181 PHE A CA 1
ATOM 1506 C C . PHE A 1 181 ? -8.769 -8.322 -5.167 1.00 97.56 181 PHE A C 1
ATOM 1508 O O . PHE A 1 181 ? -7.629 -8.253 -5.629 1.00 97.56 181 PHE A O 1
ATOM 1515 N N . LYS A 1 182 ? -9.866 -8.318 -5.933 1.00 95.88 182 LYS A N 1
ATOM 1516 C CA . LYS A 1 182 ? -9.840 -8.280 -7.402 1.00 95.88 182 LYS A CA 1
ATOM 1517 C C . LYS A 1 182 ? -9.015 -7.119 -7.959 1.00 95.88 182 LYS A C 1
ATOM 1519 O O . LYS A 1 182 ? -8.272 -7.308 -8.915 1.00 95.88 182 LYS A O 1
ATOM 1524 N N . ASP A 1 183 ? -9.146 -5.945 -7.351 1.00 96.44 183 ASP A N 1
ATOM 1525 C CA . ASP A 1 183 ? -8.260 -4.799 -7.538 1.00 96.44 183 ASP A CA 1
ATOM 1526 C C . ASP A 1 183 ? -8.436 -3.785 -6.393 1.00 96.44 183 ASP A C 1
ATOM 1528 O O . ASP A 1 183 ? -9.256 -3.966 -5.484 1.00 96.44 183 ASP A O 1
ATOM 1532 N N . ASN A 1 184 ? -7.688 -2.683 -6.450 1.00 97.81 184 ASN A N 1
ATOM 1533 C CA . ASN A 1 184 ? -7.710 -1.659 -5.410 1.00 97.81 184 ASN A CA 1
ATOM 1534 C C . ASN A 1 184 ? -9.036 -0.890 -5.298 1.00 97.81 184 ASN A C 1
ATOM 1536 O O . ASN A 1 184 ? -9.308 -0.318 -4.243 1.00 97.81 184 ASN A O 1
ATOM 1540 N N . SER A 1 185 ? -9.873 -0.882 -6.339 1.00 96.94 185 SER A N 1
ATOM 1541 C CA . SER A 1 185 ? -11.208 -0.284 -6.257 1.00 96.94 185 SER A CA 1
ATOM 1542 C C . SER A 1 185 ? -12.128 -1.122 -5.367 1.00 96.94 185 SER A C 1
ATOM 1544 O O . SER A 1 185 ? -12.902 -0.564 -4.588 1.00 96.94 185 SER A O 1
ATOM 1546 N N . HIS A 1 186 ? -11.966 -2.450 -5.391 1.00 97.44 186 HIS A N 1
ATOM 1547 C CA . HIS A 1 186 ? -12.693 -3.356 -4.506 1.00 97.44 186 HIS A CA 1
ATOM 1548 C C . HIS A 1 186 ? -12.192 -3.247 -3.061 1.00 97.44 186 HIS A C 1
ATOM 1550 O O . HIS A 1 186 ? -13.001 -3.251 -2.133 1.00 97.44 186 HIS A O 1
ATOM 1556 N N . VAL A 1 187 ? -10.880 -3.058 -2.853 1.00 98.38 187 VAL A N 1
ATOM 1557 C CA . VAL A 1 187 ? -10.349 -2.700 -1.524 1.00 98.38 187 VAL A CA 1
ATOM 1558 C C . VAL A 1 187 ? -10.987 -1.394 -1.044 1.00 98.38 187 VAL A C 1
ATOM 1560 O O . VAL A 1 187 ? -11.541 -1.359 0.047 1.00 98.38 187 VAL A O 1
ATOM 1563 N N . GLY A 1 188 ? -11.007 -0.343 -1.869 1.00 97.81 188 GLY A N 1
ATOM 1564 C CA . GLY A 1 188 ? -11.601 0.946 -1.499 1.00 97.81 188 GLY A CA 1
ATOM 1565 C C . GLY A 1 188 ? -13.087 0.879 -1.140 1.00 97.81 188 GLY A C 1
ATOM 1566 O O . GLY A 1 188 ? -13.517 1.519 -0.177 1.00 97.81 188 GLY A O 1
ATOM 1567 N N . ALA A 1 189 ? -13.870 0.070 -1.855 1.00 96.19 189 ALA A N 1
ATOM 1568 C CA . ALA A 1 189 ? -15.267 -0.194 -1.516 1.00 96.19 189 ALA A CA 1
ATOM 1569 C C . ALA A 1 189 ? -15.400 -0.916 -0.161 1.00 96.19 189 ALA A C 1
ATOM 1571 O O . ALA A 1 189 ? -16.214 -0.519 0.674 1.00 96.19 189 ALA A O 1
ATOM 1572 N N . PHE A 1 190 ? -14.551 -1.913 0.102 1.00 98.00 190 PHE A N 1
ATOM 1573 C CA . PHE A 1 190 ? -14.526 -2.623 1.382 1.00 98.00 190 PHE A CA 1
ATOM 1574 C C . PHE A 1 190 ? -14.099 -1.717 2.548 1.00 98.00 190 PHE A C 1
ATOM 1576 O O . PHE A 1 190 ? -14.721 -1.737 3.607 1.00 98.00 190 PHE A O 1
ATOM 1583 N N . ILE A 1 191 ? -13.100 -0.854 2.354 1.00 98.06 191 ILE A N 1
ATOM 1584 C CA . ILE A 1 191 ? -12.694 0.116 3.381 1.00 98.06 191 ILE A CA 1
ATOM 1585 C C . ILE A 1 191 ? -13.789 1.160 3.619 1.00 98.06 191 ILE A C 1
ATOM 1587 O O . ILE A 1 191 ? -14.003 1.574 4.755 1.00 98.06 191 ILE A O 1
ATOM 1591 N N . SER A 1 192 ? -14.555 1.527 2.591 1.00 95.69 192 SER A N 1
ATOM 1592 C CA . SER A 1 192 ? -15.717 2.411 2.746 1.00 95.69 192 SER A CA 1
ATOM 1593 C C . SER A 1 192 ? -16.828 1.775 3.597 1.00 95.69 192 SER A C 1
ATOM 1595 O O . SER A 1 192 ? -17.439 2.469 4.414 1.00 95.69 192 SER A O 1
ATOM 1597 N N . GLU A 1 193 ? -17.066 0.463 3.469 1.00 95.12 193 GLU A N 1
ATOM 1598 C CA . GLU A 1 193 ? -17.943 -0.300 4.378 1.00 95.12 193 GLU A CA 1
ATOM 1599 C C . GLU A 1 193 ? -17.418 -0.250 5.818 1.00 95.12 193 GLU A C 1
ATOM 1601 O O . GLU A 1 193 ? -18.183 0.031 6.739 1.00 95.12 193 GLU A O 1
ATOM 1606 N N . ILE A 1 194 ? -16.114 -0.457 6.028 1.00 96.94 194 ILE A N 1
ATOM 1607 C CA . ILE A 1 194 ? -15.491 -0.374 7.359 1.00 96.94 194 ILE A CA 1
ATOM 1608 C C . ILE A 1 194 ? -15.679 1.022 7.961 1.00 96.94 194 ILE A C 1
ATOM 1610 O O . ILE A 1 194 ? -16.163 1.145 9.086 1.00 96.94 194 ILE A O 1
ATOM 1614 N N . CYS A 1 195 ? -15.373 2.083 7.210 1.00 96.62 195 CYS A N 1
ATOM 1615 C CA . CYS A 1 195 ? -15.586 3.461 7.654 1.00 96.62 195 CYS A CA 1
ATOM 1616 C C . CYS A 1 195 ? -17.059 3.730 8.005 1.00 96.62 195 CYS A C 1
ATOM 1618 O O . CYS A 1 195 ? -17.342 4.377 9.013 1.00 96.62 195 CYS A O 1
ATOM 1620 N N . SER A 1 196 ? -17.995 3.201 7.212 1.00 94.62 196 SER A N 1
ATOM 1621 C CA . SER A 1 196 ? -19.437 3.339 7.459 1.00 94.62 196 SER A CA 1
ATOM 1622 C C . SER A 1 196 ? -19.875 2.609 8.731 1.00 94.62 196 SER A C 1
ATOM 1624 O O . SER A 1 196 ? -20.633 3.167 9.525 1.00 94.62 196 SER A O 1
ATOM 1626 N N . ARG A 1 197 ? -19.354 1.399 8.980 1.00 94.69 197 ARG A N 1
ATOM 1627 C CA . ARG A 1 197 ? -19.583 0.643 10.224 1.00 94.69 197 ARG A CA 1
ATOM 1628 C C . ARG A 1 197 ? -19.065 1.394 11.447 1.00 94.69 197 ARG A C 1
ATOM 1630 O O . ARG A 1 197 ? -19.790 1.510 12.433 1.00 94.69 197 ARG A O 1
ATOM 1637 N N . ILE A 1 198 ? -17.846 1.934 11.364 1.00 96.81 198 ILE A N 1
ATOM 1638 C CA . ILE A 1 198 ? -17.240 2.732 12.438 1.00 96.81 198 ILE A CA 1
ATOM 1639 C C . ILE A 1 198 ? -18.122 3.943 12.754 1.00 96.81 198 ILE A C 1
ATOM 1641 O O . ILE A 1 198 ? -18.468 4.167 13.912 1.00 96.81 198 ILE A O 1
ATOM 1645 N N . ALA A 1 199 ? -18.545 4.684 11.726 1.00 94.94 199 ALA A N 1
ATOM 1646 C CA . ALA A 1 199 ? -19.397 5.856 11.893 1.00 94.94 199 ALA A CA 1
ATOM 1647 C C . ALA A 1 199 ? -20.762 5.511 12.509 1.00 94.94 199 ALA A C 1
ATOM 1649 O O . ALA A 1 199 ? -21.208 6.194 13.430 1.00 94.94 199 ALA A O 1
ATOM 1650 N N . ALA A 1 200 ? -21.403 4.433 12.048 1.00 93.94 200 ALA A N 1
ATOM 1651 C CA . ALA A 1 200 ? -22.707 4.001 12.547 1.00 93.94 200 ALA A CA 1
ATOM 1652 C C . ALA A 1 200 ? -22.672 3.568 14.022 1.00 93.94 200 ALA A C 1
ATOM 1654 O O . ALA A 1 200 ? -23.649 3.752 14.744 1.00 93.94 200 ALA A O 1
ATOM 1655 N N . GLN A 1 201 ? -21.551 3.007 14.481 1.00 93.88 201 GLN A N 1
ATOM 1656 C CA . GLN A 1 201 ? -21.395 2.499 15.846 1.00 93.88 201 GLN A CA 1
ATOM 1657 C C . GLN A 1 201 ? -20.685 3.479 16.791 1.00 93.88 201 GLN A C 1
ATOM 1659 O O . GLN A 1 201 ? -20.615 3.215 17.991 1.00 93.88 201 GLN A O 1
ATOM 1664 N N . ARG A 1 202 ? -20.199 4.624 16.288 1.00 93.50 202 ARG A N 1
ATOM 1665 C CA . ARG A 1 202 ? -19.402 5.604 17.050 1.00 93.50 202 ARG A CA 1
ATOM 1666 C C . ARG A 1 202 ? -20.063 6.020 18.366 1.00 93.50 202 ARG A C 1
ATOM 1668 O O . ARG A 1 202 ? -19.407 6.037 19.398 1.00 93.50 202 ARG A O 1
ATOM 1675 N N . ALA A 1 203 ? -21.362 6.322 18.340 1.00 90.62 203 ALA A N 1
ATOM 1676 C CA . ALA A 1 203 ? -22.092 6.777 19.527 1.00 90.62 203 ALA A CA 1
ATOM 1677 C C . ALA A 1 203 ? -22.282 5.678 20.590 1.00 90.62 203 ALA A C 1
ATOM 1679 O O . ALA A 1 203 ? -22.358 5.982 21.776 1.00 90.62 203 ALA A O 1
ATOM 1680 N N . ALA A 1 204 ? -22.366 4.411 20.173 1.00 92.75 204 ALA A N 1
ATOM 1681 C CA . ALA A 1 204 ? -22.612 3.278 21.064 1.00 92.75 204 ALA A CA 1
ATOM 1682 C C . ALA A 1 204 ? -21.319 2.602 21.554 1.00 92.75 204 ALA A C 1
ATOM 1684 O O . ALA A 1 204 ? -21.353 1.861 22.535 1.00 92.75 204 ALA A O 1
ATOM 1685 N N . ASN A 1 205 ? -20.186 2.840 20.886 1.00 92.38 205 ASN A N 1
ATOM 1686 C CA . ASN A 1 205 ? -18.909 2.209 21.193 1.00 92.38 205 ASN A CA 1
ATOM 1687 C C . ASN A 1 205 ? -17.791 3.262 21.333 1.00 92.38 205 ASN A C 1
ATOM 1689 O O . ASN A 1 205 ? -17.192 3.658 20.329 1.00 92.38 205 ASN A O 1
ATOM 1693 N N . PRO A 1 206 ? -17.452 3.675 22.572 1.00 89.06 206 PRO A N 1
ATOM 1694 C CA . PRO A 1 206 ? -16.406 4.666 22.832 1.00 89.06 206 PRO A CA 1
ATOM 1695 C C . PRO A 1 206 ? -15.023 4.299 22.278 1.00 89.06 206 PRO A C 1
ATOM 1697 O O . PRO A 1 206 ? -14.219 5.191 22.017 1.00 89.06 206 PRO A O 1
ATOM 1700 N N . ASN A 1 207 ? -14.728 3.011 22.058 1.00 91.00 207 ASN A N 1
ATOM 1701 C CA . ASN A 1 207 ? -13.459 2.611 21.445 1.00 91.00 207 ASN A CA 1
ATOM 1702 C C . ASN A 1 207 ? -13.367 3.052 19.979 1.00 91.00 207 ASN A C 1
ATOM 1704 O O . ASN A 1 207 ? -12.282 3.375 19.512 1.00 91.00 207 ASN A O 1
ATOM 1708 N N . LEU A 1 208 ? -14.489 3.136 19.261 1.00 93.94 208 LEU A N 1
ATOM 1709 C CA . LEU A 1 208 ? -14.506 3.579 17.864 1.00 93.94 208 LEU A CA 1
ATOM 1710 C C . LEU A 1 208 ? -14.313 5.091 17.722 1.00 93.94 208 LEU A C 1
ATOM 1712 O O . LEU A 1 208 ? -13.780 5.544 16.711 1.00 93.94 208 LEU A O 1
ATOM 1716 N N . ASP A 1 209 ? -14.679 5.871 18.742 1.00 92.06 209 ASP A N 1
ATOM 1717 C CA . ASP A 1 209 ? -14.391 7.309 18.776 1.00 92.06 209 ASP A CA 1
ATOM 1718 C C . ASP A 1 209 ? -12.879 7.594 18.798 1.00 92.06 209 ASP A C 1
ATOM 1720 O O . ASP A 1 209 ? -12.422 8.605 18.262 1.00 92.06 209 ASP A O 1
ATOM 1724 N N . LYS A 1 210 ? -12.074 6.659 19.325 1.00 91.81 210 LYS A N 1
ATOM 1725 C CA . LYS A 1 210 ? -10.607 6.768 19.339 1.00 91.81 210 LYS A CA 1
ATOM 1726 C C . LYS A 1 210 ? -10.007 6.888 17.939 1.00 91.81 210 LYS A C 1
ATOM 1728 O O . LYS A 1 210 ? -8.967 7.520 17.794 1.00 91.81 210 LYS A O 1
ATOM 1733 N N . LEU A 1 211 ? -10.677 6.336 16.923 1.00 96.44 211 LEU A N 1
ATOM 1734 C CA . LEU A 1 211 ? -10.227 6.351 15.529 1.00 96.44 211 LEU A CA 1
ATOM 1735 C C . LEU A 1 211 ? -10.395 7.717 14.844 1.00 96.44 211 LEU A C 1
ATOM 1737 O O . LEU A 1 211 ? -9.867 7.924 13.747 1.00 96.44 211 LEU A O 1
ATOM 1741 N N . TYR A 1 212 ? -11.139 8.640 15.455 1.00 95.62 212 TYR A N 1
ATOM 1742 C CA . TYR A 1 212 ? -11.351 9.974 14.911 1.00 95.62 212 TYR A CA 1
ATOM 1743 C C . TYR A 1 212 ? -10.229 10.919 15.334 1.00 95.62 212 TYR A C 1
ATOM 1745 O O . TYR A 1 212 ? -9.832 10.980 16.494 1.00 95.62 212 TYR A O 1
ATOM 1753 N N . ILE A 1 213 ? -9.729 11.693 14.382 1.00 95.12 213 ILE A N 1
ATOM 1754 C CA . ILE A 1 213 ? -8.714 12.719 14.582 1.00 95.12 213 ILE A CA 1
ATOM 1755 C C . ILE A 1 213 ? -9.269 14.071 14.180 1.00 95.12 213 ILE A C 1
ATOM 1757 O O . ILE A 1 213 ? -10.110 14.187 13.285 1.00 95.12 213 ILE A O 1
ATOM 1761 N N . THR A 1 214 ? -8.751 15.097 14.832 1.00 92.19 214 THR A N 1
ATOM 1762 C CA . THR A 1 214 ? -9.087 16.477 14.537 1.00 92.19 214 THR A CA 1
ATOM 1763 C C . THR A 1 214 ? -8.174 16.984 13.428 1.00 92.19 214 THR A C 1
ATOM 1765 O O . THR A 1 214 ? -6.941 16.912 13.532 1.00 92.19 214 THR A O 1
ATOM 1768 N N . LYS A 1 215 ? -8.780 17.500 12.357 1.00 87.06 215 LYS A N 1
ATOM 1769 C CA . LYS A 1 215 ? -8.075 18.154 11.254 1.00 87.06 215 LYS A CA 1
ATOM 1770 C C . LYS A 1 215 ? -8.291 19.661 11.321 1.00 87.06 215 LYS A C 1
ATOM 1772 O O . LYS A 1 215 ? -9.427 20.119 11.422 1.00 87.06 215 LYS A O 1
ATOM 1777 N N . ASP A 1 216 ? -7.208 20.419 11.200 1.00 78.69 216 ASP A N 1
ATOM 1778 C CA . ASP A 1 216 ? -7.297 21.861 10.995 1.00 78.69 216 ASP A CA 1
ATOM 1779 C C . ASP A 1 216 ? -7.726 22.130 9.546 1.00 78.69 216 ASP A C 1
ATOM 1781 O O . ASP A 1 216 ? -7.002 21.811 8.597 1.00 78.69 216 ASP A O 1
ATOM 1785 N N . SER A 1 217 ? -8.952 22.626 9.376 1.00 70.00 217 SER A N 1
ATOM 1786 C CA . SER A 1 217 ? -9.533 22.939 8.068 1.00 70.00 217 SER A CA 1
ATOM 1787 C C . SER A 1 217 ? -9.694 24.446 7.828 1.00 70.00 217 SER A C 1
ATOM 1789 O O . SER A 1 217 ? -10.319 24.850 6.850 1.00 70.00 217 SER A O 1
ATOM 1791 N N . GLY A 1 218 ? -9.104 25.288 8.686 1.00 66.31 218 GLY A N 1
ATOM 1792 C CA . GLY A 1 218 ? -9.105 26.750 8.560 1.00 66.31 218 GLY A CA 1
ATOM 1793 C C . GLY A 1 218 ? -10.428 27.449 8.900 1.00 66.31 218 GLY A C 1
ATOM 1794 O O . GLY A 1 218 ? -10.420 28.659 9.102 1.00 66.31 218 GLY A O 1
ATOM 1795 N N . ALA A 1 219 ? -11.544 26.716 8.983 1.00 70.56 219 ALA A N 1
ATOM 1796 C CA . ALA A 1 219 ? -12.828 27.225 9.467 1.00 70.56 219 ALA A CA 1
ATOM 1797 C C . ALA A 1 219 ? -13.115 26.712 10.885 1.00 70.56 219 ALA A C 1
ATOM 1799 O O . ALA A 1 219 ? -12.978 27.457 11.846 1.00 70.56 219 ALA A O 1
ATOM 1800 N N . GLU A 1 220 ? -13.443 25.424 11.005 1.00 69.25 220 GLU A N 1
ATOM 1801 C CA . GLU A 1 220 ? -13.683 24.730 12.272 1.00 69.25 220 GLU A CA 1
ATOM 1802 C C . GLU A 1 220 ? -12.958 23.375 12.261 1.00 69.25 220 GLU A C 1
ATOM 1804 O O . GLU A 1 220 ? -12.749 22.791 11.187 1.00 69.25 220 GLU A O 1
ATOM 1809 N N . PRO A 1 221 ? -12.549 22.842 13.422 1.00 72.31 221 PRO A N 1
ATOM 1810 C CA . PRO A 1 221 ? -11.958 21.518 13.489 1.00 72.31 221 PRO A CA 1
ATOM 1811 C C . PRO A 1 221 ? -12.989 20.463 13.068 1.00 72.31 221 PRO A C 1
ATOM 1813 O O . PRO A 1 221 ? -14.061 20.353 13.662 1.00 72.31 221 PRO A O 1
ATOM 1816 N N . VAL A 1 222 ? -12.670 19.683 12.032 1.00 82.56 222 VAL A N 1
ATOM 1817 C CA . VAL A 1 222 ? -13.533 18.588 11.565 1.00 82.56 222 VAL A CA 1
ATOM 1818 C C . VAL A 1 222 ? -12.949 17.266 12.039 1.00 82.56 222 VAL A C 1
ATOM 1820 O O . VAL A 1 222 ? -11.783 16.959 11.770 1.00 82.56 222 VAL A O 1
ATOM 1823 N N . ASP A 1 223 ? -13.782 16.481 12.717 1.00 87.81 223 ASP A N 1
ATOM 1824 C CA . ASP A 1 223 ? -13.472 15.103 13.074 1.00 87.81 223 ASP A CA 1
ATOM 1825 C C . ASP A 1 223 ? -13.577 14.207 11.839 1.00 87.81 223 ASP A C 1
ATOM 1827 O O . ASP A 1 223 ? -14.625 14.106 11.199 1.00 87.81 223 ASP A O 1
ATOM 1831 N N . GLN A 1 224 ? -12.497 13.502 11.533 1.00 92.94 224 GLN A N 1
ATOM 1832 C CA . GLN A 1 224 ? -12.448 12.503 10.469 1.00 92.94 224 GLN A CA 1
ATOM 1833 C C . GLN A 1 224 ? -11.701 11.266 10.958 1.00 92.94 224 GLN A C 1
ATOM 1835 O O . GLN A 1 224 ? -10.929 11.344 11.907 1.00 92.94 224 GLN A O 1
ATOM 1840 N N . LEU A 1 225 ? -11.891 10.121 10.308 1.00 96.50 225 LEU A N 1
ATOM 1841 C CA . LEU A 1 225 ? -11.047 8.961 10.587 1.00 96.50 225 LEU A CA 1
ATOM 1842 C C . LEU A 1 225 ? -9.599 9.260 10.182 1.00 96.50 225 LEU A C 1
ATOM 1844 O O . LEU A 1 225 ? -9.347 9.935 9.187 1.00 96.50 225 LEU A O 1
ATOM 1848 N N . PHE A 1 226 ? -8.648 8.701 10.922 1.00 97.00 226 PHE A N 1
ATOM 1849 C CA . PHE A 1 226 ? -7.217 8.735 10.589 1.00 97.00 226 PHE A CA 1
ATOM 1850 C C . PHE A 1 226 ? -6.812 7.909 9.349 1.00 97.00 226 PHE A C 1
ATOM 1852 O O . PHE A 1 226 ? -5.627 7.806 9.042 1.00 97.00 226 PHE A O 1
ATOM 1859 N N . VAL A 1 227 ? -7.783 7.321 8.643 1.00 98.00 227 VAL A N 1
ATOM 1860 C CA . VAL A 1 227 ? -7.599 6.524 7.422 1.00 98.00 227 VAL A CA 1
ATOM 1861 C C . VAL A 1 227 ? -7.707 7.430 6.192 1.00 98.00 227 VAL A C 1
ATOM 1863 O O . VAL A 1 227 ? -8.773 7.997 5.941 1.00 98.00 227 VAL A O 1
ATOM 1866 N N . ASP A 1 228 ? -6.650 7.526 5.381 1.00 97.38 228 ASP A N 1
ATOM 1867 C CA . ASP A 1 228 ? -6.723 8.198 4.079 1.00 97.38 228 ASP A CA 1
ATOM 1868 C C . ASP A 1 228 ? -7.391 7.284 3.042 1.00 97.38 228 ASP A C 1
ATOM 1870 O O . ASP A 1 228 ? -6.783 6.371 2.487 1.00 97.38 228 ASP A O 1
ATOM 1874 N N . THR A 1 229 ? -8.663 7.547 2.743 1.00 96.38 229 THR A N 1
ATOM 1875 C CA . THR A 1 229 ? -9.423 6.805 1.725 1.00 96.38 229 THR A CA 1
ATOM 1876 C C . THR A 1 229 ? -9.103 7.238 0.294 1.00 96.38 229 THR A C 1
ATOM 1878 O O . THR A 1 229 ? -9.457 6.538 -0.656 1.00 96.38 229 THR A O 1
ATOM 1881 N N . ALA A 1 230 ? -8.373 8.341 0.093 1.00 96.50 230 ALA A N 1
ATOM 1882 C CA . ALA A 1 230 ? -7.994 8.788 -1.243 1.00 96.50 230 ALA A CA 1
ATOM 1883 C C . ALA A 1 230 ? -6.965 7.857 -1.906 1.00 96.50 230 ALA A C 1
ATOM 1885 O O . ALA A 1 230 ? -6.700 8.006 -3.102 1.00 96.50 230 ALA A O 1
ATOM 1886 N N . VAL A 1 231 ? -6.371 6.909 -1.166 1.00 97.88 231 VAL A N 1
ATOM 1887 C CA . VAL A 1 231 ? -5.389 5.934 -1.678 1.00 97.88 231 VAL A CA 1
ATOM 1888 C C . VAL A 1 231 ? -5.961 4.873 -2.607 1.00 97.88 231 VAL A C 1
ATOM 1890 O O . VAL A 1 231 ? -5.202 4.245 -3.347 1.00 97.88 231 VAL A O 1
ATOM 1893 N N . TYR A 1 232 ? -7.279 4.712 -2.654 1.00 97.62 232 TYR A N 1
ATOM 1894 C CA . TYR A 1 232 ? -7.947 3.750 -3.535 1.00 97.62 232 TYR A CA 1
ATOM 1895 C C . TYR A 1 232 ? -8.294 4.377 -4.892 1.00 97.62 232 TYR A C 1
ATOM 1897 O O . TYR A 1 232 ? -9.426 4.329 -5.365 1.00 97.62 232 TYR A O 1
ATOM 1905 N N . SER A 1 233 ? -7.302 5.017 -5.517 1.00 96.62 233 SER A N 1
ATOM 1906 C CA . SER A 1 233 ? -7.418 5.646 -6.836 1.00 96.62 233 SER A CA 1
ATOM 1907 C C . SER A 1 233 ? -6.713 4.820 -7.916 1.00 96.62 233 SER A C 1
ATOM 1909 O O . SER A 1 233 ? -5.780 4.069 -7.632 1.00 96.62 233 SER A O 1
ATOM 1911 N N . ARG A 1 234 ? -7.090 4.999 -9.185 1.00 96.44 234 ARG A N 1
ATOM 1912 C CA . ARG A 1 234 ? -6.455 4.293 -10.312 1.00 96.44 234 ARG A CA 1
ATOM 1913 C C . ARG A 1 234 ? -4.951 4.575 -10.391 1.00 96.44 234 ARG A C 1
ATOM 1915 O O . ARG A 1 234 ? -4.541 5.728 -10.261 1.00 96.44 234 ARG A O 1
ATOM 1922 N N . ASN A 1 235 ? -4.152 3.533 -10.638 1.00 96.88 235 ASN A N 1
ATOM 1923 C CA . ASN A 1 235 ? -2.694 3.612 -10.810 1.00 96.88 235 ASN A CA 1
ATOM 1924 C C . ASN A 1 235 ? -1.981 4.352 -9.658 1.00 96.88 235 ASN A C 1
ATOM 1926 O O . ASN A 1 235 ? -1.042 5.127 -9.890 1.00 96.88 235 ASN A O 1
ATOM 1930 N N . ARG A 1 236 ? -2.455 4.151 -8.415 1.00 97.62 236 ARG A N 1
ATOM 1931 C CA . ARG A 1 236 ? -1.941 4.836 -7.220 1.00 97.62 236 ARG A CA 1
ATOM 1932 C C . ARG A 1 236 ? -0.465 4.512 -7.028 1.00 97.62 236 ARG A C 1
ATOM 1934 O O . ARG A 1 236 ? -0.077 3.352 -6.992 1.00 97.62 236 ARG A O 1
ATOM 1941 N N . CYS A 1 237 ? 0.350 5.547 -6.850 1.00 97.88 237 CYS A N 1
ATOM 1942 C CA . CYS A 1 237 ? 1.716 5.381 -6.367 1.00 97.88 237 CYS A CA 1
ATOM 1943 C C . CYS A 1 237 ? 1.693 5.259 -4.840 1.00 97.88 237 CYS A C 1
ATOM 1945 O O . CYS A 1 237 ? 1.291 6.209 -4.166 1.00 97.88 237 CYS A O 1
ATOM 1947 N N . PHE A 1 238 ? 2.146 4.129 -4.306 1.00 98.38 238 PHE A N 1
ATOM 1948 C CA . PHE A 1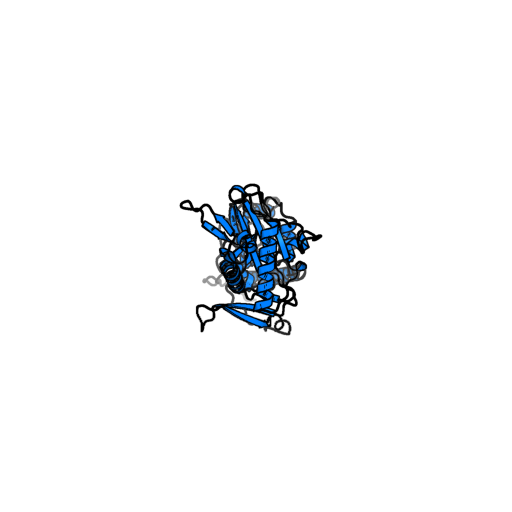 238 ? 2.199 3.854 -2.873 1.00 98.38 238 PHE A CA 1
ATOM 1949 C C . PHE A 1 238 ? 3.646 3.644 -2.432 1.00 98.38 238 PHE A C 1
ATOM 1951 O O . PHE A 1 238 ? 4.405 2.948 -3.098 1.00 98.38 238 PHE A O 1
ATOM 1958 N N . ARG A 1 239 ? 4.084 4.336 -1.378 1.00 98.31 239 ARG A N 1
ATOM 1959 C CA . ARG A 1 239 ? 5.517 4.425 -1.050 1.00 98.31 239 ARG A CA 1
ATOM 1960 C C . ARG A 1 239 ? 6.045 3.081 -0.545 1.00 98.31 239 ARG A C 1
ATOM 1962 O O . ARG A 1 239 ? 5.416 2.469 0.312 1.00 98.31 239 ARG A O 1
ATOM 1969 N N . LEU A 1 240 ? 7.199 2.663 -1.068 1.00 98.56 240 LEU A N 1
ATOM 1970 C CA . LEU A 1 240 ? 7.830 1.387 -0.722 1.00 98.56 240 LEU A CA 1
ATOM 1971 C C . LEU A 1 240 ? 8.457 1.415 0.677 1.00 98.56 240 LEU A C 1
ATOM 1973 O O . LEU A 1 240 ? 8.886 2.472 1.155 1.00 98.56 240 LEU A O 1
ATOM 1977 N N . ALA A 1 241 ? 8.601 0.235 1.285 1.00 98.06 241 ALA A N 1
ATOM 1978 C CA . ALA A 1 241 ? 9.467 0.051 2.445 1.00 98.06 241 ALA A CA 1
ATOM 1979 C C . ALA A 1 241 ? 10.881 0.585 2.154 1.00 98.06 241 ALA A C 1
ATOM 1981 O O . ALA A 1 241 ? 11.406 0.462 1.043 1.00 98.06 241 ALA A O 1
ATOM 1982 N N . PHE A 1 242 ? 11.490 1.217 3.152 1.00 97.81 242 PHE A N 1
ATOM 1983 C CA . PHE A 1 242 ? 12.792 1.888 3.102 1.00 97.81 242 PHE A CA 1
ATOM 1984 C C . PHE A 1 242 ? 12.878 3.122 2.191 1.00 97.81 242 PHE A C 1
ATOM 1986 O O . PHE A 1 242 ? 13.967 3.665 2.017 1.00 97.81 242 PHE A O 1
ATOM 1993 N N . SER A 1 243 ? 11.763 3.587 1.613 1.00 97.81 243 SER A N 1
ATOM 1994 C CA . SER A 1 243 ? 11.724 4.832 0.838 1.00 97.81 243 SER A CA 1
ATOM 1995 C C . SER A 1 243 ? 11.199 6.003 1.667 1.00 97.81 243 SER A C 1
ATOM 1997 O O . SER A 1 243 ? 10.289 5.865 2.489 1.00 97.81 243 SER A O 1
ATOM 1999 N N . SER A 1 244 ? 11.731 7.198 1.410 1.00 96.12 244 SER A N 1
ATOM 2000 C CA . SER A 1 244 ? 11.209 8.466 1.922 1.00 96.12 244 SER A CA 1
ATOM 2001 C C . SER A 1 244 ? 10.498 9.254 0.818 1.00 96.12 244 SER A C 1
ATOM 2003 O O . SER A 1 244 ? 10.643 8.979 -0.374 1.00 96.12 244 SER A O 1
ATOM 2005 N N . LYS A 1 245 ? 9.699 10.256 1.204 1.00 93.56 245 LYS A N 1
ATOM 2006 C CA . LYS A 1 245 ? 9.275 11.289 0.248 1.00 93.56 245 LYS A CA 1
ATOM 2007 C C . LYS A 1 245 ? 10.500 12.129 -0.125 1.00 93.56 245 LYS A C 1
ATOM 2009 O O . LYS A 1 245 ? 11.342 12.377 0.736 1.00 93.56 245 LYS A O 1
ATOM 2014 N N . SER A 1 246 ? 10.573 12.601 -1.368 1.00 87.94 246 SER A N 1
ATOM 2015 C CA . SER A 1 246 ? 11.676 13.469 -1.795 1.00 87.94 246 SER A CA 1
ATOM 2016 C C . SER A 1 246 ? 11.822 14.682 -0.870 1.00 87.94 246 SER A C 1
ATOM 2018 O O . SER A 1 246 ? 10.830 15.279 -0.439 1.00 87.94 246 SER A O 1
ATOM 2020 N N . GLY A 1 247 ? 13.064 14.994 -0.502 1.00 87.62 247 GLY A N 1
ATOM 2021 C CA . GLY A 1 247 ? 13.398 16.051 0.456 1.00 87.62 247 GLY A CA 1
ATOM 2022 C C . GLY A 1 247 ? 13.057 15.741 1.920 1.00 87.62 247 GLY A C 1
ATOM 2023 O O . GLY A 1 247 ? 13.230 16.606 2.779 1.00 87.62 247 GLY A O 1
ATOM 2024 N N . LYS A 1 248 ? 12.571 14.535 2.243 1.00 90.50 248 LYS A N 1
ATOM 2025 C CA . LYS A 1 248 ? 12.283 14.097 3.618 1.00 90.50 248 LYS A CA 1
ATOM 2026 C C . LYS A 1 248 ? 13.222 12.968 4.041 1.00 90.50 248 LYS A C 1
ATOM 2028 O O . LYS A 1 248 ? 13.680 12.175 3.223 1.00 90.50 248 LYS A O 1
ATOM 2033 N N . LYS A 1 249 ? 13.456 12.878 5.354 1.00 90.75 249 LYS A N 1
ATOM 2034 C CA . LYS A 1 249 ? 14.288 11.843 5.996 1.00 90.75 249 LYS A CA 1
ATOM 2035 C C . LYS A 1 249 ? 13.479 10.794 6.772 1.00 90.75 249 LYS A C 1
ATOM 2037 O O . LYS A 1 249 ? 14.057 9.925 7.407 1.00 90.75 249 LYS A O 1
ATOM 2042 N N . SER A 1 250 ? 12.148 10.869 6.717 1.00 94.44 250 SER A N 1
ATOM 2043 C CA . SER A 1 250 ? 11.253 9.866 7.304 1.00 94.44 250 SER A CA 1
ATOM 2044 C C . SER A 1 250 ? 11.037 8.722 6.309 1.00 94.44 250 SER A C 1
ATOM 2046 O O . SER A 1 250 ? 10.214 8.831 5.387 1.00 94.44 250 SER A O 1
ATOM 2048 N N . PHE A 1 251 ? 11.826 7.661 6.468 1.00 96.50 251 PHE A N 1
ATOM 2049 C CA . PHE A 1 251 ? 11.724 6.410 5.712 1.00 96.50 251 PHE A CA 1
ATOM 2050 C C . PHE A 1 251 ? 10.628 5.519 6.299 1.00 96.50 251 PHE A C 1
ATOM 2052 O O . PHE A 1 251 ? 10.385 5.575 7.498 1.00 96.50 251 PHE A O 1
ATOM 2059 N N . LEU A 1 252 ? 9.975 4.710 5.462 1.00 96.94 252 LEU A N 1
ATOM 2060 C CA . LEU A 1 252 ? 9.067 3.664 5.941 1.00 96.94 252 LEU A CA 1
ATOM 2061 C C . LEU A 1 252 ? 9.867 2.469 6.457 1.00 96.94 252 LEU A C 1
ATOM 2063 O O . LEU A 1 252 ? 10.581 1.836 5.682 1.00 96.94 252 LEU A O 1
ATOM 2067 N N . VAL A 1 253 ? 9.733 2.153 7.738 1.00 97.06 253 VAL A N 1
ATOM 2068 C CA . VAL A 1 253 ? 10.420 1.035 8.403 1.00 97.06 253 VAL A CA 1
ATOM 2069 C C . VAL A 1 253 ? 9.424 0.209 9.209 1.00 97.06 253 VAL A C 1
ATOM 2071 O O . VAL A 1 253 ? 8.368 0.710 9.569 1.00 97.06 253 VAL A O 1
ATOM 2074 N N . ALA A 1 254 ? 9.719 -1.058 9.487 1.00 96.94 254 ALA A N 1
ATOM 2075 C CA . ALA A 1 254 ? 8.836 -1.890 10.304 1.00 96.94 254 ALA A CA 1
ATOM 2076 C C . ALA A 1 254 ? 8.664 -1.332 11.728 1.00 96.94 254 ALA A C 1
ATOM 2078 O O . ALA A 1 254 ? 9.639 -0.910 12.347 1.00 96.94 254 ALA A O 1
ATOM 2079 N N . THR A 1 255 ? 7.450 -1.413 12.279 1.00 95.00 255 THR A N 1
ATOM 2080 C CA . THR A 1 255 ? 7.185 -1.081 13.697 1.00 95.00 255 THR A CA 1
ATOM 2081 C C . THR A 1 255 ? 7.649 -2.165 14.669 1.00 95.00 255 THR A C 1
ATOM 2083 O O . THR A 1 255 ? 7.734 -1.926 15.870 1.00 95.00 255 THR A O 1
ATOM 2086 N N . GLY A 1 256 ? 7.909 -3.380 14.174 1.00 92.75 256 GLY A N 1
ATOM 2087 C CA . GLY A 1 256 ? 8.146 -4.563 15.006 1.00 92.75 256 GLY A CA 1
ATOM 2088 C C . GLY A 1 256 ? 6.872 -5.149 15.630 1.00 92.75 256 GLY A C 1
ATOM 2089 O O . GLY A 1 256 ? 6.954 -6.122 16.379 1.00 92.75 256 GLY A O 1
ATOM 2090 N N . ARG A 1 257 ? 5.690 -4.600 15.322 1.00 94.62 257 ARG A N 1
ATOM 2091 C CA . ARG A 1 257 ? 4.394 -5.203 15.664 1.00 94.62 257 ARG A CA 1
ATOM 2092 C C . ARG A 1 257 ? 4.002 -6.252 14.617 1.00 94.62 257 ARG A C 1
ATOM 2094 O O . ARG A 1 257 ? 4.559 -6.286 13.517 1.00 94.62 257 ARG A O 1
ATOM 2101 N N . PHE A 1 258 ? 3.049 -7.113 14.976 1.00 95.31 258 PHE A N 1
ATOM 2102 C CA . PHE A 1 258 ? 2.469 -8.120 14.080 1.00 95.31 258 PHE A CA 1
ATOM 2103 C C . PHE A 1 258 ? 3.513 -9.041 13.411 1.00 95.31 258 PHE A C 1
ATOM 2105 O O . PHE A 1 258 ? 4.455 -9.494 14.070 1.00 95.31 258 PHE A O 1
ATOM 2112 N N . LYS A 1 259 ? 3.360 -9.313 12.106 1.00 94.56 259 LYS A N 1
ATOM 2113 C CA . LYS A 1 259 ? 4.220 -10.200 11.309 1.00 94.56 259 LYS A CA 1
ATOM 2114 C C . LYS A 1 259 ? 5.647 -9.666 11.135 1.00 94.56 259 LYS A C 1
ATOM 2116 O O . LYS A 1 259 ? 6.554 -10.444 10.869 1.00 94.56 259 LYS A O 1
ATOM 2121 N N . CYS A 1 260 ? 5.876 -8.360 11.307 1.00 89.62 260 CYS A N 1
ATOM 2122 C CA . CYS A 1 260 ? 7.182 -7.734 11.070 1.00 89.62 260 CYS A CA 1
ATOM 2123 C C . CYS A 1 260 ? 8.280 -8.173 12.061 1.00 89.62 260 CYS A C 1
ATOM 2125 O O . CYS A 1 260 ? 9.450 -7.831 11.874 1.00 89.62 260 CYS A O 1
ATOM 2127 N N . LYS A 1 261 ? 7.934 -8.907 13.127 1.00 82.19 261 LYS A N 1
ATOM 2128 C CA . LYS A 1 261 ? 8.896 -9.430 14.105 1.00 82.19 261 LYS A CA 1
ATOM 2129 C C . LYS A 1 261 ? 9.869 -10.398 13.423 1.00 82.19 261 LYS A C 1
ATOM 2131 O O . LYS A 1 261 ? 9.461 -11.431 12.907 1.00 82.19 261 LYS A O 1
ATOM 2136 N N . ASN A 1 262 ? 11.165 -10.092 13.492 1.00 80.69 262 ASN A N 1
ATOM 2137 C CA . ASN A 1 262 ? 12.273 -10.926 12.997 1.00 80.69 262 ASN A CA 1
ATOM 2138 C C . ASN A 1 262 ? 12.383 -11.088 11.468 1.00 80.69 262 ASN A C 1
ATOM 2140 O O . ASN A 1 262 ? 13.093 -11.984 11.016 1.00 80.69 262 ASN A O 1
ATOM 2144 N N . MET A 1 263 ? 11.735 -10.233 10.671 1.00 92.19 263 MET A N 1
ATOM 2145 C CA . MET A 1 263 ? 11.947 -10.219 9.218 1.00 92.19 263 MET A CA 1
ATOM 2146 C C . MET A 1 263 ? 13.274 -9.563 8.853 1.00 92.19 263 MET A C 1
ATOM 2148 O O . MET A 1 263 ? 13.631 -8.520 9.402 1.00 92.19 263 MET A O 1
ATOM 2152 N N . ASN A 1 264 ? 13.975 -10.132 7.874 1.00 94.69 264 ASN A N 1
ATOM 2153 C CA . ASN A 1 264 ? 15.070 -9.417 7.222 1.00 94.69 264 ASN A CA 1
ATOM 2154 C C . ASN A 1 264 ? 14.539 -8.381 6.213 1.00 94.69 264 ASN A C 1
ATOM 2156 O O . ASN A 1 264 ? 13.372 -8.408 5.817 1.00 94.69 264 ASN A O 1
ATOM 2160 N N . ASP A 1 265 ? 15.411 -7.485 5.748 1.00 95.81 265 ASP A N 1
ATOM 2161 C CA . 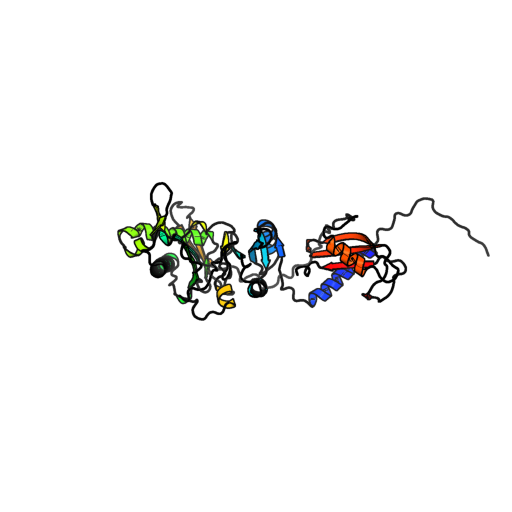ASP A 1 265 ? 15.014 -6.395 4.850 1.00 95.81 265 ASP A CA 1
ATOM 2162 C C . ASP A 1 265 ? 14.375 -6.882 3.539 1.00 95.81 265 ASP A C 1
ATOM 2164 O O . ASP A 1 265 ? 13.428 -6.263 3.048 1.00 95.81 265 ASP A O 1
ATOM 2168 N N . LYS A 1 266 ? 14.849 -8.007 2.976 1.00 96.50 266 LYS A N 1
ATOM 2169 C CA . LYS A 1 266 ? 14.276 -8.574 1.744 1.00 96.50 266 LYS A CA 1
ATOM 2170 C C . LYS A 1 266 ? 12.866 -9.095 1.994 1.00 96.50 266 LYS A C 1
ATOM 2172 O O . LYS A 1 266 ? 11.979 -8.838 1.183 1.00 96.50 266 LYS A O 1
ATOM 2177 N N . GLU A 1 267 ? 12.668 -9.831 3.082 1.00 96.00 267 GLU A N 1
ATOM 2178 C CA . GLU A 1 267 ? 11.355 -10.347 3.478 1.00 96.00 267 GLU A CA 1
ATOM 2179 C C . GLU A 1 267 ? 10.380 -9.200 3.712 1.00 96.00 267 GLU A C 1
ATOM 2181 O O . GLU A 1 267 ? 9.319 -9.180 3.094 1.00 96.00 267 GLU A O 1
ATOM 2186 N N . LEU A 1 268 ? 10.771 -8.196 4.504 1.00 97.44 268 LEU A N 1
ATOM 2187 C CA . LEU A 1 268 ? 9.928 -7.035 4.774 1.00 97.44 268 LEU A CA 1
ATOM 2188 C C . LEU A 1 268 ? 9.549 -6.304 3.482 1.00 97.44 268 LEU A C 1
ATOM 2190 O O . LEU A 1 268 ? 8.379 -5.982 3.275 1.00 97.44 268 LEU A O 1
ATOM 2194 N N . PHE A 1 269 ? 10.519 -6.072 2.592 1.00 97.88 269 PHE A N 1
ATOM 2195 C CA . PHE A 1 269 ? 10.258 -5.449 1.300 1.00 97.88 269 PHE A CA 1
ATOM 2196 C C . PHE A 1 269 ? 9.245 -6.260 0.491 1.00 97.88 269 PHE A C 1
ATOM 2198 O O . PHE A 1 269 ? 8.224 -5.713 0.083 1.00 97.88 269 PHE A O 1
ATOM 2205 N N . MET A 1 270 ? 9.497 -7.558 0.297 1.00 97.44 270 MET A N 1
ATOM 2206 C CA . MET A 1 270 ? 8.649 -8.421 -0.526 1.00 97.44 270 MET A CA 1
ATOM 2207 C C . MET A 1 270 ? 7.238 -8.582 0.047 1.00 97.44 270 MET A C 1
ATOM 2209 O O . MET A 1 270 ? 6.267 -8.579 -0.707 1.00 97.44 270 MET A O 1
ATOM 2213 N N . GLU A 1 271 ? 7.102 -8.706 1.364 1.00 96.19 271 GLU A N 1
ATOM 2214 C CA . GLU A 1 271 ? 5.805 -8.830 2.029 1.00 96.19 271 GLU A CA 1
ATOM 2215 C C . GLU A 1 271 ? 5.038 -7.495 2.026 1.00 96.19 271 GLU A C 1
ATOM 2217 O O . GLU A 1 271 ? 3.814 -7.495 1.913 1.00 96.19 271 GLU A O 1
ATOM 2222 N N . SER A 1 272 ? 5.728 -6.350 2.044 1.00 97.81 272 SER A N 1
ATOM 2223 C CA . SER A 1 272 ? 5.088 -5.025 1.984 1.00 97.81 272 SER A CA 1
ATOM 2224 C C . SER A 1 272 ? 4.496 -4.652 0.618 1.00 97.81 272 SER A C 1
ATOM 2226 O O . SER A 1 272 ? 3.728 -3.694 0.535 1.00 97.81 272 SER A O 1
ATOM 2228 N N . LEU A 1 273 ? 4.836 -5.384 -0.451 1.00 98.44 273 LEU A N 1
ATOM 2229 C CA . LEU A 1 273 ? 4.332 -5.122 -1.800 1.00 98.44 273 LEU A CA 1
ATOM 2230 C C . LEU A 1 273 ? 2.860 -5.520 -1.907 1.00 98.44 273 LEU A C 1
ATOM 2232 O O . LEU A 1 273 ? 2.495 -6.691 -1.753 1.00 98.44 273 LEU A O 1
ATOM 2236 N N . ILE A 1 274 ? 2.021 -4.543 -2.234 1.00 98.38 274 ILE A N 1
ATOM 2237 C CA . ILE A 1 274 ? 0.564 -4.665 -2.223 1.00 98.38 274 ILE A CA 1
ATOM 2238 C C . ILE A 1 274 ? 0.096 -5.549 -3.386 1.00 98.38 274 ILE A C 1
ATOM 2240 O O . ILE A 1 274 ? -0.857 -6.313 -3.240 1.00 98.38 274 ILE A O 1
ATOM 2244 N N . CYS A 1 275 ? 0.783 -5.501 -4.531 1.00 96.50 275 CYS A N 1
ATOM 2245 C CA . CYS A 1 275 ? 0.433 -6.259 -5.736 1.00 96.50 275 CYS A CA 1
ATOM 2246 C C . CYS A 1 275 ? 1.258 -7.549 -5.908 1.00 96.50 275 CYS A C 1
ATOM 2248 O O . CYS A 1 275 ? 1.181 -8.194 -6.964 1.00 96.50 275 CYS A O 1
ATOM 2250 N N . ARG A 1 276 ? 2.079 -7.927 -4.913 1.00 95.44 276 ARG A N 1
ATOM 2251 C CA . ARG A 1 276 ? 2.786 -9.217 -4.892 1.00 95.44 276 ARG A CA 1
ATOM 2252 C C . ARG A 1 276 ? 1.898 -10.273 -4.244 1.00 95.44 276 ARG A C 1
ATOM 2254 O O . ARG A 1 276 ? 1.853 -10.391 -3.019 1.00 95.44 276 ARG A O 1
ATOM 2261 N N . LEU A 1 277 ? 1.215 -11.043 -5.079 1.00 91.56 277 LEU A N 1
ATOM 2262 C CA . LEU A 1 277 ? 0.409 -12.184 -4.654 1.00 91.56 277 LEU A CA 1
ATOM 2263 C C . LEU A 1 277 ? 1.288 -13.414 -4.426 1.00 91.56 277 LEU A C 1
ATOM 2265 O O . LEU A 1 277 ? 2.382 -13.505 -4.985 1.00 91.56 277 LEU A O 1
ATOM 2269 N N . ASP A 1 278 ? 0.778 -14.349 -3.635 1.00 84.31 278 ASP A N 1
ATOM 2270 C CA . ASP A 1 278 ? 1.373 -15.673 -3.495 1.00 84.31 278 ASP A CA 1
ATOM 2271 C C . ASP A 1 278 ? 1.094 -16.488 -4.773 1.00 84.31 278 ASP A C 1
ATOM 2273 O O . ASP A 1 278 ? 0.049 -16.316 -5.412 1.00 84.31 278 ASP A O 1
ATOM 2277 N N . ASP A 1 279 ? 2.020 -17.367 -5.167 1.00 78.88 279 ASP A N 1
ATOM 2278 C CA . ASP A 1 279 ? 1.913 -18.142 -6.417 1.00 78.88 279 ASP A CA 1
ATOM 2279 C C . ASP A 1 279 ? 0.676 -19.059 -6.447 1.00 78.88 279 ASP A C 1
ATOM 2281 O O . ASP A 1 279 ? 0.184 -19.431 -7.515 1.00 78.88 279 ASP A O 1
ATOM 2285 N N . ASP A 1 280 ? 0.155 -19.413 -5.273 1.00 83.00 280 ASP A N 1
ATOM 2286 C CA . ASP A 1 280 ? -1.030 -20.237 -5.072 1.00 83.00 280 ASP A CA 1
ATOM 2287 C C . ASP A 1 280 ? -2.290 -19.432 -4.712 1.00 83.00 280 ASP A C 1
ATOM 2289 O O . ASP A 1 280 ? -3.265 -20.015 -4.239 1.00 83.00 280 ASP A O 1
ATOM 2293 N N . CYS A 1 281 ? -2.306 -18.120 -4.981 1.00 87.50 281 CYS A N 1
ATOM 2294 C CA . CYS A 1 281 ? -3.508 -17.297 -4.865 1.00 87.50 281 CYS A CA 1
ATOM 2295 C C . CYS A 1 281 ? -4.612 -17.809 -5.802 1.00 87.50 281 CYS A C 1
ATOM 2297 O O . CYS A 1 281 ? -4.526 -17.673 -7.028 1.00 87.50 281 CYS A O 1
ATOM 2299 N N . ASP A 1 282 ? -5.652 -18.397 -5.213 1.00 88.62 282 ASP A N 1
ATOM 2300 C CA . ASP A 1 282 ? -6.761 -19.044 -5.910 1.00 88.62 282 ASP A CA 1
ATOM 2301 C C . ASP A 1 282 ? -8.111 -18.349 -5.681 1.00 88.62 282 ASP A C 1
ATOM 2303 O O . ASP A 1 282 ? -9.072 -18.669 -6.385 1.00 88.62 282 ASP A O 1
ATOM 2307 N N . LYS A 1 283 ? -8.178 -17.348 -4.791 1.00 93.12 283 LYS A N 1
ATOM 2308 C CA . LYS A 1 283 ? -9.411 -16.627 -4.449 1.00 93.12 283 LYS A CA 1
ATOM 2309 C C . LYS A 1 283 ? -9.267 -15.110 -4.589 1.00 93.12 283 LYS A C 1
ATOM 2311 O O . LYS A 1 283 ? -8.405 -14.491 -3.968 1.00 93.12 283 LYS A O 1
ATOM 2316 N N . LEU A 1 284 ? -10.167 -14.495 -5.357 1.00 95.94 284 LEU A N 1
ATOM 2317 C CA . LEU A 1 284 ? -10.295 -13.043 -5.471 1.00 95.94 284 LEU A CA 1
ATOM 2318 C C . LEU A 1 284 ? -11.582 -12.557 -4.802 1.00 95.94 284 LEU A C 1
ATOM 2320 O O . LEU A 1 284 ? -12.674 -13.008 -5.139 1.00 95.94 284 LEU A O 1
ATOM 2324 N N . LEU A 1 285 ? -11.455 -11.621 -3.866 1.00 96.12 285 LEU A N 1
ATOM 2325 C CA . LEU A 1 285 ? -12.560 -10.970 -3.172 1.00 96.12 285 LEU A CA 1
ATOM 2326 C C . LEU A 1 285 ? -13.097 -9.808 -4.009 1.00 96.12 285 LEU A C 1
ATOM 2328 O O . LEU A 1 285 ? -12.343 -8.957 -4.494 1.00 96.12 285 LEU A O 1
ATOM 2332 N N . ILE A 1 286 ? -14.417 -9.769 -4.150 1.00 94.94 286 ILE A N 1
ATOM 2333 C CA . ILE A 1 286 ? -15.159 -8.749 -4.878 1.00 94.94 286 ILE A CA 1
ATOM 2334 C C . ILE A 1 286 ? -15.957 -7.942 -3.859 1.00 94.94 286 ILE A C 1
ATOM 2336 O O . ILE A 1 286 ? -16.862 -8.466 -3.221 1.00 94.94 286 ILE A O 1
ATOM 2340 N N . CYS A 1 287 ? -15.665 -6.646 -3.763 1.00 93.19 287 CYS A N 1
ATOM 2341 C CA . CYS A 1 287 ? -16.544 -5.649 -3.165 1.00 93.19 287 CYS A CA 1
ATOM 2342 C C . CYS A 1 287 ? -16.827 -4.556 -4.193 1.00 93.19 287 CYS A C 1
ATOM 2344 O O . CYS A 1 287 ? -15.906 -3.882 -4.646 1.00 93.19 287 CYS A O 1
ATOM 2346 N N . LYS A 1 288 ? -18.082 -4.373 -4.588 1.00 89.31 288 LYS A N 1
ATOM 2347 C CA . LYS A 1 288 ? -18.470 -3.315 -5.531 1.00 89.31 288 LYS A CA 1
ATOM 2348 C C . LYS A 1 288 ? -19.870 -2.820 -5.220 1.00 89.31 288 LYS A C 1
ATOM 2350 O O . LYS A 1 288 ? -20.633 -3.512 -4.558 1.00 89.31 288 LYS A O 1
ATOM 2355 N N . LEU A 1 289 ? -20.219 -1.637 -5.712 1.00 81.31 289 LEU A N 1
ATOM 2356 C CA . LEU A 1 289 ? -21.605 -1.175 -5.666 1.00 81.31 289 LEU A CA 1
ATOM 2357 C C . LEU A 1 289 ? -22.500 -2.158 -6.420 1.00 81.31 289 LEU A C 1
ATOM 2359 O O . LEU A 1 289 ? -22.188 -2.560 -7.544 1.00 81.31 289 LEU A O 1
ATOM 2363 N N . ASP A 1 290 ? -23.601 -2.529 -5.784 1.00 71.25 290 ASP A N 1
ATOM 2364 C CA . ASP A 1 290 ? -24.646 -3.312 -6.411 1.00 71.25 290 ASP A CA 1
ATOM 2365 C C . ASP A 1 290 ? -25.306 -2.461 -7.511 1.00 71.25 290 ASP A C 1
ATOM 2367 O O . ASP A 1 290 ? -25.777 -1.341 -7.286 1.00 71.25 290 ASP A O 1
ATOM 2371 N N . LEU A 1 291 ? -25.275 -2.977 -8.740 1.00 63.47 291 LEU A N 1
ATOM 2372 C CA . LEU A 1 291 ? -25.838 -2.307 -9.911 1.00 63.47 291 LEU A CA 1
ATOM 2373 C C . LEU A 1 291 ? -27.371 -2.278 -9.855 1.00 63.47 291 LEU A C 1
ATOM 2375 O O . LEU A 1 291 ? -27.975 -1.346 -10.392 1.00 63.47 291 LEU A O 1
ATOM 2379 N N . GLU A 1 292 ? -27.986 -3.257 -9.188 1.00 61.41 292 GLU A N 1
ATOM 2380 C CA . GLU A 1 292 ? -29.434 -3.348 -8.995 1.00 61.41 292 GLU A CA 1
ATOM 2381 C C . GLU A 1 292 ? -29.890 -2.455 -7.834 1.00 61.41 292 GLU A C 1
ATOM 2383 O O . GLU A 1 292 ? -30.946 -1.823 -7.901 1.00 61.41 292 GLU A O 1
ATOM 2388 N N . CYS A 1 293 ? -29.046 -2.301 -6.808 1.00 54.72 293 CYS A N 1
ATOM 2389 C CA . CYS A 1 293 ? -29.283 -1.425 -5.666 1.00 54.72 293 CYS A CA 1
ATOM 2390 C C . CYS A 1 293 ? -28.118 -0.444 -5.470 1.00 54.72 293 CYS A C 1
ATOM 2392 O O . CYS A 1 293 ? -27.191 -0.706 -4.710 1.00 54.72 293 CYS A O 1
ATOM 2394 N N . LYS A 1 294 ? -28.208 0.754 -6.074 1.00 59.59 294 LYS A N 1
ATOM 2395 C CA . LYS A 1 294 ? -27.175 1.825 -6.047 1.00 59.59 294 LYS A CA 1
ATOM 2396 C C . LYS A 1 294 ? -26.770 2.350 -4.649 1.00 59.59 294 LYS A C 1
ATOM 2398 O O . LYS A 1 294 ? -26.079 3.362 -4.555 1.00 59.59 294 LYS A O 1
ATOM 2403 N N . LYS A 1 295 ? -27.241 1.725 -3.568 1.00 63.78 295 LYS A N 1
ATOM 2404 C CA . LYS A 1 295 ? -26.932 2.043 -2.168 1.00 63.78 295 LYS A CA 1
ATOM 2405 C C . LYS A 1 295 ? -26.360 0.860 -1.378 1.00 63.78 295 LYS A C 1
ATOM 2407 O O . LYS A 1 295 ? -25.966 1.066 -0.236 1.00 63.78 295 LYS A O 1
ATOM 2412 N N . ALA A 1 296 ? -26.325 -0.347 -1.943 1.00 75.81 296 ALA A N 1
ATOM 2413 C CA . ALA A 1 296 ? -25.794 -1.535 -1.285 1.00 75.81 296 ALA A CA 1
ATOM 2414 C C . ALA A 1 296 ? -24.463 -1.952 -1.921 1.00 75.81 296 ALA A C 1
ATOM 2416 O O . ALA A 1 296 ? -24.245 -1.772 -3.118 1.00 75.81 296 ALA A O 1
ATOM 2417 N N . LEU A 1 297 ? -23.563 -2.500 -1.107 1.00 83.31 297 LEU A N 1
ATOM 2418 C CA . LEU A 1 297 ? -22.352 -3.151 -1.591 1.00 83.31 297 LEU A CA 1
ATOM 2419 C C . LEU A 1 297 ? -22.632 -4.637 -1.803 1.00 83.31 297 LEU A C 1
ATOM 2421 O O . LEU A 1 297 ? -23.221 -5.300 -0.950 1.00 83.31 297 LEU A O 1
ATOM 2425 N N . HIS A 1 298 ? -22.178 -5.142 -2.939 1.00 85.62 298 HIS A N 1
ATOM 2426 C CA . HIS A 1 298 ? -22.163 -6.548 -3.279 1.00 85.62 298 HIS A CA 1
ATOM 2427 C C . HIS A 1 298 ? -20.812 -7.151 -2.884 1.00 85.62 298 HIS A C 1
ATOM 2429 O O . HIS A 1 298 ? -19.761 -6.619 -3.259 1.00 85.62 298 HIS A O 1
ATOM 2435 N N . PHE A 1 299 ? -20.869 -8.250 -2.133 1.00 90.69 299 PHE A N 1
ATOM 2436 C CA . PHE A 1 299 ? -19.721 -9.006 -1.643 1.00 90.69 299 PHE A CA 1
ATOM 2437 C C . PHE A 1 299 ? -19.763 -10.398 -2.263 1.00 90.69 299 PHE A C 1
ATOM 2439 O O . PHE A 1 299 ? -20.765 -11.095 -2.119 1.00 90.69 299 PHE A O 1
ATOM 2446 N N . ASP A 1 300 ? -18.700 -10.781 -2.958 1.00 90.56 300 ASP A N 1
ATOM 2447 C CA . ASP A 1 300 ? -18.597 -12.085 -3.612 1.00 90.56 300 ASP A CA 1
ATOM 2448 C C . ASP A 1 300 ? -17.132 -12.520 -3.715 1.00 90.56 300 ASP A C 1
ATOM 2450 O O . ASP A 1 300 ? -16.209 -11.782 -3.354 1.00 90.56 300 ASP A O 1
ATOM 2454 N N . THR A 1 301 ? -16.906 -13.737 -4.189 1.00 89.94 301 THR A N 1
ATOM 2455 C CA . THR A 1 301 ? -15.583 -14.312 -4.375 1.00 89.94 301 THR A CA 1
ATOM 2456 C C . THR A 1 301 ? -15.522 -15.040 -5.709 1.00 89.94 301 THR A C 1
ATOM 2458 O O . THR A 1 301 ? -16.400 -15.840 -6.015 1.00 89.94 301 THR A O 1
ATOM 2461 N N . GLU A 1 302 ? -14.474 -14.809 -6.492 1.00 89.50 302 GLU A N 1
ATOM 2462 C CA . GLU A 1 302 ? -14.231 -15.523 -7.748 1.00 89.50 302 GLU A CA 1
ATOM 2463 C C . GLU A 1 302 ? -12.926 -16.324 -7.678 1.00 89.50 302 GLU A C 1
ATOM 2465 O O . GLU A 1 302 ? -11.999 -15.979 -6.941 1.00 89.50 302 GLU A O 1
ATOM 2470 N N . ALA A 1 303 ? -12.849 -17.412 -8.446 1.00 82.31 303 ALA A N 1
ATOM 2471 C CA . ALA A 1 303 ? -11.618 -18.181 -8.568 1.00 82.31 303 ALA A CA 1
ATOM 2472 C C . ALA A 1 303 ? -10.569 -17.383 -9.359 1.00 82.31 303 ALA A C 1
ATOM 2474 O O . ALA A 1 303 ? -10.857 -16.843 -10.430 1.00 82.31 303 ALA A O 1
ATOM 2475 N N . SER A 1 304 ? -9.337 -17.344 -8.859 1.00 75.12 304 SER A N 1
ATOM 2476 C CA . SER A 1 304 ? -8.217 -16.710 -9.550 1.00 75.12 304 SER A CA 1
ATOM 2477 C C . SER A 1 304 ? -7.841 -17.509 -10.806 1.00 75.12 304 SER A C 1
ATOM 2479 O O . SER A 1 304 ? -7.558 -18.708 -10.759 1.00 75.12 304 SER A O 1
ATOM 2481 N N . VAL A 1 305 ? -7.835 -16.843 -11.965 1.00 55.38 305 VAL A N 1
ATOM 2482 C CA . VAL A 1 305 ? -7.640 -17.466 -13.292 1.00 55.38 305 VAL A CA 1
ATOM 2483 C C . VAL A 1 305 ? -6.156 -17.748 -13.604 1.00 55.38 305 VAL A C 1
ATOM 2485 O O . VAL A 1 305 ? -5.822 -18.270 -14.669 1.00 55.38 305 VAL A O 1
ATOM 2488 N N . THR A 1 306 ? -5.233 -17.482 -12.675 1.00 49.50 306 THR A N 1
ATOM 2489 C CA . THR A 1 306 ? -3.781 -17.683 -12.866 1.00 49.50 306 THR A CA 1
ATOM 2490 C C . THR A 1 306 ? -3.380 -19.125 -13.209 1.00 49.50 306 THR A C 1
ATOM 2492 O O . THR A 1 306 ? -2.275 -19.345 -13.700 1.00 49.50 306 THR A O 1
ATOM 2495 N N . ARG A 1 307 ? -4.268 -20.120 -13.055 1.00 40.25 307 ARG A N 1
ATOM 2496 C CA . ARG A 1 307 ? -3.976 -21.542 -13.322 1.00 40.25 307 ARG A CA 1
ATOM 2497 C C . ARG A 1 307 ? -4.017 -22.018 -14.786 1.00 40.25 307 ARG A C 1
ATOM 2499 O O . ARG A 1 307 ? -3.635 -23.164 -15.014 1.00 40.25 307 ARG A O 1
ATOM 2506 N N . ILE A 1 308 ? -4.422 -21.224 -15.790 1.00 34.22 308 ILE A N 1
ATOM 2507 C CA . ILE A 1 308 ? -4.599 -21.759 -17.171 1.00 34.22 308 ILE A CA 1
ATOM 2508 C C . ILE A 1 308 ? -3.456 -21.435 -18.161 1.00 34.22 308 ILE A C 1
ATOM 2510 O O . ILE A 1 308 ? -3.290 -22.157 -19.141 1.00 34.22 308 ILE A O 1
ATOM 2514 N N . GLN A 1 309 ? -2.561 -20.474 -17.910 1.00 34.81 309 GLN A N 1
ATOM 2515 C CA . GLN A 1 309 ? -1.475 -20.153 -18.869 1.00 34.81 309 GLN A CA 1
ATOM 2516 C C . GLN A 1 309 ? -0.195 -21.005 -18.725 1.00 34.81 309 GLN A C 1
ATOM 2518 O O . GLN A 1 309 ? 0.861 -20.640 -19.231 1.00 34.81 309 GLN A O 1
ATOM 2523 N N . GLY A 1 310 ? -0.279 -22.169 -18.072 1.00 30.80 310 GLY A N 1
ATOM 2524 C CA . GLY A 1 310 ? 0.860 -23.073 -17.851 1.00 30.80 310 GLY A CA 1
ATOM 2525 C C . GLY A 1 310 ? 0.994 -24.251 -18.827 1.00 30.80 310 GLY A C 1
ATOM 2526 O O . GLY A 1 310 ? 1.918 -25.047 -18.674 1.00 30.80 310 GLY A O 1
ATOM 2527 N N . LYS A 1 311 ? 0.101 -24.429 -19.813 1.00 30.09 311 LYS A N 1
ATOM 2528 C CA . LYS A 1 311 ? 0.187 -25.560 -20.759 1.00 30.09 311 LYS A CA 1
ATOM 2529 C C . LYS A 1 311 ? 0.032 -25.125 -22.217 1.00 30.09 311 LYS A C 1
ATOM 2531 O O . LYS A 1 311 ? -1.063 -24.850 -22.684 1.00 30.09 311 LYS A O 1
ATOM 2536 N N . ASN A 1 312 ? 1.161 -25.175 -22.927 1.00 31.14 312 ASN A N 1
ATOM 2537 C CA . ASN A 1 312 ? 1.302 -25.297 -24.380 1.00 31.14 312 ASN A CA 1
ATOM 2538 C C . ASN A 1 312 ? 0.577 -24.261 -25.255 1.00 31.14 312 ASN A C 1
ATOM 2540 O O . ASN A 1 312 ? -0.334 -24.606 -26.000 1.00 31.14 312 ASN A O 1
ATOM 2544 N N . CYS A 1 313 ? 1.121 -23.047 -25.330 1.00 24.80 313 CYS A N 1
ATOM 2545 C CA . CYS A 1 313 ? 1.006 -22.246 -26.547 1.00 24.80 313 CYS A CA 1
ATOM 2546 C C . CYS A 1 313 ? 2.342 -22.283 -27.296 1.00 24.80 313 CYS A C 1
ATOM 2548 O O . CYS A 1 313 ? 3.198 -21.415 -27.141 1.00 24.80 313 CYS A O 1
ATOM 2550 N N . ARG A 1 314 ? 2.520 -23.308 -28.142 1.00 27.45 314 ARG A N 1
ATOM 2551 C CA . ARG A 1 314 ? 3.391 -23.192 -29.319 1.00 27.45 314 ARG A CA 1
ATOM 2552 C C . ARG A 1 314 ? 2.727 -22.178 -30.250 1.00 27.45 314 ARG A C 1
ATOM 2554 O O . ARG A 1 314 ? 1.969 -22.563 -31.132 1.00 27.45 314 ARG A O 1
ATOM 2561 N N . VAL A 1 315 ? 2.951 -20.889 -30.008 1.00 24.33 315 VAL A N 1
ATOM 2562 C CA . VAL A 1 315 ? 2.536 -19.849 -30.951 1.00 24.33 315 VAL A CA 1
ATOM 2563 C C . VAL A 1 315 ? 3.528 -19.886 -32.102 1.00 24.33 315 VAL A C 1
ATOM 2565 O O . VAL A 1 315 ? 4.712 -19.585 -31.949 1.00 24.33 315 VAL A O 1
ATOM 2568 N N . THR A 1 316 ? 3.039 -20.356 -33.242 1.00 23.92 316 THR A N 1
ATOM 2569 C CA . THR A 1 316 ? 3.678 -20.234 -34.545 1.00 23.92 316 THR A CA 1
ATOM 2570 C C . THR A 1 316 ? 4.086 -18.784 -34.774 1.00 23.92 316 THR A C 1
ATOM 2572 O O . THR A 1 316 ? 3.280 -17.866 -34.654 1.00 23.92 316 THR A O 1
ATOM 2575 N N . ILE A 1 317 ? 5.373 -18.590 -35.061 1.00 26.45 317 ILE A N 1
ATOM 2576 C CA . ILE A 1 317 ? 5.959 -17.306 -35.439 1.00 26.45 317 ILE A CA 1
ATOM 2577 C C . ILE A 1 317 ? 5.385 -16.935 -36.809 1.00 26.45 317 ILE A C 1
ATOM 2579 O O . ILE A 1 317 ? 5.929 -17.340 -37.835 1.00 26.45 317 ILE A O 1
ATOM 2583 N N . ASP A 1 318 ? 4.295 -16.175 -36.824 1.00 23.59 318 ASP A N 1
ATOM 2584 C CA . ASP A 1 318 ? 3.845 -15.486 -38.026 1.00 23.59 318 ASP A CA 1
ATOM 2585 C C . ASP A 1 318 ? 4.616 -14.167 -38.165 1.00 23.59 318 ASP A C 1
ATOM 2587 O O . ASP A 1 318 ? 4.485 -13.230 -37.382 1.00 23.59 318 ASP A O 1
ATOM 2591 N N . THR A 1 319 ? 5.491 -14.168 -39.171 1.00 27.30 319 THR A N 1
ATOM 2592 C CA . THR A 1 319 ? 6.043 -13.040 -39.937 1.00 27.30 319 THR A CA 1
ATOM 2593 C C . THR A 1 319 ? 5.781 -11.627 -39.391 1.00 27.30 319 THR A C 1
ATOM 2595 O O . THR A 1 319 ? 4.790 -10.979 -39.724 1.00 27.30 319 THR A O 1
ATOM 2598 N N . TYR A 1 320 ? 6.758 -11.096 -38.646 1.00 26.27 320 TYR A N 1
ATOM 2599 C CA . TYR A 1 320 ? 6.850 -9.670 -38.326 1.00 26.27 320 TYR A CA 1
ATOM 2600 C C . TYR A 1 320 ? 6.990 -8.830 -39.602 1.00 26.27 320 TYR A C 1
ATOM 2602 O O . TYR A 1 320 ? 7.937 -8.981 -40.381 1.00 26.27 320 TYR A O 1
ATOM 2610 N N . ARG A 1 321 ? 6.040 -7.911 -39.782 1.00 25.50 321 ARG A N 1
ATOM 2611 C CA . ARG A 1 321 ?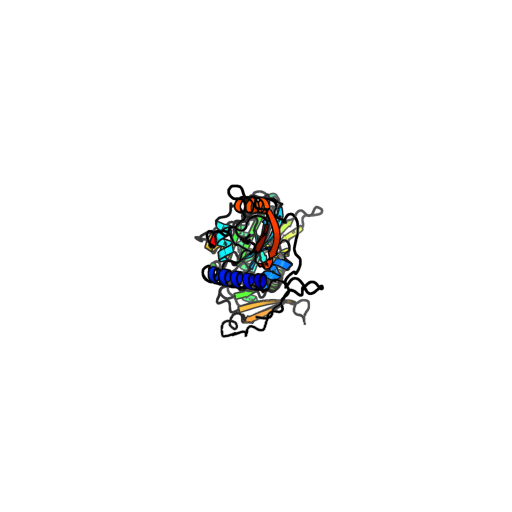 6.094 -6.801 -40.735 1.00 25.50 321 ARG A CA 1
ATOM 2612 C C . ARG A 1 321 ? 7.205 -5.842 -40.293 1.00 25.50 321 ARG A C 1
ATOM 2614 O O . ARG A 1 321 ? 7.271 -5.448 -39.134 1.00 25.50 321 ARG A O 1
ATOM 2621 N N . SER A 1 322 ? 8.107 -5.527 -41.213 1.00 31.77 322 SER A N 1
ATOM 2622 C CA . SER A 1 322 ? 9.301 -4.717 -40.990 1.00 31.77 322 SER A CA 1
ATOM 2623 C C . SER A 1 322 ? 8.990 -3.217 -40.995 1.00 31.77 322 SER A C 1
ATOM 2625 O O . SER A 1 322 ? 8.903 -2.632 -42.074 1.00 31.77 322 SER A O 1
ATOM 2627 N N . ASP A 1 323 ? 8.928 -2.590 -39.825 1.00 30.36 323 ASP A N 1
ATOM 2628 C CA . ASP A 1 323 ? 8.975 -1.129 -39.697 1.00 30.36 323 ASP A CA 1
ATOM 2629 C C . ASP A 1 323 ? 10.345 -0.712 -39.138 1.00 30.36 323 ASP A C 1
ATOM 2631 O O . ASP A 1 323 ? 10.527 -0.503 -37.942 1.00 30.36 323 ASP A O 1
ATOM 2635 N N . PHE A 1 324 ? 11.348 -0.629 -40.020 1.00 35.25 324 PHE A N 1
ATOM 2636 C CA . PHE A 1 324 ? 12.654 -0.034 -39.707 1.00 35.25 324 PHE A CA 1
ATOM 2637 C C . PHE A 1 324 ? 12.680 1.438 -40.153 1.00 35.25 324 PHE A C 1
ATOM 2639 O O . PHE A 1 324 ? 12.337 1.718 -41.306 1.00 35.25 324 PHE A O 1
ATOM 2646 N N . PRO A 1 325 ? 13.157 2.385 -39.322 1.00 36.81 325 PRO A N 1
ATOM 2647 C CA . PRO A 1 325 ? 13.371 3.762 -39.751 1.00 36.81 325 PRO A CA 1
ATOM 2648 C C . PRO A 1 325 ? 14.458 3.820 -40.832 1.00 36.81 325 PRO A C 1
ATOM 2650 O O . PRO A 1 325 ? 15.619 3.486 -40.603 1.00 36.81 325 PRO A O 1
ATOM 2653 N N . GLN A 1 326 ? 14.084 4.256 -42.032 1.00 37.31 326 GLN A N 1
ATOM 2654 C CA . GLN A 1 326 ? 14.952 4.311 -43.212 1.00 37.31 326 GLN A CA 1
ATOM 2655 C C . GLN A 1 326 ? 15.744 5.631 -43.325 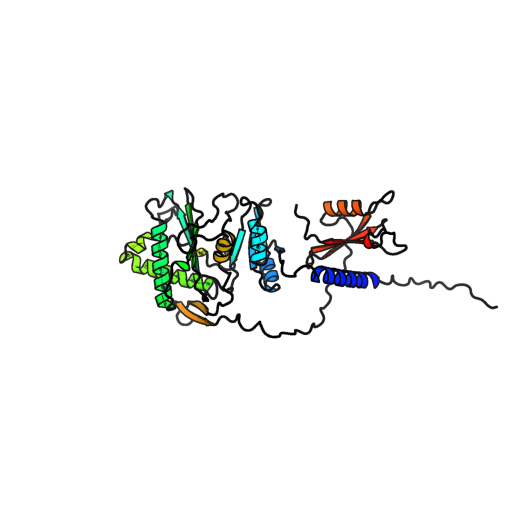1.00 37.31 326 GLN A C 1
ATOM 2657 O O . GLN A 1 326 ? 16.131 6.032 -44.423 1.00 37.31 326 GLN A O 1
ATOM 2662 N N . ALA A 1 327 ? 15.977 6.330 -42.211 1.00 40.12 327 ALA A N 1
ATOM 2663 C CA . ALA A 1 327 ? 16.621 7.641 -42.202 1.00 40.12 327 ALA A CA 1
ATOM 2664 C C . ALA A 1 327 ? 18.069 7.547 -41.702 1.00 40.12 327 ALA A C 1
ATOM 2666 O O . ALA A 1 327 ? 18.330 7.207 -40.552 1.00 40.12 327 ALA A O 1
ATOM 2667 N N . TYR A 1 328 ? 19.020 7.870 -42.579 1.00 45.84 328 TYR A N 1
ATOM 2668 C CA . TYR A 1 328 ? 20.408 8.118 -42.202 1.00 45.84 328 TYR A CA 1
ATOM 2669 C C . TYR A 1 328 ? 20.473 9.424 -41.408 1.00 45.84 328 TYR A C 1
ATOM 2671 O O . TYR A 1 328 ? 20.255 10.498 -41.968 1.00 45.84 328 TYR A O 1
ATOM 2679 N N . THR A 1 329 ? 20.785 9.349 -40.120 1.00 54.75 329 THR A N 1
ATOM 2680 C CA . THR A 1 329 ? 21.028 10.542 -39.306 1.00 54.75 329 THR A CA 1
ATOM 2681 C C . THR A 1 329 ? 22.481 10.984 -39.469 1.00 54.75 329 THR A C 1
ATOM 2683 O O . THR A 1 329 ? 23.419 10.295 -39.061 1.00 54.75 329 THR A O 1
ATOM 2686 N N . TYR A 1 330 ? 22.661 12.125 -40.138 1.00 54.19 330 TYR A N 1
ATOM 2687 C CA . TYR A 1 330 ? 23.945 12.803 -40.316 1.00 54.19 330 TYR A CA 1
ATOM 2688 C C . TYR A 1 330 ? 24.093 13.913 -39.268 1.00 54.19 330 TYR A C 1
ATOM 2690 O O . TYR A 1 330 ? 23.124 14.602 -38.958 1.00 54.19 330 TYR A O 1
ATOM 2698 N N . GLY A 1 331 ? 25.308 14.114 -38.753 1.00 62.44 331 GLY A N 1
ATOM 2699 C CA . GLY A 1 331 ? 25.603 15.107 -37.712 1.00 62.44 331 GLY A CA 1
ATOM 2700 C C . GLY A 1 331 ? 25.915 14.480 -36.351 1.00 62.44 331 GLY A C 1
ATOM 2701 O O . GLY A 1 331 ? 26.069 13.263 -36.245 1.00 62.44 331 GLY A O 1
ATOM 2702 N N . ARG A 1 332 ? 26.039 15.321 -35.314 1.00 63.16 332 ARG A N 1
ATOM 2703 C CA . ARG A 1 332 ? 26.288 14.870 -33.933 1.00 63.16 332 ARG A CA 1
ATOM 2704 C C . ARG A 1 332 ? 25.104 14.048 -33.430 1.00 63.16 332 ARG A C 1
ATOM 2706 O O . ARG A 1 332 ? 23.958 14.395 -33.717 1.00 63.16 332 ARG A O 1
ATOM 2713 N N . SER A 1 333 ? 25.379 12.962 -32.719 1.00 74.38 333 SER A N 1
ATOM 2714 C CA . SER A 1 333 ? 24.331 12.166 -32.091 1.00 74.38 333 SER A CA 1
ATOM 2715 C C . SER A 1 333 ? 23.753 12.894 -30.867 1.00 74.38 333 SER A C 1
ATOM 2717 O O . SER A 1 333 ? 24.325 13.887 -30.401 1.00 74.38 333 SER A O 1
ATOM 2719 N N . PRO A 1 334 ? 22.636 12.402 -30.299 1.00 66.50 334 PRO A N 1
ATOM 2720 C CA . PRO A 1 334 ? 22.091 12.898 -29.036 1.00 66.50 334 PRO A CA 1
ATOM 2721 C C . PRO A 1 334 ? 23.041 12.729 -27.836 1.00 66.50 334 PRO A C 1
ATOM 2723 O O . PRO A 1 334 ? 22.741 13.234 -26.756 1.00 66.50 334 PRO A O 1
ATOM 2726 N N . PHE A 1 335 ? 24.184 12.050 -28.007 1.00 76.12 335 PHE A N 1
ATOM 2727 C CA . PHE A 1 335 ? 25.156 11.751 -26.958 1.00 76.12 335 PHE A CA 1
ATOM 2728 C C . PHE A 1 335 ? 26.566 12.258 -27.327 1.00 76.12 335 PHE A C 1
ATOM 2730 O O . PHE A 1 335 ? 27.446 11.461 -27.656 1.00 76.12 335 PHE A O 1
ATOM 2737 N N . PRO A 1 336 ? 26.846 13.573 -27.224 1.00 76.81 336 PRO A N 1
ATOM 2738 C CA . PRO A 1 336 ? 28.131 14.145 -27.642 1.00 76.81 336 PRO A CA 1
ATOM 2739 C C . PRO A 1 336 ? 29.359 13.566 -26.919 1.00 76.81 336 PRO A C 1
ATOM 2741 O O . PRO A 1 336 ? 30.440 13.492 -27.500 1.00 76.81 336 PRO A O 1
ATOM 2744 N N . ALA A 1 337 ? 29.205 13.140 -25.660 1.00 74.00 337 ALA A N 1
ATOM 2745 C CA . ALA A 1 337 ? 30.275 12.487 -24.904 1.00 74.00 337 ALA A CA 1
ATOM 2746 C C . ALA A 1 337 ? 30.604 11.090 -25.459 1.00 74.00 337 ALA A C 1
ATOM 2748 O O . ALA A 1 337 ? 31.774 10.722 -25.562 1.00 74.00 337 ALA A O 1
ATOM 2749 N N . LEU A 1 338 ? 29.577 10.338 -25.866 1.00 75.50 338 LEU A N 1
ATOM 2750 C CA . LEU A 1 338 ? 29.742 9.032 -26.494 1.00 75.50 338 LEU A CA 1
ATOM 2751 C C . LEU A 1 338 ? 30.317 9.174 -27.907 1.00 75.50 338 LEU A C 1
ATOM 2753 O O . LEU A 1 338 ? 31.205 8.413 -28.271 1.00 75.50 338 LEU A O 1
ATOM 2757 N N . ASP A 1 339 ? 29.916 10.201 -28.661 1.00 79.81 339 ASP A N 1
ATOM 2758 C CA . ASP A 1 339 ? 30.531 10.521 -29.955 1.00 79.81 339 ASP A CA 1
ATOM 2759 C C . ASP A 1 339 ? 32.044 10.746 -29.817 1.00 79.81 339 ASP A C 1
ATOM 2761 O O . ASP A 1 339 ? 32.830 10.167 -30.566 1.00 79.81 339 ASP A O 1
ATOM 2765 N N . GLY A 1 340 ? 32.460 11.540 -28.823 1.00 79.38 340 GLY A N 1
ATOM 2766 C CA . GLY A 1 340 ? 33.874 11.785 -28.530 1.00 79.38 340 GLY A CA 1
ATOM 2767 C C . GLY A 1 340 ? 34.629 10.510 -28.151 1.00 79.38 340 GLY A C 1
ATOM 2768 O O . GLY A 1 340 ? 35.733 10.275 -28.643 1.00 79.38 340 GLY A O 1
ATOM 2769 N N . PHE A 1 341 ? 34.018 9.653 -27.332 1.00 79.50 341 PHE A N 1
ATOM 2770 C CA . PHE A 1 341 ? 34.584 8.355 -26.969 1.00 79.50 341 PHE A CA 1
ATOM 2771 C C . PHE A 1 341 ? 34.758 7.439 -28.189 1.00 79.50 341 PHE A C 1
ATOM 2773 O O . PHE A 1 341 ? 35.840 6.892 -28.398 1.00 79.50 341 PHE A O 1
ATOM 2780 N N . ILE A 1 342 ? 33.740 7.322 -29.042 1.00 78.56 342 ILE A N 1
ATOM 2781 C CA . ILE A 1 342 ? 33.788 6.490 -30.250 1.00 78.56 342 ILE A CA 1
ATOM 2782 C C . ILE A 1 342 ? 34.820 7.020 -31.255 1.00 78.56 342 ILE A C 1
ATOM 2784 O O . ILE A 1 342 ? 35.582 6.232 -31.814 1.00 78.56 342 ILE A O 1
ATOM 2788 N N . GLU A 1 343 ? 34.915 8.338 -31.458 1.00 83.12 343 GLU A N 1
ATOM 2789 C CA . GLU A 1 343 ? 35.975 8.929 -32.290 1.00 83.12 343 GLU A CA 1
ATOM 2790 C C . GLU A 1 343 ? 37.375 8.689 -31.707 1.00 83.12 343 GLU A C 1
ATOM 2792 O O . GLU A 1 343 ? 38.318 8.481 -32.474 1.00 83.12 343 GLU A O 1
ATOM 2797 N N . SER A 1 344 ? 37.512 8.662 -30.374 1.00 80.25 344 SER A N 1
ATOM 2798 C CA . SER A 1 344 ? 38.782 8.359 -29.702 1.00 80.25 344 SER A CA 1
ATOM 2799 C C . SER A 1 344 ? 39.217 6.909 -29.916 1.00 80.25 344 SER A C 1
ATOM 2801 O O . SER A 1 344 ? 40.362 6.680 -30.288 1.00 80.25 344 SER A O 1
ATOM 2803 N N . ILE A 1 345 ? 38.298 5.942 -29.794 1.00 76.56 345 ILE A N 1
ATOM 2804 C CA . ILE A 1 345 ? 38.587 4.520 -30.041 1.00 76.56 345 ILE A CA 1
ATOM 2805 C C . ILE A 1 345 ? 38.894 4.283 -31.519 1.00 76.56 345 ILE A C 1
ATOM 2807 O O . ILE A 1 345 ? 39.787 3.517 -31.871 1.00 76.56 345 ILE A O 1
ATOM 2811 N N . ALA A 1 346 ? 38.147 4.936 -32.408 1.00 73.31 346 ALA A N 1
ATOM 2812 C CA . ALA A 1 346 ? 38.324 4.765 -33.842 1.00 73.31 346 ALA A CA 1
ATOM 2813 C C . ALA A 1 346 ? 39.588 5.451 -34.389 1.00 73.31 346 ALA A C 1
ATOM 2815 O O . ALA A 1 346 ? 39.916 5.241 -35.562 1.00 73.31 346 ALA A O 1
ATOM 2816 N N . SER A 1 347 ? 40.267 6.274 -33.582 1.00 77.12 347 SER A N 1
ATOM 2817 C CA . SER A 1 347 ? 41.514 6.950 -33.936 1.00 77.12 347 SER A CA 1
ATOM 2818 C C . SER A 1 347 ? 42.712 6.174 -33.388 1.00 77.12 347 SER A C 1
ATOM 2820 O O . SER A 1 347 ? 42.847 6.000 -32.182 1.00 77.12 347 SER A O 1
ATOM 2822 N N . PHE A 1 348 ? 43.604 5.721 -34.268 1.00 68.44 348 PHE A N 1
ATOM 2823 C CA . PHE A 1 348 ? 44.783 4.940 -33.889 1.00 68.44 348 PHE A CA 1
ATOM 2824 C C . PHE A 1 348 ? 45.999 5.351 -34.727 1.00 68.44 348 PHE A C 1
ATOM 2826 O O . PHE A 1 348 ? 45.919 5.454 -35.954 1.00 68.44 348 PHE A O 1
ATOM 2833 N N . GLY A 1 349 ? 47.139 5.591 -34.071 1.00 70.06 349 GLY A N 1
ATOM 2834 C CA . GLY A 1 349 ? 48.362 6.061 -34.730 1.00 70.06 349 GLY A CA 1
ATOM 2835 C C . GLY A 1 349 ? 48.158 7.400 -35.453 1.00 70.06 349 GLY A C 1
ATOM 2836 O O . GLY A 1 349 ? 47.754 8.384 -34.841 1.00 70.06 349 GLY A O 1
ATOM 2837 N N . SER A 1 350 ? 48.433 7.441 -36.761 1.00 66.31 350 SER A N 1
ATOM 2838 C CA . SER A 1 350 ? 48.228 8.622 -37.618 1.00 66.31 350 SER A CA 1
ATOM 2839 C C . SER A 1 350 ? 46.813 8.733 -38.211 1.00 66.31 350 SER A C 1
ATOM 2841 O O . SER A 1 350 ? 46.518 9.694 -38.926 1.00 66.31 350 SER A O 1
ATOM 2843 N N . VAL A 1 351 ? 45.924 7.772 -37.933 1.00 71.06 351 VAL A N 1
ATOM 2844 C CA . VAL A 1 351 ? 44.557 7.738 -38.468 1.00 71.06 351 VAL A CA 1
ATOM 2845 C C . VAL A 1 351 ? 43.592 8.415 -37.497 1.00 71.06 351 VAL A C 1
ATOM 2847 O O . VAL A 1 351 ? 43.412 7.963 -36.369 1.00 71.06 351 VAL A O 1
ATOM 2850 N N . SER A 1 352 ? 42.914 9.471 -37.958 1.00 76.00 352 SER A N 1
ATOM 2851 C CA . SER A 1 352 ? 41.815 10.115 -37.225 1.00 76.00 352 SER A CA 1
ATOM 2852 C C . SER A 1 352 ? 40.467 9.568 -37.702 1.00 76.00 352 SER A C 1
ATOM 2854 O O . SER A 1 352 ? 40.009 9.884 -38.807 1.00 76.00 352 SER A O 1
ATOM 2856 N N . GLY A 1 353 ? 39.843 8.727 -36.875 1.00 77.69 353 GLY A N 1
ATOM 2857 C CA . GLY A 1 353 ? 38.514 8.173 -37.116 1.00 77.69 353 GLY A CA 1
ATOM 2858 C C . GLY A 1 353 ? 37.431 9.229 -36.904 1.00 77.69 353 GLY A C 1
ATOM 2859 O O . GLY A 1 353 ? 37.453 9.965 -35.920 1.00 77.69 353 GLY A O 1
ATOM 2860 N N . LYS A 1 354 ? 36.473 9.321 -37.833 1.00 80.62 354 LYS A N 1
ATOM 2861 C CA . LYS A 1 354 ? 35.371 10.295 -37.762 1.00 80.62 354 LYS A CA 1
ATOM 2862 C C . LYS A 1 354 ? 34.022 9.637 -37.964 1.00 80.62 354 LYS A C 1
ATOM 2864 O O . LYS A 1 354 ? 33.869 8.849 -38.899 1.00 80.62 354 LYS A O 1
ATOM 2869 N N . ILE A 1 355 ? 33.036 9.991 -37.143 1.00 81.00 355 ILE A N 1
ATOM 2870 C CA . ILE A 1 355 ? 31.678 9.455 -37.282 1.00 81.00 355 ILE A CA 1
ATOM 2871 C C . ILE A 1 355 ? 31.078 9.960 -38.599 1.00 81.00 355 ILE A C 1
ATOM 2873 O O . ILE A 1 355 ? 31.029 11.158 -38.868 1.00 81.00 355 ILE A O 1
ATOM 2877 N N . ARG A 1 356 ? 30.637 9.029 -39.448 1.00 76.06 356 ARG A N 1
ATOM 2878 C CA . ARG A 1 356 ? 29.979 9.324 -40.728 1.00 76.06 356 ARG A CA 1
ATOM 2879 C C . ARG A 1 356 ? 28.474 9.500 -40.550 1.00 76.06 356 ARG A C 1
ATOM 2881 O O . ARG A 1 356 ? 27.894 10.435 -41.092 1.00 76.06 356 ARG A O 1
ATOM 2888 N N . CYS A 1 357 ? 27.853 8.558 -39.853 1.00 68.00 357 CYS A N 1
ATOM 2889 C CA . CYS A 1 357 ? 26.438 8.559 -39.498 1.00 68.00 357 CYS A CA 1
ATOM 2890 C C . CYS A 1 357 ? 26.210 7.597 -38.330 1.00 68.00 357 CYS A C 1
ATOM 2892 O O . CYS A 1 357 ? 27.064 6.754 -38.036 1.00 68.00 357 CYS A O 1
ATOM 2894 N N . TRP A 1 358 ? 25.057 7.712 -37.684 1.00 75.44 358 TRP A N 1
ATOM 2895 C CA . TRP A 1 358 ? 24.677 6.872 -36.554 1.00 75.44 358 TRP A CA 1
ATOM 2896 C C . TRP A 1 358 ? 23.218 6.423 -36.667 1.00 75.44 358 TRP A C 1
ATOM 2898 O O . TRP A 1 358 ? 22.398 7.094 -37.301 1.00 75.44 358 TRP A O 1
ATOM 2908 N N . TYR A 1 359 ? 22.914 5.285 -36.047 1.00 69.25 359 TYR A N 1
ATOM 2909 C CA . TYR A 1 359 ? 21.583 4.689 -35.955 1.00 69.25 359 TYR A CA 1
ATOM 2910 C C . TYR A 1 359 ? 21.235 4.469 -34.489 1.00 69.25 359 TYR A C 1
ATOM 2912 O O . TYR A 1 359 ? 22.047 3.920 -33.744 1.00 69.25 359 TYR A O 1
ATOM 2920 N N . TRP A 1 360 ? 20.030 4.872 -34.095 1.00 64.94 360 TRP A N 1
ATOM 2921 C CA . TRP A 1 360 ? 19.528 4.690 -32.740 1.00 64.94 360 TRP A CA 1
ATOM 2922 C C . TRP A 1 360 ? 18.332 3.743 -32.737 1.00 64.94 360 TRP A C 1
ATOM 2924 O O . TRP A 1 360 ? 17.283 4.055 -33.302 1.00 64.94 360 TRP A O 1
ATOM 2934 N N . PHE A 1 361 ? 18.500 2.594 -32.089 1.00 61.88 361 PHE A N 1
ATOM 2935 C CA . PHE A 1 361 ? 17.456 1.600 -31.875 1.00 61.88 361 PHE A CA 1
ATOM 2936 C C . PHE A 1 361 ? 17.012 1.700 -30.421 1.00 61.88 361 PHE A C 1
ATOM 2938 O O . PHE A 1 361 ? 17.515 1.002 -29.541 1.00 61.88 361 PHE A O 1
ATOM 2945 N N . SER A 1 362 ? 16.088 2.628 -30.167 1.00 49.59 362 SER A N 1
ATOM 2946 C CA . SER A 1 362 ? 15.613 2.945 -28.817 1.00 49.59 362 SER A CA 1
ATOM 2947 C C . SER A 1 362 ? 14.986 1.752 -28.097 1.00 49.59 362 SER A C 1
ATOM 2949 O O . SER A 1 362 ? 15.132 1.644 -26.885 1.00 49.59 362 SER A O 1
ATOM 2951 N N . GLN A 1 363 ? 14.322 0.857 -28.833 1.00 44.22 363 GLN A N 1
ATOM 2952 C CA . GLN A 1 363 ? 13.695 -0.353 -28.291 1.00 44.22 363 GLN A CA 1
ATOM 2953 C C . GLN A 1 363 ? 14.723 -1.370 -27.774 1.00 44.22 363 GLN A C 1
ATOM 2955 O O . GLN A 1 363 ? 14.455 -2.057 -26.796 1.00 44.22 363 GLN A O 1
ATOM 2960 N N . ASP A 1 364 ? 15.913 -1.405 -28.378 1.00 48.94 364 ASP A N 1
ATOM 2961 C CA . ASP A 1 364 ? 16.980 -2.357 -28.049 1.00 48.94 364 ASP A CA 1
ATOM 2962 C C . ASP A 1 364 ? 18.110 -1.722 -27.215 1.00 48.94 364 ASP A C 1
ATOM 2964 O O . ASP A 1 364 ? 19.111 -2.371 -26.913 1.00 48.94 364 ASP A O 1
ATOM 2968 N N . GLY A 1 365 ? 17.999 -0.430 -26.873 1.00 58.53 365 GLY A N 1
ATOM 2969 C CA . GLY A 1 365 ? 19.062 0.325 -26.197 1.00 58.53 365 GLY A CA 1
ATOM 2970 C C . GLY A 1 365 ? 20.379 0.367 -26.984 1.00 58.53 365 GLY A C 1
ATOM 2971 O O . GLY A 1 365 ? 21.445 0.535 -26.390 1.00 58.53 365 GLY A O 1
ATOM 2972 N N . LEU A 1 366 ? 20.319 0.190 -28.306 1.00 66.69 366 LEU A N 1
ATOM 2973 C CA . LEU A 1 366 ? 21.476 -0.042 -29.163 1.00 66.69 366 LEU A CA 1
ATOM 2974 C C . LEU A 1 366 ? 21.745 1.172 -30.052 1.00 66.69 366 LEU A C 1
ATOM 2976 O O . LEU A 1 366 ? 20.885 1.613 -30.817 1.00 66.69 366 LEU A O 1
ATOM 2980 N N . MET A 1 367 ? 22.977 1.672 -30.003 1.00 74.06 367 MET A N 1
ATOM 2981 C CA . MET A 1 367 ? 23.465 2.691 -30.923 1.00 74.06 367 MET A CA 1
ATOM 2982 C C . MET A 1 367 ? 24.537 2.116 -31.843 1.00 74.06 367 MET A C 1
ATOM 2984 O O . MET A 1 367 ? 25.474 1.465 -31.389 1.00 74.06 367 MET A O 1
ATOM 2988 N N . ILE A 1 368 ? 24.406 2.354 -33.147 1.00 72.81 368 ILE A N 1
ATOM 2989 C CA . ILE A 1 368 ? 25.371 1.894 -34.149 1.00 72.81 368 ILE A CA 1
ATOM 2990 C C . ILE A 1 368 ? 25.988 3.101 -34.842 1.00 72.81 368 ILE A C 1
ATOM 2992 O O . ILE A 1 368 ? 25.286 3.880 -35.481 1.00 72.81 368 ILE A O 1
ATOM 2996 N N . TYR A 1 369 ? 27.308 3.220 -34.778 1.00 75.31 369 TYR A N 1
ATOM 2997 C CA . TYR A 1 369 ? 28.084 4.257 -35.444 1.00 75.31 369 TYR A CA 1
ATOM 2998 C C . TYR A 1 369 ? 28.767 3.705 -36.687 1.00 75.31 369 TYR A C 1
ATOM 3000 O O . TYR A 1 369 ? 29.492 2.716 -36.621 1.00 75.31 369 TYR A O 1
ATOM 3008 N N . SER A 1 370 ? 28.574 4.362 -37.827 1.00 78.12 370 SER A N 1
ATOM 3009 C CA . SER A 1 370 ? 29.350 4.108 -39.039 1.00 78.12 370 SER A CA 1
ATOM 3010 C C . SER A 1 370 ? 30.534 5.059 -39.091 1.00 78.12 370 SER A C 1
ATOM 3012 O O . SER A 1 370 ? 30.347 6.277 -39.039 1.00 78.12 370 SER A O 1
ATOM 3014 N N . MET A 1 371 ? 31.746 4.526 -39.239 1.00 77.38 371 MET A N 1
ATOM 3015 C CA . MET A 1 371 ? 32.956 5.345 -39.247 1.00 77.38 371 MET A CA 1
ATOM 3016 C C . MET A 1 371 ? 33.427 5.674 -40.665 1.00 77.38 371 MET A C 1
ATOM 3018 O O . MET A 1 371 ? 33.321 4.891 -41.615 1.00 77.38 371 MET A O 1
ATOM 3022 N N . SER A 1 372 ? 33.979 6.873 -40.800 1.00 70.19 372 SER A N 1
ATOM 3023 C CA . SER A 1 372 ? 34.782 7.320 -41.931 1.00 70.19 372 SER A CA 1
ATOM 3024 C C . SER A 1 372 ? 36.249 7.395 -41.511 1.00 70.19 372 SER A C 1
ATOM 3026 O O . SER A 1 372 ? 36.560 7.598 -40.338 1.00 70.19 372 SER A O 1
ATOM 3028 N N . ARG A 1 373 ? 37.154 7.224 -42.482 1.00 67.94 373 ARG A N 1
ATOM 3029 C CA . ARG A 1 373 ? 38.621 7.321 -42.327 1.00 67.94 373 ARG A CA 1
ATOM 3030 C C . ARG A 1 373 ? 39.293 6.244 -41.464 1.00 67.94 373 ARG A C 1
ATOM 3032 O O . ARG A 1 373 ? 40.485 6.051 -41.634 1.00 67.94 373 ARG A O 1
ATOM 3039 N N . SER A 1 374 ? 38.543 5.491 -40.660 1.00 68.50 374 SER A N 1
ATOM 3040 C CA . SER A 1 374 ? 39.015 4.290 -39.960 1.00 68.50 374 SER A CA 1
ATOM 3041 C C . SER A 1 374 ? 38.333 3.034 -40.513 1.00 68.50 374 SER A C 1
ATOM 3043 O O . SER A 1 374 ? 37.114 3.014 -40.712 1.00 68.50 374 SER A O 1
ATOM 3045 N N . ARG A 1 375 ? 39.127 2.000 -40.823 1.00 68.00 375 ARG A N 1
ATOM 3046 C CA . ARG A 1 375 ? 38.661 0.691 -41.328 1.00 68.00 375 ARG A CA 1
ATOM 3047 C C . ARG A 1 375 ? 39.187 -0.487 -40.509 1.00 68.00 375 ARG A C 1
ATOM 3049 O O . ARG A 1 375 ? 39.101 -1.630 -40.960 1.00 68.00 375 ARG A O 1
ATOM 3056 N N . TYR A 1 376 ? 39.739 -0.211 -39.335 1.00 63.22 376 TYR A N 1
ATOM 3057 C CA . TYR A 1 376 ? 40.297 -1.218 -38.447 1.00 63.22 376 TYR A CA 1
ATOM 3058 C C . TYR A 1 376 ? 39.185 -1.909 -37.650 1.00 63.22 376 TYR A C 1
ATOM 3060 O O . TYR A 1 376 ? 38.371 -1.237 -37.022 1.00 63.22 376 TYR A O 1
ATOM 3068 N N . CYS A 1 377 ? 39.126 -3.243 -37.696 1.00 61.91 377 CYS A N 1
ATOM 3069 C CA . CYS A 1 377 ? 38.180 -4.042 -36.919 1.00 61.91 377 CYS A CA 1
ATOM 3070 C C . CYS A 1 377 ? 38.940 -4.843 -35.861 1.00 61.91 377 CYS A C 1
ATOM 3072 O O . CYS A 1 377 ? 39.703 -5.743 -36.207 1.00 61.91 377 CYS A O 1
ATOM 3074 N N . GLU A 1 378 ? 38.704 -4.543 -34.582 1.00 59.56 378 GLU A N 1
ATOM 3075 C CA . GLU A 1 378 ? 39.363 -5.213 -33.451 1.00 59.56 378 GLU A CA 1
ATOM 3076 C C . GLU A 1 378 ? 39.058 -6.716 -33.407 1.00 59.56 378 GLU A C 1
ATOM 3078 O O . GLU A 1 378 ? 39.953 -7.524 -33.192 1.00 59.56 378 GLU A O 1
ATOM 3083 N N . HIS A 1 379 ? 37.829 -7.101 -33.757 1.00 54.38 379 HIS A N 1
ATOM 3084 C CA . HIS A 1 379 ? 37.399 -8.501 -33.828 1.00 54.38 379 HIS A CA 1
ATOM 3085 C C . HIS A 1 379 ? 38.198 -9.345 -34.838 1.00 54.38 379 HIS A C 1
ATOM 3087 O O . HIS A 1 379 ? 38.279 -10.562 -34.704 1.00 54.38 379 HIS A O 1
ATOM 3093 N N . ILE A 1 380 ? 38.764 -8.710 -35.870 1.00 55.62 380 ILE A N 1
ATOM 3094 C CA . ILE A 1 380 ? 39.559 -9.367 -36.921 1.00 55.62 380 ILE A CA 1
ATOM 3095 C C . ILE A 1 380 ? 41.055 -9.019 -36.773 1.00 55.62 380 ILE A C 1
ATOM 3097 O O . ILE A 1 380 ? 41.905 -9.646 -37.403 1.00 55.62 380 ILE A O 1
ATOM 3101 N N . GLY A 1 381 ? 41.396 -8.021 -35.951 1.00 57.06 381 GLY A N 1
ATOM 3102 C CA . GLY A 1 381 ? 42.765 -7.564 -35.698 1.00 57.06 381 GLY A CA 1
ATOM 3103 C C . GLY A 1 381 ? 43.455 -6.887 -36.890 1.00 57.06 381 GLY A C 1
ATOM 3104 O O . GLY A 1 381 ? 44.682 -6.843 -36.932 1.00 57.06 381 GLY A O 1
ATOM 3105 N N . ARG A 1 382 ? 42.711 -6.409 -37.903 1.00 63.94 382 ARG A N 1
ATOM 3106 C CA . ARG A 1 382 ? 43.285 -5.750 -39.100 1.00 63.94 382 ARG A CA 1
ATOM 3107 C C . ARG A 1 382 ? 42.307 -4.818 -39.819 1.00 63.94 382 ARG A C 1
ATOM 3109 O O . ARG A 1 382 ? 41.103 -4.837 -39.572 1.00 63.94 382 ARG A O 1
ATOM 3116 N N . GLU A 1 383 ? 42.823 -4.049 -40.780 1.00 65.12 383 GLU A N 1
ATOM 3117 C CA . GLU A 1 383 ? 42.016 -3.168 -41.632 1.00 65.12 383 GLU A CA 1
ATOM 3118 C C . GLU A 1 383 ? 41.270 -3.896 -42.766 1.00 65.12 383 GLU A C 1
ATOM 3120 O O . GLU A 1 383 ? 41.777 -4.825 -43.414 1.00 65.12 383 GLU A O 1
ATOM 3125 N N . HIS A 1 384 ? 40.054 -3.427 -43.057 1.00 60.38 384 HIS A N 1
ATOM 3126 C CA . HIS A 1 384 ? 39.258 -3.869 -44.200 1.00 60.38 384 HIS A CA 1
ATOM 3127 C C . HIS A 1 384 ? 39.626 -3.120 -45.494 1.00 60.38 384 HIS A C 1
ATOM 3129 O O . HIS A 1 384 ? 39.670 -1.892 -45.543 1.00 60.38 384 HIS A O 1
ATOM 3135 N N . LYS A 1 385 ? 39.792 -3.864 -46.601 1.00 48.16 385 LYS A N 1
ATOM 3136 C CA . LYS A 1 385 ? 40.169 -3.309 -47.920 1.00 48.16 385 LYS A CA 1
ATOM 3137 C C . LYS A 1 385 ? 39.080 -2.445 -48.578 1.00 48.16 385 LYS A C 1
ATOM 3139 O O . LYS A 1 385 ? 39.409 -1.492 -49.278 1.00 48.16 385 LYS A O 1
ATOM 3144 N N . SER A 1 386 ? 37.798 -2.750 -48.361 1.00 46.81 386 SER A N 1
ATOM 3145 C CA . SER A 1 386 ? 36.669 -2.079 -49.040 1.00 46.81 386 SER A CA 1
ATOM 3146 C C . SER A 1 386 ? 35.417 -1.869 -48.178 1.00 46.81 386 SER A C 1
ATOM 3148 O O . SER A 1 386 ? 34.579 -1.045 -48.536 1.00 46.81 386 SER A O 1
ATOM 3150 N N . ASN A 1 387 ? 35.284 -2.571 -47.048 1.00 52.00 387 ASN A N 1
ATOM 3151 C CA . ASN A 1 387 ? 34.116 -2.468 -46.170 1.00 52.00 387 ASN A CA 1
ATOM 3152 C C . ASN A 1 387 ? 34.291 -1.353 -45.128 1.00 52.00 387 ASN A C 1
ATOM 3154 O O . ASN A 1 387 ? 35.400 -1.095 -44.659 1.00 52.00 387 ASN A O 1
ATOM 3158 N N . HIS A 1 388 ? 33.182 -0.703 -44.765 1.00 60.94 388 HIS A N 1
ATOM 3159 C CA . HIS A 1 388 ? 33.127 0.234 -43.642 1.00 60.94 388 HIS A CA 1
ATOM 3160 C C . HIS A 1 388 ? 33.083 -0.530 -42.316 1.00 60.94 388 HIS A C 1
ATOM 3162 O O . HIS A 1 388 ? 32.467 -1.592 -42.241 1.00 60.94 388 HIS A O 1
ATOM 3168 N N . VAL A 1 389 ? 33.711 0.029 -41.283 1.00 65.50 389 VAL A N 1
ATOM 3169 C CA . VAL A 1 389 ? 33.620 -0.490 -39.915 1.00 65.50 389 VAL A CA 1
ATOM 3170 C C . VAL A 1 389 ? 32.484 0.217 -39.188 1.00 65.50 389 VAL A C 1
ATOM 3172 O O . VAL A 1 389 ? 32.274 1.425 -39.355 1.00 65.50 389 VAL A O 1
ATOM 3175 N N . PHE A 1 390 ? 31.745 -0.561 -38.404 1.00 71.50 390 PHE A N 1
ATOM 3176 C CA . PHE A 1 390 ? 30.676 -0.080 -37.546 1.00 71.50 390 PHE A CA 1
ATOM 3177 C C . PHE A 1 390 ? 31.015 -0.393 -36.094 1.00 71.50 390 PHE A C 1
ATOM 3179 O O . PHE A 1 390 ? 31.503 -1.481 -35.797 1.00 71.50 390 PHE A O 1
ATOM 3186 N N . PHE A 1 391 ? 30.731 0.551 -35.206 1.00 70.81 391 PHE A N 1
ATOM 3187 C CA . PHE A 1 391 ? 30.806 0.356 -33.765 1.00 70.81 391 PHE A CA 1
ATOM 3188 C C . PHE A 1 391 ? 29.384 0.207 -33.245 1.00 70.81 391 PHE A C 1
ATOM 3190 O O . PHE A 1 391 ? 28.554 1.086 -33.468 1.00 70.81 391 PHE A O 1
ATOM 3197 N N . ALA A 1 392 ? 29.098 -0.913 -32.591 1.00 67.56 392 ALA A N 1
ATOM 3198 C CA . ALA A 1 392 ? 27.827 -1.156 -31.928 1.00 67.56 392 ALA A CA 1
ATOM 3199 C C . ALA A 1 392 ? 28.017 -0.937 -30.425 1.00 67.56 392 ALA A C 1
ATOM 3201 O O . ALA A 1 392 ? 28.927 -1.505 -29.827 1.00 67.56 392 ALA A O 1
ATOM 3202 N N . PHE A 1 393 ? 27.180 -0.096 -29.830 1.00 63.03 393 PHE A N 1
ATOM 3203 C CA . PHE A 1 393 ? 27.257 0.280 -28.428 1.00 63.03 393 PHE A CA 1
ATOM 3204 C C . PHE A 1 393 ? 25.897 0.067 -27.765 1.00 63.03 393 PHE A C 1
ATOM 3206 O O . PHE A 1 393 ? 24.907 0.685 -28.158 1.00 63.03 393 PHE A O 1
ATOM 3213 N N . SER A 1 394 ? 25.848 -0.806 -26.759 1.00 59.75 394 SER A N 1
ATOM 3214 C CA . SER A 1 394 ? 24.674 -0.949 -25.898 1.00 59.75 394 SER A CA 1
ATOM 3215 C C . SER A 1 394 ? 24.729 0.109 -24.801 1.00 59.75 394 SER A C 1
ATOM 3217 O O . SER A 1 394 ? 25.677 0.160 -24.018 1.00 59.75 394 SER A O 1
ATOM 3219 N N . ILE A 1 395 ? 23.707 0.959 -24.726 1.00 59.97 395 ILE A N 1
ATOM 3220 C CA . ILE A 1 395 ? 23.610 2.032 -23.726 1.00 59.97 395 ILE A CA 1
ATOM 3221 C C . ILE A 1 395 ? 23.184 1.483 -22.345 1.00 59.97 395 ILE A C 1
ATOM 3223 O O . ILE A 1 395 ? 23.124 2.231 -21.374 1.00 59.97 395 ILE A O 1
ATOM 3227 N N . GLN A 1 396 ? 23.005 0.163 -22.191 1.00 50.22 396 GLN A N 1
ATOM 3228 C CA . GLN A 1 396 ? 22.670 -0.474 -20.905 1.00 50.22 396 GLN A CA 1
ATOM 3229 C C . GLN A 1 396 ? 23.707 -0.253 -19.780 1.00 50.22 396 GLN A C 1
ATOM 3231 O O . GLN A 1 396 ? 23.392 -0.512 -18.621 1.00 50.22 396 GLN A O 1
ATOM 3236 N N . TYR A 1 397 ? 24.910 0.253 -20.085 1.00 40.19 397 TYR A N 1
ATOM 3237 C CA . TYR A 1 397 ? 26.022 0.380 -19.129 1.00 40.19 397 TYR A CA 1
ATOM 3238 C C . TYR A 1 397 ? 26.541 1.808 -18.885 1.00 40.19 397 TYR A C 1
ATOM 3240 O O . TYR A 1 397 ? 27.544 1.975 -18.193 1.00 40.19 397 TYR A O 1
ATOM 3248 N N . LEU A 1 398 ? 25.882 2.856 -19.391 1.00 34.66 398 LEU A N 1
ATOM 3249 C CA . LEU A 1 398 ? 26.280 4.245 -19.107 1.00 34.66 398 LEU A CA 1
ATOM 3250 C C . LEU A 1 398 ? 25.438 4.870 -17.988 1.00 34.66 398 LEU A C 1
ATOM 3252 O O . LEU A 1 398 ? 24.720 5.842 -18.194 1.00 34.66 398 LEU A O 1
ATOM 3256 N N . THR A 1 399 ? 25.578 4.330 -16.782 1.00 30.36 399 THR A N 1
ATOM 3257 C CA . THR A 1 399 ? 25.317 5.066 -15.536 1.00 30.36 399 THR A CA 1
ATOM 3258 C C . THR A 1 399 ? 26.437 4.727 -14.563 1.00 30.36 399 THR A C 1
ATOM 3260 O O . THR A 1 399 ? 26.389 3.696 -13.892 1.00 30.36 399 THR A O 1
ATOM 3263 N N . LYS A 1 400 ? 27.476 5.565 -14.566 1.00 29.48 400 LYS A N 1
ATOM 3264 C CA . LYS A 1 400 ? 28.333 5.770 -13.399 1.00 29.48 400 LYS A CA 1
ATOM 3265 C C . LYS A 1 400 ? 27.746 6.903 -12.579 1.00 29.48 400 LYS A C 1
ATOM 3267 O O . LYS A 1 400 ? 27.263 7.862 -13.226 1.00 29.48 400 LYS A O 1
#

InterPro domains:
  IPR044917 DNA-directed primase/polymerase protein [PTHR31399] (2-392)

Organism: Aegilops tauschii subsp. strangulata (NCBI:txid200361)

Solvent-accessible surface area (backbone atoms only — not comparable to full-atom values): 23164 Å² total; per-residue (Å²): 135,86,87,85,83,86,81,82,76,95,62,83,75,73,81,75,74,62,69,60,56,62,48,47,51,49,50,50,49,52,51,50,47,58,57,44,74,72,45,79,89,78,74,50,80,46,78,30,79,42,66,70,58,30,53,54,54,32,75,76,36,86,80,40,44,49,32,35,35,41,39,83,85,78,63,45,66,35,20,37,25,21,25,69,69,56,43,47,62,52,54,73,73,44,64,63,93,62,31,26,38,20,42,39,51,47,69,81,39,48,21,42,47,69,48,44,35,48,48,50,35,74,75,39,72,89,60,58,66,68,61,34,51,52,51,51,50,53,54,48,29,52,48,34,32,76,65,69,71,39,83,68,61,61,74,30,29,41,42,30,34,37,49,54,88,57,32,42,34,36,41,40,35,42,52,53,85,44,40,32,23,48,16,50,61,22,40,40,45,48,50,50,50,50,53,49,52,45,61,74,39,28,91,84,33,74,73,50,49,60,41,48,37,63,39,89,66,92,81,61,76,46,78,39,64,34,62,53,72,78,67,48,45,78,51,28,74,42,78,33,71,57,16,21,57,84,100,50,88,47,38,24,39,69,69,53,49,64,43,39,53,90,57,51,72,67,55,49,43,56,70,66,37,52,66,61,73,60,96,72,41,45,38,24,36,40,30,40,75,26,86,92,42,90,86,44,76,40,67,52,73,46,76,42,74,80,78,66,86,82,70,84,80,85,72,77,86,75,80,81,81,85,87,70,86,89,69,84,43,72,72,86,63,101,46,63,70,57,52,52,50,52,29,51,71,45,31,56,94,93,39,70,20,37,78,59,32,47,46,80,41,77,92,75,41,34,37,37,36,36,39,34,82,32,33,65,36,79,95,76,71,45,70,49,94,83,57,78,34,69,49,79,44,67,59,88,72,80,76,131

Secondary structure (DSSP, 8-state):
---------SSPPP----HHHHHHHHHHHHHHHHHHTTS-TT--EEEESSHHHHHHHHHHSTT-EEEEEE-TTT--EEEEEE-HHHHHHHHHHS-GGG--EEEEE-TT--B-EEEEEEEETTT-TT--HHHHHHHHHHHHHHHHHHHH-----GGGEEEEE---SSEEEEEEEE--TTEEESSHHHHHHHHHHHHHHHHHHTTT-HHHHTTEEEE--SSSPEEEESB-GGGSSTTEEEEPTT-B-TT---B-EE-S-GGGTT--HHHHHHHH-TT---TT--EEEEEEE-SSSTTSEEEEEEE-GGGSTTS-----------------B-S--S-HHHHHHHHHHT-BTTB--EEEEEEEETTTTEEEEEEES--EETTTTEE-SSPPPEEEEEGGG---

pLDDT: mean 78.06, std 22.77, range [23.59, 98.88]

Radius of gyration: 29.83 Å; Cα contacts (8 Å, |Δi|>4): 626; chains: 1; bounding box: 78×53×106 Å